Protein AF-Q5KQK3-F1 (afdb_monomer_lite)

Organism: Oryza sativa subsp. japonica (NCBI:txid39947)

Foldseek 3Di:
DDDDDDDDDDDDDDDDDDDDDDDDDDDDDDDDDDDDDDDDDDDDDDDDDDDDDDDDDDDDDDDDDDDDDDDDDDDDDDDDDDDDDDDDDDDDDDDDDDDDDDDDDDDDDDDDDDDDEEEYDEDDDDYDDDDDDDDEYDDYYDDDDDPCDVVVVVVVVVVVVVVVVVVVVVVVVVVVVVVVVVVVVVVVVVVVVVVVVVVVVVVVVVVVVVVVVVVVVVVVVVVVVVVVVVVVVVVVVVVVVVVVVVVVVVVVVVVVVVVVVVVVVVVVVVVVVVVVVVVVVVVVVVVVVVVVVVVVVVVVVVVVVVVVVVVVVVVVVVVVVVVVVVVVVVVVVVVVVVVVVVVVVVVVVVVVVVVVVVVVVVVVVVVVVVVVVVVVVVVVVVVVVVVVVVVVVVVCCVVVCVVVVVVVVVVVVVVVVVVVVVVVVVVVVVVVVVVVVVVVVVVVVVVVVVVVVVVVVVVVVVVVVVVVVVVVVVVVVVVVVVVVVVVVVVVVVVVVVVVVVVVVVVVVVVVVVVVVVVVVVVVVVVVVVVVVVVVVVVVVVVVVVVVVVVVVVVVVVVVVVVVVVVVVVVVVVVVVVVVVVVVVVVVVVVVVVVVVVVVVVVVVVVVVVVVVVVVVVVVVVVVVVVVVVVVVVVVVVVVVVVVVVVVVVVVVVVVVVVVVVVVVVVVVVVVVVVVVVVVVVVVVVVVPYDDYDEYDDEDDDDDDDEDDYDDDYYDDDDDDDDDDDDDDDDDDDDDDDDDDDDD

Structure (mmCIF, N/CA/C/O backbone):
data_AF-Q5KQK3-F1
#
_entry.id   AF-Q5KQK3-F1
#
loop_
_atom_site.group_PDB
_atom_site.id
_atom_site.type_symbol
_atom_site.label_atom_id
_atom_site.label_alt_id
_atom_site.label_comp_id
_atom_site.label_asym_id
_atom_site.label_entity_id
_atom_site.label_seq_id
_atom_site.pdbx_PDB_ins_code
_atom_site.Cartn_x
_atom_site.Cartn_y
_atom_site.Cartn_z
_atom_site.occupancy
_atom_site.B_iso_or_equiv
_atom_site.auth_seq_id
_atom_site.auth_comp_id
_atom_site.auth_asym_id
_atom_site.auth_atom_id
_atom_site.pdbx_PDB_model_num
ATOM 1 N N . MET A 1 1 ? 77.062 20.917 -111.732 1.00 45.44 1 MET A N 1
ATOM 2 C CA . MET A 1 1 ? 77.124 19.845 -110.714 1.00 45.44 1 MET A CA 1
ATOM 3 C C . MET A 1 1 ? 75.676 19.508 -110.376 1.00 45.44 1 MET A C 1
ATOM 5 O O . MET A 1 1 ? 74.981 20.422 -109.963 1.00 45.44 1 MET A O 1
ATOM 9 N N . ALA A 1 2 ? 75.098 18.358 -110.734 1.00 42.44 2 ALA A N 1
ATOM 10 C CA . ALA A 1 2 ? 75.585 16.977 -110.576 1.00 42.44 2 ALA A CA 1
ATOM 11 C C . ALA A 1 2 ? 75.854 16.662 -109.089 1.00 42.44 2 ALA A C 1
ATOM 13 O O . ALA A 1 2 ? 76.578 17.418 -108.450 1.00 42.44 2 ALA A O 1
ATOM 14 N N . TYR A 1 3 ? 75.298 15.613 -108.477 1.00 42.44 3 TYR A N 1
ATOM 15 C CA . TYR A 1 3 ? 74.661 14.391 -109.009 1.00 42.44 3 TYR A CA 1
ATOM 16 C C . TYR A 1 3 ? 73.245 14.236 -108.381 1.00 42.44 3 TYR A C 1
ATOM 18 O O . TYR A 1 3 ? 72.951 14.921 -107.409 1.00 42.44 3 TYR A O 1
ATOM 26 N N . HIS A 1 4 ? 72.253 13.514 -108.922 1.00 37.88 4 HIS A N 1
ATOM 27 C CA . HIS A 1 4 ? 72.216 12.096 -109.327 1.00 37.88 4 HIS A CA 1
ATOM 28 C C . HIS A 1 4 ? 72.680 11.103 -108.239 1.00 37.88 4 HIS A C 1
ATOM 30 O O . HIS A 1 4 ? 73.507 11.424 -107.395 1.00 37.88 4 HIS A O 1
ATOM 36 N N . HIS A 1 5 ? 72.191 9.862 -108.362 1.00 32.53 5 HIS A N 1
ATOM 37 C CA . HIS A 1 5 ? 72.521 8.668 -107.561 1.00 32.53 5 HIS A CA 1
ATOM 38 C C . HIS A 1 5 ? 71.903 8.628 -106.143 1.00 32.53 5 HIS A C 1
ATOM 40 O O . HIS A 1 5 ? 71.852 9.636 -105.454 1.00 32.53 5 HIS A O 1
ATOM 46 N N . LEU A 1 6 ? 71.219 7.554 -105.714 1.00 30.23 6 LEU A N 1
ATOM 47 C CA . LEU A 1 6 ? 71.491 6.094 -105.747 1.00 30.23 6 LEU A CA 1
ATOM 48 C C . LEU A 1 6 ? 72.528 5.658 -104.701 1.00 30.23 6 LEU A C 1
ATOM 50 O O . LEU A 1 6 ? 73.532 6.336 -104.523 1.00 30.23 6 LEU A O 1
ATOM 54 N N . LEU A 1 7 ? 72.321 4.447 -104.147 1.00 25.67 7 LEU A N 1
ATOM 55 C CA . LEU A 1 7 ? 73.223 3.7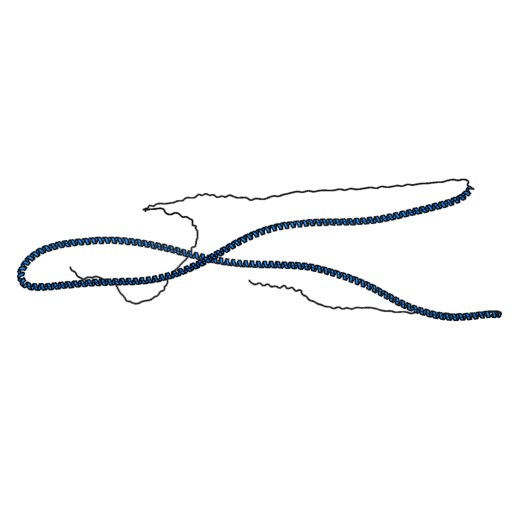33 -103.215 1.00 25.67 7 LEU A CA 1
ATOM 56 C C . LEU A 1 7 ? 73.239 4.404 -101.809 1.00 25.67 7 LEU A C 1
ATOM 58 O O . LEU A 1 7 ? 72.872 5.564 -101.684 1.00 25.67 7 LEU A O 1
ATOM 62 N N . LEU A 1 8 ? 73.573 3.779 -100.672 1.00 27.16 8 LEU A N 1
ATOM 63 C CA . LEU A 1 8 ? 73.902 2.400 -100.247 1.00 27.16 8 LEU A CA 1
ATOM 64 C C . LEU A 1 8 ? 73.508 2.356 -98.726 1.00 27.16 8 LEU A C 1
ATOM 66 O O . LEU A 1 8 ? 73.527 3.399 -98.084 1.00 27.16 8 LEU A O 1
ATOM 70 N N . SER A 1 9 ? 72.979 1.310 -98.071 1.00 39.28 9 SER A N 1
ATOM 71 C CA . SER A 1 9 ? 73.561 -0.012 -97.740 1.00 39.28 9 SER A CA 1
ATOM 72 C C . SER A 1 9 ? 75.026 0.013 -97.259 1.00 39.28 9 SER A C 1
ATOM 74 O O . SER A 1 9 ? 75.800 0.819 -97.763 1.00 39.28 9 SER A O 1
ATOM 76 N N . PRO A 1 10 ? 75.496 -0.940 -96.425 1.00 46.81 10 PRO A N 1
ATOM 77 C CA . PRO A 1 10 ? 74.844 -1.814 -95.427 1.00 46.81 10 PRO A CA 1
ATOM 78 C C . PRO A 1 10 ? 75.525 -1.550 -94.037 1.00 46.81 10 PRO A C 1
ATOM 80 O O . PRO A 1 10 ? 75.944 -0.411 -93.835 1.00 46.81 10 PRO A O 1
ATOM 83 N N . PRO A 1 11 ? 75.765 -2.502 -93.097 1.00 44.66 11 PRO A N 1
ATOM 84 C CA . PRO A 1 11 ? 75.150 -3.801 -92.749 1.00 44.66 11 PRO A CA 1
ATOM 85 C C . PRO A 1 11 ? 74.467 -3.754 -91.336 1.00 44.66 11 PRO A C 1
ATOM 87 O O . PRO A 1 11 ? 74.430 -2.697 -90.721 1.00 44.66 11 PRO A O 1
ATOM 90 N N . HIS A 1 12 ? 73.758 -4.752 -90.770 1.00 43.28 12 HIS A N 1
ATOM 91 C CA . HIS A 1 12 ? 73.967 -6.218 -90.659 1.00 43.28 12 HIS A CA 1
ATOM 92 C C . HIS A 1 12 ? 75.227 -6.586 -89.826 1.00 43.28 12 HIS A C 1
ATOM 94 O O . HIS A 1 12 ? 76.154 -5.777 -89.812 1.00 43.28 12 HIS A O 1
ATOM 100 N N . PRO A 1 13 ? 75.362 -7.785 -89.199 1.00 47.09 13 PRO A N 1
ATOM 101 C CA . PRO A 1 13 ? 74.417 -8.889 -88.895 1.00 47.09 13 PRO A CA 1
ATOM 102 C C . PRO A 1 13 ? 74.071 -8.972 -87.369 1.00 47.09 13 PRO A C 1
ATOM 104 O O . PRO A 1 13 ? 74.618 -8.210 -86.583 1.00 47.09 13 PRO A O 1
ATOM 107 N N . HIS A 1 14 ? 73.069 -9.719 -86.867 1.00 49.66 14 HIS A N 1
ATOM 108 C CA . HIS A 1 14 ? 72.955 -11.188 -86.638 1.00 49.66 14 HIS A CA 1
ATOM 109 C C . HIS A 1 14 ? 74.073 -11.840 -85.788 1.00 49.66 14 HIS A C 1
ATOM 111 O O . HIS A 1 14 ? 75.214 -11.392 -85.880 1.00 49.66 14 HIS A O 1
ATOM 117 N N . PRO A 1 15 ? 73.820 -12.926 -85.004 1.00 50.03 15 PRO A N 1
ATOM 118 C CA . PRO A 1 15 ? 72.614 -13.789 -84.872 1.00 50.03 15 PRO A CA 1
ATOM 119 C C . PRO A 1 15 ? 71.551 -13.195 -83.895 1.00 50.03 15 PRO A C 1
ATOM 121 O O . PRO A 1 15 ? 71.448 -11.978 -83.854 1.00 50.03 15 PRO A O 1
ATOM 124 N N . ALA A 1 16 ? 70.658 -13.873 -83.148 1.00 46.00 16 ALA A N 1
ATOM 125 C CA . ALA A 1 16 ? 70.387 -15.284 -82.789 1.00 46.00 16 ALA A CA 1
ATOM 126 C C . ALA A 1 16 ? 68.934 -15.417 -82.232 1.00 46.00 16 ALA A C 1
ATOM 128 O O . ALA A 1 16 ? 68.279 -14.395 -82.074 1.00 46.00 16 ALA A O 1
ATOM 129 N N . ARG A 1 17 ? 68.367 -16.560 -81.791 1.00 41.88 17 ARG A N 1
ATOM 130 C CA . ARG A 1 17 ? 68.406 -18.025 -82.095 1.00 41.88 17 ARG A CA 1
ATOM 131 C C . ARG A 1 17 ? 67.438 -18.708 -81.085 1.00 41.88 17 ARG A C 1
ATOM 133 O O . ARG A 1 17 ? 67.424 -18.286 -79.939 1.00 41.88 17 ARG A O 1
ATOM 140 N N . LEU A 1 18 ? 66.722 -19.809 -81.348 1.00 40.72 18 LEU A N 1
ATOM 141 C CA . LEU A 1 18 ? 66.052 -20.320 -82.560 1.00 40.72 18 LEU A CA 1
ATOM 142 C C . LEU A 1 18 ? 65.154 -21.527 -82.160 1.00 40.72 18 LEU A C 1
ATOM 144 O O . LEU A 1 18 ? 65.582 -22.313 -81.322 1.00 40.72 18 LEU A O 1
ATOM 148 N N . SER A 1 19 ? 64.022 -21.749 -82.852 1.00 40.03 19 SER A N 1
ATOM 149 C CA . SER A 1 19 ? 63.199 -22.997 -82.886 1.00 40.03 19 SER A CA 1
ATOM 150 C C . SER A 1 19 ? 62.422 -23.395 -81.602 1.00 40.03 19 SER A C 1
ATOM 152 O O . SER A 1 19 ? 62.897 -23.112 -80.513 1.00 40.03 19 SER A O 1
ATOM 154 N N . LEU A 1 20 ? 61.247 -24.062 -81.590 1.00 41.19 20 LEU A N 1
ATOM 155 C CA . LEU A 1 20 ? 60.207 -24.536 -82.557 1.00 41.19 20 LEU A CA 1
ATOM 156 C C . LEU A 1 20 ? 58.992 -25.022 -81.665 1.00 41.19 20 LEU A C 1
ATOM 158 O O . LEU A 1 20 ? 59.241 -25.371 -80.518 1.00 41.19 20 LEU A O 1
ATOM 162 N N . VAL A 1 21 ? 57.689 -25.132 -82.018 1.00 39.97 21 VAL A N 1
ATOM 163 C CA . VAL A 1 21 ? 56.881 -24.776 -83.212 1.00 39.97 21 VAL A CA 1
ATOM 164 C C . VAL A 1 21 ? 55.340 -24.845 -82.934 1.00 39.97 21 VAL A C 1
ATOM 166 O O . VAL A 1 21 ? 54.913 -25.435 -81.952 1.00 39.97 21 VAL A O 1
ATOM 169 N N . THR A 1 22 ? 54.511 -24.247 -83.810 1.00 38.34 22 THR A N 1
ATOM 170 C CA . THR A 1 22 ? 53.030 -24.389 -84.020 1.00 38.34 22 THR A CA 1
ATOM 171 C C . THR A 1 22 ? 51.996 -24.531 -82.864 1.00 38.34 22 THR A C 1
ATOM 173 O O . THR A 1 22 ? 51.744 -25.620 -82.371 1.00 38.34 22 THR A O 1
ATOM 176 N N . SER A 1 23 ? 51.161 -23.485 -82.724 1.00 34.78 23 SER A N 1
ATOM 177 C CA . SER A 1 23 ? 49.717 -23.437 -83.109 1.00 34.78 23 SER A CA 1
ATOM 178 C C . SER A 1 23 ? 48.575 -24.187 -82.358 1.00 34.78 23 SER A C 1
ATOM 180 O O . SER A 1 23 ? 48.551 -25.406 -82.256 1.00 34.78 23 SER A O 1
ATOM 182 N N . ARG A 1 24 ? 47.489 -23.406 -82.135 1.00 34.88 24 ARG A N 1
ATOM 183 C CA . ARG A 1 24 ? 46.023 -23.717 -82.099 1.00 34.88 24 ARG A CA 1
ATOM 184 C C . ARG A 1 24 ? 45.275 -24.116 -80.791 1.00 34.88 24 ARG A C 1
ATOM 186 O O . ARG A 1 24 ? 45.484 -25.169 -80.218 1.00 34.88 24 ARG A O 1
ATOM 193 N N . ARG A 1 25 ? 44.187 -23.341 -80.561 1.00 36.94 25 ARG A N 1
ATOM 194 C CA . ARG A 1 25 ? 42.893 -23.606 -79.854 1.00 36.94 25 ARG A CA 1
ATOM 195 C C . ARG A 1 25 ? 42.792 -23.562 -78.302 1.00 36.94 25 ARG A C 1
ATOM 197 O O . ARG A 1 25 ? 43.121 -24.512 -77.614 1.00 36.94 25 ARG A O 1
ATOM 204 N N . ARG A 1 26 ? 42.145 -22.478 -77.816 1.00 40.91 26 ARG A N 1
ATOM 205 C CA . ARG A 1 26 ? 40.918 -22.390 -76.953 1.00 40.91 26 ARG A CA 1
ATOM 206 C C . ARG A 1 26 ? 40.330 -23.702 -76.344 1.00 40.91 26 ARG A C 1
ATOM 208 O O . ARG A 1 26 ? 40.257 -24.669 -77.099 1.00 40.91 26 ARG A O 1
ATOM 215 N N . PRO A 1 27 ? 39.523 -23.633 -75.242 1.00 41.94 27 PRO A N 1
ATOM 216 C CA . PRO A 1 27 ? 39.508 -22.704 -74.077 1.00 41.94 27 PRO A CA 1
ATOM 217 C C . PRO A 1 27 ? 39.081 -23.394 -72.721 1.00 41.94 27 PRO A C 1
ATOM 219 O O . PRO A 1 27 ? 39.022 -24.615 -72.664 1.00 41.94 27 PRO A O 1
ATOM 222 N N . ARG A 1 28 ? 38.628 -22.606 -71.708 1.00 36.47 28 ARG A N 1
ATOM 223 C CA . ARG A 1 28 ? 37.540 -22.900 -70.705 1.00 36.47 28 ARG A CA 1
ATOM 224 C C . ARG A 1 28 ? 37.865 -23.367 -69.249 1.00 36.47 28 ARG A C 1
ATOM 226 O O . ARG A 1 28 ? 37.950 -24.555 -68.998 1.00 36.47 28 ARG A O 1
ATOM 233 N N . ALA A 1 29 ? 37.737 -22.410 -68.307 1.00 35.69 29 ALA A N 1
ATOM 234 C CA . ALA A 1 29 ? 37.098 -22.460 -66.957 1.00 35.69 29 ALA A CA 1
ATOM 235 C C . ALA A 1 29 ? 37.593 -23.379 -65.791 1.00 35.69 29 ALA A C 1
ATOM 237 O O . ALA A 1 29 ? 38.156 -24.441 -66.002 1.00 35.69 29 ALA A O 1
ATOM 238 N N . GLY A 1 30 ? 37.254 -22.970 -64.546 1.00 34.69 30 GLY A N 1
ATOM 239 C CA . GLY A 1 30 ? 37.520 -23.654 -63.249 1.00 34.69 30 GLY A CA 1
ATOM 240 C C . GLY A 1 30 ? 38.785 -23.120 -62.545 1.00 34.69 30 GLY A C 1
ATOM 241 O O . GLY A 1 30 ? 39.828 -23.108 -63.180 1.00 34.69 30 GLY A O 1
ATOM 242 N N . ARG A 1 31 ? 38.833 -22.549 -61.322 1.00 34.59 31 ARG A N 1
ATOM 243 C CA . ARG A 1 31 ? 38.014 -22.493 -60.073 1.00 34.59 31 ARG A CA 1
ATOM 244 C C . ARG A 1 31 ? 38.328 -23.596 -59.029 1.00 34.59 31 ARG A C 1
ATOM 246 O O . ARG A 1 31 ? 38.193 -24.769 -59.337 1.00 34.59 31 ARG A O 1
ATOM 253 N N . VAL A 1 32 ? 38.549 -23.153 -57.776 1.00 32.88 32 VAL A N 1
ATOM 254 C CA . VAL A 1 32 ? 38.604 -23.882 -56.472 1.00 32.88 32 VAL A CA 1
ATOM 255 C C . VAL A 1 32 ? 40.000 -24.286 -55.922 1.00 32.88 32 VAL A C 1
ATOM 257 O O . VAL A 1 32 ? 40.867 -24.762 -56.635 1.00 32.88 32 VAL A O 1
ATOM 260 N N . ALA A 1 33 ? 40.152 -24.011 -54.617 1.00 34.28 33 ALA A N 1
ATOM 261 C CA . ALA A 1 33 ? 41.295 -23.992 -53.685 1.00 34.28 33 ALA A CA 1
ATOM 262 C C . ALA A 1 33 ? 42.027 -25.320 -53.345 1.00 34.28 33 ALA A C 1
ATOM 264 O O . ALA A 1 33 ? 41.518 -26.385 -53.676 1.00 34.28 33 ALA A O 1
ATOM 265 N N . ALA A 1 34 ? 43.126 -25.256 -52.553 1.00 31.91 34 ALA A N 1
ATOM 266 C CA . ALA A 1 34 ? 43.174 -25.736 -51.140 1.00 31.91 34 ALA A CA 1
ATOM 267 C C . ALA A 1 34 ? 44.594 -25.904 -50.503 1.00 31.91 34 ALA A C 1
ATOM 269 O O . ALA A 1 34 ? 45.512 -26.375 -51.157 1.00 31.91 34 ALA A O 1
ATOM 270 N N . ALA A 1 35 ? 44.682 -25.597 -49.191 1.00 32.53 35 ALA A N 1
ATOM 271 C CA . ALA A 1 35 ? 45.496 -26.190 -48.093 1.00 32.53 35 ALA A CA 1
ATOM 272 C C . ALA A 1 35 ? 47.047 -26.368 -48.141 1.00 32.53 35 ALA A C 1
ATOM 274 O O . ALA A 1 35 ? 47.573 -27.021 -49.032 1.00 32.53 35 ALA A O 1
ATOM 275 N N . CYS A 1 36 ? 47.743 -25.943 -47.055 1.00 36.91 36 CYS A N 1
ATOM 276 C CA . CYS A 1 36 ? 48.453 -26.836 -46.090 1.00 36.91 36 CYS A CA 1
ATOM 277 C C . CYS A 1 36 ? 49.172 -26.115 -44.895 1.00 36.91 36 CYS A C 1
ATOM 279 O O . CYS A 1 36 ? 50.226 -25.520 -45.075 1.00 36.91 36 CYS A O 1
ATOM 281 N N . SER A 1 37 ? 48.583 -26.188 -43.682 1.00 40.28 37 SER A N 1
ATOM 282 C CA . SER A 1 37 ? 49.110 -26.720 -42.375 1.00 40.28 37 SER A CA 1
ATOM 283 C C . SER A 1 37 ? 50.632 -26.806 -42.018 1.00 40.28 37 SER A C 1
ATOM 285 O O . SER A 1 37 ? 51.412 -27.044 -42.936 1.00 40.28 37 SER A O 1
ATOM 287 N N . PRO A 1 38 ? 51.054 -26.996 -40.722 1.00 43.62 38 PRO A N 1
ATOM 288 C CA . PRO A 1 38 ? 50.490 -26.539 -39.411 1.00 43.62 38 PRO A CA 1
ATOM 289 C C . PRO A 1 38 ? 51.474 -26.305 -38.188 1.00 43.62 38 PRO A C 1
ATOM 291 O O . PRO A 1 38 ? 52.374 -27.104 -37.971 1.00 43.62 38 PRO A O 1
ATOM 294 N N . SER A 1 39 ? 51.133 -25.400 -37.238 1.00 41.44 39 SER A N 1
ATOM 295 C CA . SER A 1 39 ? 51.251 -25.530 -35.731 1.00 41.44 39 SER A CA 1
ATOM 296 C C . SER A 1 39 ? 52.617 -25.882 -35.032 1.00 41.44 39 SER A C 1
ATOM 298 O O . SER A 1 39 ? 53.612 -25.999 -35.740 1.00 41.44 39 SER A O 1
ATOM 300 N N . PRO A 1 40 ? 52.740 -26.114 -33.683 1.00 46.44 40 PRO A N 1
ATOM 301 C CA . PRO A 1 40 ? 51.888 -25.795 -32.503 1.00 46.44 40 PRO A CA 1
ATOM 302 C C . PRO A 1 40 ? 52.619 -25.182 -31.244 1.00 46.44 40 PRO A C 1
ATOM 304 O O . PRO A 1 40 ? 53.842 -25.158 -31.175 1.00 46.44 40 PRO A O 1
ATOM 307 N N . SER A 1 41 ? 51.837 -24.852 -30.188 1.00 41.66 41 SER A N 1
ATOM 308 C CA . SER A 1 41 ? 52.197 -24.781 -28.729 1.00 41.66 41 SER A CA 1
ATOM 309 C C . SER A 1 41 ? 52.882 -23.521 -28.123 1.00 41.66 41 SER A C 1
ATOM 311 O O . SER A 1 41 ? 53.694 -22.900 -28.790 1.00 41.66 41 SER A O 1
ATOM 313 N N . ALA A 1 42 ? 52.717 -23.136 -26.832 1.00 37.50 42 ALA A N 1
ATOM 314 C CA . ALA A 1 42 ? 51.635 -23.307 -25.821 1.00 37.50 42 ALA A CA 1
ATOM 315 C C . ALA A 1 42 ? 51.929 -22.534 -24.484 1.00 37.50 42 ALA A C 1
ATOM 317 O O . ALA A 1 42 ? 53.063 -22.585 -24.027 1.00 37.50 42 ALA A O 1
ATOM 318 N N . LEU A 1 43 ? 50.887 -21.995 -23.800 1.00 38.34 43 LEU A N 1
ATOM 319 C CA . LEU A 1 43 ? 50.791 -21.661 -22.336 1.00 38.34 43 LEU A CA 1
ATOM 320 C C . LEU A 1 43 ? 51.713 -20.539 -21.742 1.00 38.34 43 LEU A C 1
ATOM 322 O O . LEU A 1 43 ? 52.800 -20.308 -22.244 1.00 38.34 43 LEU A O 1
ATOM 326 N N . ALA A 1 44 ? 51.399 -19.825 -20.635 1.00 36.38 44 ALA A N 1
ATOM 327 C CA . ALA A 1 44 ? 50.127 -19.517 -19.938 1.00 36.38 44 ALA A CA 1
ATOM 328 C C . ALA A 1 44 ? 50.270 -18.412 -18.841 1.00 36.38 44 ALA A C 1
ATOM 330 O O . ALA A 1 44 ? 51.330 -18.282 -18.244 1.00 36.38 44 ALA A O 1
ATOM 331 N N . ALA A 1 45 ? 49.139 -17.765 -18.489 1.00 37.72 45 ALA A N 1
ATOM 332 C CA . ALA A 1 45 ? 48.832 -17.014 -17.242 1.00 37.72 45 ALA A CA 1
ATOM 333 C C . ALA A 1 45 ? 49.629 -15.721 -16.891 1.00 37.72 45 ALA A C 1
ATOM 335 O O . ALA A 1 45 ? 50.802 -15.590 -17.203 1.00 37.72 45 ALA A O 1
ATOM 336 N N . GLY A 1 46 ? 48.985 -14.752 -16.203 1.00 40.66 46 GLY A N 1
ATOM 337 C CA . GLY A 1 46 ? 49.607 -13.440 -15.884 1.00 40.66 46 GLY A CA 1
ATOM 338 C C . GLY A 1 46 ? 49.043 -12.649 -14.683 1.00 40.66 46 GLY A C 1
ATOM 339 O O . GLY A 1 46 ? 49.786 -12.394 -13.747 1.00 40.66 46 GLY A O 1
ATOM 340 N N . ARG A 1 47 ? 47.729 -12.348 -14.657 1.00 39.78 47 ARG A N 1
ATOM 341 C CA . ARG A 1 47 ? 46.971 -11.636 -13.582 1.00 39.78 47 ARG A CA 1
ATOM 342 C C . ARG A 1 47 ? 47.313 -10.150 -13.291 1.00 39.78 47 ARG A C 1
ATOM 344 O O . ARG A 1 47 ? 48.421 -9.832 -12.895 1.00 39.78 47 ARG A O 1
ATOM 351 N N . ARG A 1 48 ? 46.228 -9.355 -13.184 1.00 36.34 48 ARG A N 1
ATOM 352 C CA . ARG A 1 48 ? 46.053 -8.085 -12.423 1.00 36.34 48 ARG A CA 1
ATOM 353 C C . ARG A 1 48 ? 46.767 -6.818 -12.941 1.00 36.34 48 ARG A C 1
ATOM 355 O O . ARG A 1 48 ? 47.801 -6.929 -13.574 1.00 36.34 48 ARG A O 1
ATOM 362 N N . ALA A 1 49 ? 46.329 -5.595 -12.604 1.00 32.28 49 ALA A N 1
ATOM 363 C CA . ALA A 1 49 ? 44.999 -4.996 -12.305 1.00 32.28 49 ALA A CA 1
ATOM 364 C C . ALA A 1 49 ? 45.212 -3.524 -11.861 1.00 32.28 49 ALA A C 1
ATOM 366 O O . ALA A 1 49 ? 46.299 -3.242 -11.374 1.00 32.28 49 ALA A O 1
ATOM 367 N N . VAL A 1 50 ? 44.133 -2.708 -11.811 1.00 38.69 50 VAL A N 1
ATOM 368 C CA . VAL A 1 50 ? 43.920 -1.634 -10.789 1.00 38.69 50 VAL A CA 1
ATOM 369 C C . VAL A 1 50 ? 44.841 -0.386 -10.904 1.00 38.69 50 VAL A C 1
ATOM 371 O O . VAL A 1 50 ? 46.038 -0.528 -11.095 1.00 38.69 50 VAL A O 1
ATOM 374 N N . LEU A 1 51 ? 44.416 0.886 -10.796 1.00 38.22 51 LEU A N 1
ATOM 375 C CA . LEU A 1 51 ? 43.136 1.619 -10.596 1.00 38.22 51 LEU A CA 1
ATOM 376 C C . LEU A 1 51 ? 43.198 2.911 -11.477 1.00 38.22 51 LEU A C 1
ATOM 378 O O . LEU A 1 51 ? 44.286 3.284 -11.902 1.00 38.22 51 LEU A O 1
ATOM 382 N N . LEU A 1 52 ? 42.099 3.525 -11.956 1.00 38.22 52 LEU A N 1
ATOM 383 C CA . LEU A 1 52 ? 41.299 4.612 -11.319 1.00 38.22 52 LEU A CA 1
ATOM 384 C C . LEU A 1 52 ? 42.152 5.676 -10.571 1.00 38.22 52 LEU A C 1
ATOM 386 O O . LEU A 1 52 ? 43.119 5.311 -9.919 1.00 38.22 52 LEU A O 1
ATOM 390 N N . VAL A 1 53 ? 41.865 6.986 -10.514 1.00 37.94 53 VAL A N 1
ATOM 391 C CA . VAL A 1 53 ? 40.784 7.901 -10.974 1.00 37.94 53 VAL A CA 1
ATOM 392 C C . VAL A 1 53 ? 41.349 9.342 -10.804 1.00 37.94 53 VAL A C 1
ATOM 394 O O . VAL A 1 53 ? 42.357 9.497 -10.123 1.00 37.94 53 VAL A O 1
ATOM 397 N N . GLY A 1 54 ? 40.821 10.447 -11.338 1.00 37.41 54 GLY A N 1
ATOM 398 C CA . GLY A 1 54 ? 39.631 10.722 -12.150 1.00 37.41 54 GLY A CA 1
ATOM 399 C C . GLY A 1 54 ? 39.625 12.210 -12.577 1.00 37.41 54 GLY A C 1
ATOM 400 O O . GLY A 1 54 ? 40.571 12.935 -12.297 1.00 37.41 54 GLY A O 1
ATOM 401 N N . VAL A 1 55 ? 38.689 12.669 -13.412 1.00 38.12 55 VAL A N 1
ATOM 402 C CA . VAL A 1 55 ? 37.338 13.133 -13.017 1.00 38.12 55 VAL A CA 1
ATOM 403 C C . VAL A 1 55 ? 37.379 14.419 -12.162 1.00 38.12 55 VAL A C 1
ATOM 405 O O . VAL A 1 55 ? 37.784 14.339 -11.012 1.00 38.12 55 VAL A O 1
ATOM 408 N N . SER A 1 56 ? 36.894 15.601 -12.583 1.00 33.62 56 SER A N 1
ATOM 409 C CA . SER A 1 56 ? 36.531 16.163 -13.913 1.00 33.62 56 SER A CA 1
ATOM 410 C C . SER A 1 56 ? 36.208 17.680 -13.735 1.00 33.62 56 SER A C 1
ATOM 412 O O . SER A 1 56 ? 36.781 18.312 -12.857 1.00 33.62 56 SER A O 1
ATOM 414 N N . VAL A 1 57 ? 35.240 18.228 -14.491 1.00 40.62 57 VAL A N 1
ATOM 415 C CA . VAL A 1 57 ? 34.499 19.492 -14.244 1.00 40.62 57 VAL A CA 1
ATOM 416 C C . VAL A 1 57 ? 35.193 20.819 -14.622 1.00 40.62 57 VAL A C 1
ATOM 418 O O . VAL A 1 57 ? 35.585 21.635 -13.795 1.00 40.62 57 VAL A O 1
ATOM 421 N N . LEU A 1 58 ? 35.206 21.069 -15.936 1.00 48.25 58 LEU A N 1
ATOM 422 C CA . LEU A 1 58 ? 34.916 22.383 -16.550 1.00 48.25 58 LEU A CA 1
ATOM 423 C C . LEU A 1 58 ? 33.487 22.875 -16.188 1.00 48.25 58 LEU A C 1
ATOM 425 O O . LEU A 1 58 ? 32.690 22.036 -15.763 1.00 48.25 58 LEU A O 1
ATOM 429 N N . PRO A 1 59 ? 33.067 24.128 -16.503 1.00 43.91 59 PRO A N 1
ATOM 430 C CA . PRO A 1 59 ? 33.799 25.313 -17.001 1.00 43.91 59 PRO A CA 1
ATOM 431 C C . PRO A 1 59 ? 33.524 26.576 -16.130 1.00 43.91 59 PRO A C 1
ATOM 433 O O . PRO A 1 59 ? 32.991 26.447 -15.036 1.00 43.91 59 PRO A O 1
ATOM 436 N N . LEU A 1 60 ? 33.821 27.798 -16.621 1.00 44.06 60 LEU A N 1
ATOM 437 C CA . LEU A 1 60 ? 32.847 28.919 -16.743 1.00 44.06 60 LEU A CA 1
ATOM 438 C C . LEU A 1 60 ? 33.467 30.215 -17.347 1.00 44.06 60 LEU A C 1
ATOM 440 O O . LEU A 1 60 ? 34.420 30.762 -16.812 1.00 44.06 60 LEU A O 1
ATOM 444 N N . LEU A 1 61 ? 32.782 30.764 -18.366 1.00 47.22 61 LEU A N 1
ATOM 445 C CA . LEU A 1 61 ? 32.565 32.200 -18.675 1.00 47.22 61 LEU A CA 1
ATOM 446 C C . LEU A 1 61 ? 33.668 33.171 -19.210 1.00 47.22 61 LEU A C 1
ATOM 448 O O . LEU A 1 61 ? 34.718 33.376 -18.622 1.00 47.22 61 LEU A O 1
ATOM 452 N N . ARG A 1 62 ? 33.198 33.968 -20.199 1.00 40.84 62 ARG A N 1
ATOM 453 C CA . ARG A 1 62 ? 33.648 35.280 -20.763 1.00 40.84 62 ARG A CA 1
ATOM 454 C C . ARG A 1 62 ? 34.826 35.225 -21.754 1.00 40.84 62 ARG A C 1
ATOM 456 O O . ARG A 1 62 ? 35.845 34.628 -21.457 1.00 40.84 62 ARG A O 1
ATOM 463 N N . LEU A 1 63 ? 34.699 35.659 -23.020 1.00 37.59 63 LEU A N 1
ATOM 464 C CA . LEU A 1 63 ? 34.206 36.908 -23.665 1.00 37.59 63 LEU A CA 1
ATOM 465 C C . LEU A 1 63 ? 35.154 38.117 -23.556 1.00 37.59 63 LEU A C 1
ATOM 467 O O . LEU A 1 63 ? 35.598 38.448 -22.462 1.00 37.59 63 LEU A O 1
ATOM 471 N N . ARG A 1 64 ? 35.250 38.846 -24.688 1.00 36.09 64 ARG A N 1
ATOM 472 C CA . ARG A 1 64 ? 35.980 40.111 -24.953 1.00 36.09 64 ARG A CA 1
ATOM 473 C C . ARG A 1 64 ? 37.501 39.954 -25.136 1.00 36.09 64 ARG A C 1
ATOM 475 O O . ARG A 1 64 ? 38.103 39.089 -24.519 1.00 36.09 64 ARG A O 1
ATOM 482 N N . ASP A 1 65 ? 38.175 40.731 -25.991 1.00 36.06 65 ASP A N 1
ATOM 483 C CA . ASP A 1 65 ? 37.705 41.718 -26.990 1.00 36.06 65 ASP A CA 1
ATOM 484 C C . ASP A 1 65 ? 38.559 41.643 -28.276 1.00 36.06 65 ASP A C 1
ATOM 486 O O . ASP A 1 65 ? 39.571 40.942 -28.323 1.00 36.06 65 ASP A O 1
ATOM 490 N N . ALA A 1 66 ? 38.127 42.318 -29.347 1.00 32.97 66 ALA A N 1
ATOM 491 C CA . ALA A 1 66 ? 38.698 42.168 -30.687 1.00 32.97 66 ALA A CA 1
ATOM 492 C C . ALA A 1 66 ? 39.733 43.244 -31.081 1.00 32.97 66 ALA A C 1
ATOM 494 O O . ALA A 1 66 ? 39.598 44.411 -30.731 1.00 32.97 66 ALA A O 1
ATOM 495 N N . ALA A 1 67 ? 40.696 42.810 -31.904 1.00 31.02 67 ALA A N 1
ATOM 496 C CA . ALA A 1 67 ? 41.429 43.544 -32.946 1.00 31.02 67 ALA A CA 1
ATOM 497 C C . ALA A 1 67 ? 41.859 45.011 -32.704 1.00 31.02 67 ALA A C 1
ATOM 499 O O . ALA A 1 67 ? 41.053 45.936 -32.772 1.00 31.02 67 ALA A O 1
ATOM 500 N N . PHE A 1 68 ? 43.180 45.238 -32.683 1.00 33.88 68 PHE A N 1
ATOM 501 C CA . PHE A 1 68 ? 43.768 46.513 -33.109 1.00 33.88 68 PHE A CA 1
ATOM 502 C C . PHE A 1 68 ? 45.022 46.319 -33.985 1.00 33.88 68 PHE A C 1
ATOM 504 O O . PHE A 1 68 ? 45.605 45.240 -34.047 1.00 33.88 68 PHE A O 1
ATOM 511 N N . ALA A 1 69 ? 45.364 47.395 -34.697 1.00 33.25 69 ALA A N 1
ATOM 512 C CA . ALA A 1 69 ? 46.472 47.615 -35.636 1.00 33.25 69 ALA A CA 1
ATOM 513 C C . ALA A 1 69 ? 47.885 47.152 -35.182 1.00 33.25 69 ALA A C 1
ATOM 515 O O . ALA A 1 69 ? 48.132 47.031 -33.989 1.00 33.25 69 ALA A O 1
ATOM 516 N N . ALA A 1 70 ? 48.909 47.020 -36.046 1.00 29.11 70 ALA A N 1
ATOM 517 C CA . ALA A 1 70 ? 49.007 46.872 -37.515 1.00 29.11 70 ALA A CA 1
ATOM 518 C C . ALA A 1 70 ? 50.492 46.652 -37.927 1.00 29.11 70 ALA A C 1
ATOM 520 O O . ALA A 1 70 ? 51.393 46.796 -37.112 1.00 29.11 70 ALA A O 1
ATOM 521 N N . ALA A 1 71 ? 50.724 46.419 -39.226 1.00 29.02 71 ALA A N 1
ATOM 522 C CA . ALA A 1 71 ? 51.943 46.755 -39.985 1.00 29.02 71 ALA A CA 1
ATOM 523 C C . ALA A 1 71 ? 53.320 46.121 -39.624 1.00 29.02 71 ALA A C 1
ATOM 525 O O . ALA A 1 71 ? 54.059 46.605 -38.777 1.00 29.02 71 ALA A O 1
ATOM 526 N N . ALA A 1 72 ? 53.753 45.235 -40.538 1.00 30.52 72 ALA A N 1
ATOM 527 C CA . ALA A 1 72 ? 55.125 45.119 -41.071 1.00 30.52 72 ALA A CA 1
ATOM 528 C C . ALA A 1 72 ? 56.249 44.434 -40.243 1.00 30.52 72 ALA A C 1
ATOM 530 O O . ALA A 1 72 ? 56.102 44.062 -39.089 1.00 30.52 72 ALA A O 1
ATOM 531 N N . ALA A 1 73 ? 57.394 44.259 -40.927 1.00 34.62 73 ALA A N 1
ATOM 532 C CA . ALA A 1 73 ? 58.725 43.883 -40.417 1.00 34.62 73 ALA A CA 1
ATOM 533 C C . ALA A 1 73 ? 58.960 42.457 -39.847 1.00 34.62 73 ALA A C 1
ATOM 535 O O . ALA A 1 73 ? 59.289 42.258 -38.683 1.00 34.62 73 ALA A O 1
ATOM 536 N N . ARG A 1 74 ? 58.971 41.471 -40.758 1.00 33.09 74 ARG A N 1
ATOM 537 C CA . ARG A 1 74 ? 60.070 40.487 -40.950 1.00 33.09 74 ARG A CA 1
ATOM 538 C C . ARG A 1 74 ? 61.235 40.535 -39.919 1.00 33.09 74 ARG A C 1
ATOM 540 O O . ARG A 1 74 ? 62.073 41.432 -40.031 1.00 33.09 74 ARG A O 1
ATOM 547 N N . PRO A 1 75 ? 61.408 39.510 -39.062 1.00 41.72 75 PRO A N 1
ATOM 548 C CA . PRO A 1 75 ? 62.634 39.289 -38.288 1.00 41.72 75 PRO A CA 1
ATOM 549 C C . PRO A 1 75 ? 63.590 38.273 -38.959 1.00 41.72 75 PRO A C 1
ATOM 551 O O . PRO A 1 75 ? 63.125 37.312 -39.579 1.00 41.72 75 PRO A O 1
ATOM 554 N N . PRO A 1 76 ? 64.922 38.425 -38.821 1.00 36.41 76 PRO A N 1
ATOM 555 C CA . PRO A 1 76 ? 65.897 37.381 -39.131 1.00 36.41 76 PRO A CA 1
ATOM 556 C C . PRO A 1 76 ? 66.539 36.746 -37.873 1.00 36.41 76 PRO A C 1
ATOM 558 O O . PRO A 1 76 ? 66.928 37.441 -36.944 1.00 36.41 76 PRO A O 1
ATOM 561 N N . SER A 1 77 ? 66.707 35.419 -37.917 1.00 34.19 77 SER A N 1
ATOM 562 C CA . SER A 1 77 ? 67.825 34.628 -37.347 1.00 34.19 77 SER A CA 1
ATOM 563 C C . SER A 1 77 ? 68.302 34.806 -35.879 1.00 34.19 77 SER A C 1
ATOM 565 O O . SER A 1 77 ? 69.042 35.728 -35.563 1.00 34.19 77 SER A O 1
ATOM 567 N N . THR A 1 78 ? 68.055 33.753 -35.079 1.00 31.69 78 THR A N 1
ATOM 568 C CA . THR A 1 78 ? 69.025 33.020 -34.209 1.00 31.69 78 THR A CA 1
ATOM 569 C C . THR A 1 78 ? 69.880 33.739 -33.142 1.00 31.69 78 THR A C 1
ATOM 571 O O . THR A 1 78 ? 70.861 34.376 -33.503 1.00 31.69 78 THR A O 1
ATOM 574 N N . THR A 1 79 ? 69.624 33.430 -31.854 1.00 34.94 79 THR A N 1
ATOM 575 C CA . THR A 1 79 ? 70.551 32.874 -30.806 1.00 34.94 79 THR A CA 1
ATOM 576 C C . THR A 1 79 ? 69.774 32.794 -29.466 1.00 34.94 79 THR A C 1
ATOM 578 O O . THR A 1 79 ? 69.268 33.825 -29.045 1.00 34.94 79 THR A O 1
ATOM 581 N N . THR A 1 80 ? 69.381 31.632 -28.907 1.00 32.41 80 THR A N 1
ATOM 582 C CA . THR A 1 80 ? 70.112 30.591 -28.110 1.00 32.41 80 THR A CA 1
ATOM 583 C C . THR A 1 80 ? 70.348 30.927 -26.623 1.00 32.41 80 THR A C 1
ATOM 585 O O . THR A 1 80 ? 70.737 32.053 -26.350 1.00 32.41 80 THR A O 1
ATOM 588 N N . VAL A 1 81 ? 70.244 29.899 -25.747 1.00 39.47 81 VAL A N 1
ATOM 589 C CA . VAL A 1 81 ? 70.630 29.795 -24.302 1.00 39.47 81 VAL A CA 1
ATOM 590 C C . VAL A 1 81 ? 69.927 30.749 -23.288 1.00 39.47 81 VAL A C 1
ATOM 592 O O . VAL A 1 81 ? 69.735 31.917 -23.591 1.00 39.47 81 VAL A O 1
ATOM 595 N N . ASP A 1 82 ? 69.516 30.348 -22.065 1.00 29.97 82 ASP A N 1
ATOM 596 C CA . ASP A 1 82 ? 69.432 28.999 -21.450 1.00 29.97 82 ASP A CA 1
ATOM 597 C C . ASP A 1 82 ? 68.491 28.883 -20.208 1.00 29.97 82 ASP A C 1
ATOM 599 O O . ASP A 1 82 ? 67.903 29.869 -19.773 1.00 29.97 82 ASP A O 1
ATOM 603 N N . LEU A 1 83 ? 68.383 27.644 -19.684 1.00 34.59 83 LEU A N 1
ATOM 604 C CA . LEU A 1 83 ? 68.207 27.125 -18.292 1.00 34.59 83 LEU A CA 1
ATOM 605 C C . LEU A 1 83 ? 68.063 28.094 -17.055 1.00 34.59 83 LEU A C 1
ATOM 607 O O . LEU A 1 83 ? 68.612 29.186 -17.073 1.00 34.59 83 LEU A O 1
ATOM 611 N N . VAL A 1 84 ? 67.533 27.731 -15.852 1.00 35.50 84 VAL A N 1
ATOM 612 C CA . VAL A 1 84 ? 66.626 26.647 -15.341 1.00 35.50 84 VAL A CA 1
ATOM 613 C C . VAL A 1 84 ? 66.354 26.762 -13.803 1.00 35.50 84 VAL A C 1
ATOM 615 O O . VAL A 1 84 ? 67.235 27.210 -13.077 1.00 35.50 84 VAL A O 1
ATOM 618 N N . THR A 1 85 ? 65.221 26.233 -13.285 1.00 32.31 85 THR A N 1
ATOM 619 C CA . THR A 1 85 ? 64.912 25.900 -11.842 1.00 32.31 85 THR A CA 1
ATOM 620 C C . THR A 1 85 ? 64.954 27.044 -10.781 1.00 32.31 85 THR A C 1
ATOM 622 O O . THR A 1 85 ? 65.263 28.172 -11.139 1.00 32.31 85 THR A O 1
ATOM 625 N N . ASP A 1 86 ? 64.595 26.895 -9.483 1.00 32.16 86 ASP A N 1
ATOM 626 C CA . ASP A 1 86 ? 64.040 25.773 -8.666 1.00 32.16 86 ASP A CA 1
ATOM 627 C C . ASP A 1 86 ? 63.038 26.272 -7.569 1.00 32.16 86 ASP A C 1
ATOM 629 O O . ASP A 1 86 ? 62.716 27.456 -7.494 1.00 32.16 86 ASP A O 1
ATOM 633 N N . ARG A 1 87 ? 62.543 25.340 -6.737 1.00 32.97 87 ARG A N 1
ATOM 634 C CA . ARG A 1 87 ? 61.571 25.433 -5.615 1.00 32.97 87 ARG A CA 1
ATOM 635 C C . ARG A 1 87 ? 61.935 26.350 -4.429 1.00 32.97 87 ARG A C 1
ATOM 637 O O . ARG A 1 87 ? 63.113 26.513 -4.130 1.00 32.97 87 ARG A O 1
ATOM 644 N N . MET A 1 88 ? 60.899 26.721 -3.649 1.00 34.00 88 MET A N 1
ATOM 645 C CA . MET A 1 88 ? 60.688 26.480 -2.184 1.00 34.00 88 MET A CA 1
ATOM 646 C C . MET A 1 88 ? 59.822 27.598 -1.543 1.00 34.00 88 MET A C 1
ATOM 648 O O . MET A 1 88 ? 59.864 28.725 -2.020 1.00 34.00 88 MET A O 1
ATOM 652 N N . ASP A 1 89 ? 59.104 27.440 -0.417 1.00 29.95 89 ASP A N 1
ATOM 653 C CA . ASP A 1 89 ? 58.284 26.328 0.120 1.00 29.95 89 ASP A CA 1
ATOM 654 C C . ASP A 1 89 ? 57.543 26.791 1.413 1.00 29.95 89 ASP A C 1
ATOM 656 O O . ASP A 1 89 ? 58.170 27.369 2.298 1.00 29.95 89 ASP A O 1
ATOM 660 N N . THR A 1 90 ? 56.269 26.411 1.604 1.00 28.78 90 THR A N 1
ATOM 661 C CA . THR A 1 90 ? 55.538 26.315 2.911 1.00 28.78 90 THR A CA 1
ATOM 662 C C . THR A 1 90 ? 55.216 27.572 3.778 1.00 28.78 90 THR A C 1
ATOM 664 O O . THR A 1 90 ? 55.590 28.691 3.454 1.00 28.78 90 THR A O 1
ATOM 667 N N . VAL A 1 91 ? 54.507 27.322 4.910 1.00 37.34 91 VAL A N 1
ATOM 668 C CA . VAL A 1 91 ? 53.888 28.230 5.929 1.00 37.34 91 VAL A CA 1
ATOM 669 C C . VAL A 1 91 ? 52.501 28.760 5.490 1.00 37.34 91 VAL A C 1
ATOM 671 O O . VAL A 1 91 ? 52.413 29.505 4.525 1.00 37.34 91 VAL A O 1
ATOM 674 N N . LYS A 1 92 ? 51.359 28.222 5.975 1.00 30.44 92 LYS A N 1
ATOM 675 C CA . LYS A 1 92 ? 50.704 28.324 7.321 1.00 30.44 92 LYS A CA 1
ATOM 676 C C . LYS A 1 92 ? 50.221 29.765 7.634 1.00 30.44 92 LYS A C 1
ATOM 678 O O . LYS A 1 92 ? 50.858 30.710 7.196 1.00 30.44 92 LYS A O 1
ATOM 683 N N . THR A 1 93 ? 49.069 30.010 8.273 1.00 30.41 93 THR A N 1
ATOM 684 C CA . THR A 1 93 ? 48.575 29.467 9.566 1.00 30.41 93 THR A CA 1
ATOM 685 C C . THR A 1 93 ? 47.026 29.491 9.672 1.00 30.41 93 THR A C 1
ATOM 687 O O . THR A 1 93 ? 46.360 29.904 8.728 1.00 30.41 93 THR A O 1
ATOM 690 N N . GLU A 1 94 ? 46.494 28.974 10.791 1.00 28.81 94 GLU A N 1
ATOM 691 C CA . GLU A 1 94 ? 45.084 28.849 11.226 1.00 28.81 94 GLU A CA 1
ATOM 692 C C . GLU A 1 94 ? 44.248 30.169 11.169 1.00 28.81 94 GLU A C 1
ATOM 694 O O . GLU A 1 94 ? 44.780 31.228 10.857 1.00 28.81 94 GLU A O 1
ATOM 699 N N . GLU A 1 95 ? 42.915 30.179 11.338 1.00 31.25 95 GLU A N 1
ATOM 700 C CA . GLU A 1 95 ? 42.203 30.020 12.631 1.00 31.25 95 GLU A CA 1
ATOM 701 C C . GLU A 1 95 ? 40.774 29.430 12.531 1.00 31.25 95 GLU A C 1
ATOM 703 O O . GLU A 1 95 ? 40.189 29.282 11.458 1.00 31.25 95 GLU A O 1
ATOM 708 N N . THR A 1 96 ? 40.205 29.057 13.684 1.00 28.23 96 THR A N 1
ATOM 709 C CA . THR A 1 96 ? 38.826 28.560 13.869 1.00 28.23 96 THR A CA 1
ATOM 710 C C . THR A 1 96 ? 38.425 28.709 15.341 1.00 28.23 96 THR A C 1
ATOM 712 O O . THR A 1 96 ? 39.144 28.168 16.173 1.00 28.23 96 THR A O 1
ATOM 715 N N . GLN A 1 97 ? 37.276 29.324 15.669 1.00 31.20 97 GLN A N 1
ATOM 716 C CA . GLN A 1 97 ? 36.429 28.921 16.816 1.00 31.20 97 GLN A CA 1
ATOM 717 C C . GLN A 1 97 ? 35.027 29.597 16.822 1.00 31.20 97 GLN A C 1
ATOM 719 O O . GLN A 1 97 ? 34.849 30.602 16.131 1.00 31.20 97 GLN A O 1
ATOM 724 N N . PRO A 1 98 ? 34.036 29.046 17.567 1.00 40.84 98 PRO A N 1
ATOM 725 C CA . PRO A 1 98 ? 32.672 29.581 17.718 1.00 40.84 98 PRO A CA 1
ATOM 726 C C . PRO A 1 98 ? 32.276 29.941 19.176 1.00 40.84 98 PRO A C 1
ATOM 728 O O . PRO A 1 98 ? 32.971 29.571 20.118 1.00 40.84 98 PRO A O 1
ATOM 731 N N . GLU A 1 99 ? 31.089 30.540 19.338 1.00 30.45 99 GLU A N 1
ATOM 732 C CA . GLU A 1 99 ? 30.284 30.721 20.573 1.00 30.45 99 GLU A CA 1
ATOM 733 C C . GLU A 1 99 ? 28.788 30.817 20.159 1.00 30.45 99 GLU A C 1
ATOM 735 O O . GLU A 1 99 ? 28.513 31.042 18.979 1.00 30.45 99 GLU A O 1
ATOM 740 N N . GLU A 1 100 ? 27.762 30.811 21.023 1.00 29.89 100 GLU A N 1
ATOM 741 C CA . GLU A 1 100 ? 27.328 29.951 22.157 1.00 29.89 100 GLU A CA 1
ATOM 742 C C . GLU A 1 100 ? 25.874 30.405 22.547 1.00 29.89 100 GLU A C 1
ATOM 744 O O . GLU A 1 100 ? 25.387 31.387 21.974 1.00 29.89 100 GLU A O 1
ATOM 749 N N . PRO A 1 101 ? 25.107 29.694 23.410 1.00 38.34 101 PRO A N 1
ATOM 750 C CA . PRO A 1 101 ? 23.629 29.787 23.454 1.00 38.34 101 PRO A CA 1
ATOM 751 C C . PRO A 1 101 ? 23.029 30.275 24.798 1.00 38.34 101 PRO A C 1
ATOM 753 O O . PRO A 1 101 ? 23.772 30.540 25.739 1.00 38.34 101 PRO A O 1
ATOM 756 N N . SER A 1 102 ? 21.681 30.307 24.924 1.00 29.66 102 SER A N 1
ATOM 757 C CA . SER A 1 102 ? 20.875 29.773 26.072 1.00 29.66 102 SER A CA 1
ATOM 758 C C . SER A 1 102 ? 19.475 30.404 26.234 1.00 29.66 102 SER A C 1
ATOM 760 O O . SER A 1 102 ? 19.319 31.593 25.970 1.00 29.66 102 SER A O 1
ATOM 762 N N . ALA A 1 103 ? 18.500 29.631 26.760 1.00 29.83 103 ALA A N 1
ATOM 763 C CA . ALA A 1 103 ? 17.765 29.890 28.030 1.00 29.83 103 ALA A CA 1
ATOM 764 C C . ALA A 1 103 ? 16.311 29.343 28.062 1.00 29.83 103 ALA A C 1
ATOM 766 O O . ALA A 1 103 ? 15.494 29.731 27.234 1.00 29.83 103 ALA A O 1
ATOM 767 N N . GLU A 1 104 ? 15.966 28.532 29.076 1.00 27.14 104 GLU A N 1
ATOM 768 C CA . GLU A 1 104 ? 14.583 28.249 29.529 1.00 27.14 104 GLU A CA 1
ATOM 769 C C . GLU A 1 104 ? 14.610 27.650 30.963 1.00 27.14 104 GLU A C 1
ATOM 771 O O . GLU A 1 104 ? 15.519 26.878 31.270 1.00 27.14 104 GLU A O 1
ATOM 776 N N . GLU A 1 105 ? 13.678 28.012 31.865 1.00 30.52 105 GLU A N 1
ATOM 777 C CA . GLU A 1 105 ? 13.708 27.621 33.300 1.00 30.52 105 GLU A CA 1
ATOM 778 C C . GLU A 1 105 ? 12.324 27.745 33.995 1.00 30.52 105 GLU A C 1
ATOM 780 O O . GLU A 1 105 ? 11.610 28.715 33.745 1.00 30.52 105 GLU A O 1
ATOM 785 N N . SER A 1 106 ? 11.938 26.809 34.889 1.00 29.72 106 SER A N 1
ATOM 786 C CA . SER A 1 106 ? 10.885 27.003 35.930 1.00 29.72 106 SER A CA 1
ATOM 787 C C . SER A 1 106 ? 10.762 25.837 36.946 1.00 29.72 106 SER A C 1
ATOM 789 O O . SER A 1 106 ? 10.985 24.684 36.583 1.00 29.72 106 SER A O 1
ATOM 791 N N . LEU A 1 107 ? 10.374 26.121 38.211 1.00 32.66 107 LEU A N 1
ATOM 792 C CA . LEU A 1 107 ? 9.851 25.171 39.235 1.00 32.66 107 LEU A CA 1
ATOM 793 C C . LEU A 1 107 ? 9.264 25.919 40.477 1.00 32.66 107 LEU A C 1
ATOM 795 O O . LEU A 1 107 ? 9.447 27.129 40.582 1.00 32.66 107 LEU A O 1
ATOM 799 N N . ALA A 1 108 ? 8.530 25.245 41.393 1.00 31.34 108 ALA A N 1
ATOM 800 C CA . ALA A 1 108 ? 7.724 25.881 42.476 1.00 31.34 108 ALA A CA 1
ATOM 801 C C . ALA A 1 108 ? 7.557 25.051 43.796 1.00 31.34 108 ALA A C 1
ATOM 803 O O . ALA A 1 108 ? 7.923 23.878 43.829 1.00 31.34 108 ALA A O 1
ATOM 804 N N . GLU A 1 109 ? 6.982 25.639 44.876 1.00 27.47 109 GLU A N 1
ATOM 805 C CA . GLU A 1 109 ? 6.899 25.088 46.269 1.00 27.47 109 GLU A CA 1
ATOM 806 C C . GLU A 1 109 ? 5.583 25.460 47.055 1.00 27.47 109 GLU A C 1
ATOM 808 O O . GLU A 1 109 ? 4.867 26.366 46.631 1.00 27.47 109 GLU A O 1
ATOM 813 N N . VAL A 1 110 ? 5.213 24.764 48.170 1.00 34.34 110 VAL A N 1
ATOM 814 C CA . VAL A 1 110 ? 3.868 24.798 48.861 1.00 34.34 110 VAL A CA 1
ATOM 815 C C . VAL A 1 110 ? 3.858 24.444 50.396 1.00 34.34 110 VAL A C 1
ATOM 817 O O . VAL A 1 110 ? 4.465 23.426 50.732 1.00 34.34 110 VAL A O 1
ATOM 820 N N . LYS A 1 111 ? 3.079 25.131 51.306 1.00 32.50 111 LYS A N 1
ATOM 821 C CA . LYS A 1 111 ? 2.424 24.572 52.574 1.00 32.50 111 LYS A CA 1
ATOM 822 C C . LYS A 1 111 ? 1.487 25.489 53.462 1.00 32.50 111 LYS A C 1
ATOM 824 O O . LYS A 1 111 ? 1.391 26.677 53.185 1.00 32.50 111 LYS A O 1
ATOM 829 N N . VAL A 1 112 ? 0.765 24.926 54.491 1.00 36.88 112 VAL A N 1
ATOM 830 C CA . VAL A 1 112 ? -0.453 25.466 55.248 1.00 36.88 112 VAL A CA 1
ATOM 831 C C . VAL A 1 112 ? -0.706 24.895 56.721 1.00 36.88 112 VAL A C 1
ATOM 833 O O . VAL A 1 112 ? -0.286 23.757 56.928 1.00 36.88 112 VAL A O 1
ATOM 836 N N . PRO A 1 113 ? -1.361 25.596 57.733 1.00 38.84 113 PRO A N 1
ATOM 837 C CA . PRO A 1 113 ? -2.003 25.002 59.005 1.00 38.84 113 PRO A CA 1
ATOM 838 C C . PRO A 1 113 ? -3.157 25.759 59.871 1.00 38.84 113 PRO A C 1
ATOM 840 O O . PRO A 1 113 ? -3.096 26.987 59.908 1.00 38.84 113 PRO A O 1
ATOM 843 N N . PRO A 1 114 ? -4.185 25.125 60.592 1.00 45.62 114 PRO A N 1
ATOM 844 C CA . PRO A 1 114 ? -4.939 25.632 61.871 1.00 45.62 114 PRO A CA 1
ATOM 845 C C . PRO A 1 114 ? -5.852 24.663 62.847 1.00 45.62 114 PRO A C 1
ATOM 847 O O . PRO A 1 114 ? -6.028 23.522 62.434 1.00 45.62 114 PRO A O 1
ATOM 850 N N . ALA A 1 115 ? -6.475 25.036 64.070 1.00 39.50 115 ALA A N 1
ATOM 851 C CA . ALA A 1 115 ? -7.509 24.265 65.004 1.00 39.50 115 ALA A CA 1
ATOM 852 C C . ALA A 1 115 ? -8.234 24.891 66.379 1.00 39.50 115 ALA A C 1
ATOM 854 O O . ALA A 1 115 ? -7.702 25.910 66.811 1.00 39.50 115 ALA A O 1
ATOM 855 N N . VAL A 1 116 ? -9.353 24.345 67.106 1.00 35.72 116 VAL A N 1
ATOM 856 C CA . VAL A 1 116 ? -10.240 24.868 68.358 1.00 35.72 116 VAL A CA 1
ATOM 857 C C . VAL A 1 116 ? -11.304 23.939 69.281 1.00 35.72 116 VAL A C 1
ATOM 859 O O . VAL A 1 116 ? -11.494 22.814 68.831 1.00 35.72 116 VAL A O 1
ATOM 862 N N . ASN A 1 117 ? -12.005 24.274 70.497 1.00 43.22 117 ASN A N 1
ATOM 863 C CA . ASN A 1 117 ? -13.066 23.472 71.419 1.00 43.22 117 ASN A CA 1
ATOM 864 C C . ASN A 1 117 ? -13.991 24.083 72.711 1.00 43.22 117 ASN A C 1
ATOM 866 O O . ASN A 1 117 ? -13.722 25.243 73.015 1.00 43.22 117 ASN A O 1
ATOM 870 N N . PRO A 1 118 ? -15.022 23.423 73.486 1.00 54.94 118 PRO A N 1
ATOM 871 C CA . PRO A 1 118 ? -16.114 23.927 74.554 1.00 54.94 118 PRO A CA 1
ATOM 872 C C . PRO A 1 118 ? -16.649 23.177 75.972 1.00 54.94 118 PRO A C 1
ATOM 874 O O . PRO A 1 118 ? -16.024 22.179 76.309 1.00 54.94 118 PRO A O 1
ATOM 877 N N . LEU A 1 119 ? -17.748 23.566 76.820 1.00 43.00 119 LEU A N 1
ATOM 878 C CA . LEU A 1 119 ? -18.279 23.062 78.262 1.00 43.00 119 LEU A CA 1
ATOM 879 C C . LEU A 1 119 ? -19.831 23.235 78.905 1.00 43.00 119 LEU A C 1
ATOM 881 O O . LEU A 1 119 ? -20.632 23.844 78.205 1.00 43.00 119 LEU A O 1
ATOM 885 N N . ALA A 1 120 ? -20.292 22.771 80.183 1.00 42.44 120 ALA A N 1
ATOM 886 C CA . ALA A 1 120 ? -21.693 22.821 80.976 1.00 42.44 120 ALA A CA 1
ATOM 887 C C . ALA A 1 120 ? -21.788 22.559 82.624 1.00 42.44 120 ALA A C 1
ATOM 889 O O . ALA A 1 120 ? -20.673 22.395 83.107 1.00 42.44 120 ALA A O 1
ATOM 890 N N . GLY A 1 121 ? -22.796 22.462 83.646 1.00 50.44 121 GLY A N 1
ATOM 891 C CA . GLY A 1 121 ? -24.330 22.461 84.083 1.00 50.44 121 GLY A CA 1
ATOM 892 C C . GLY A 1 121 ? -24.804 22.250 85.685 1.00 50.44 121 GLY A C 1
ATOM 893 O O . GLY A 1 121 ? -23.872 22.074 86.461 1.00 50.44 121 GLY A O 1
ATOM 894 N N . LEU A 1 122 ? -26.115 22.269 86.263 1.00 43.16 122 LEU A N 1
ATOM 895 C CA . LEU A 1 122 ? -26.595 22.218 87.799 1.00 43.16 122 LEU A CA 1
ATOM 896 C C . LEU A 1 122 ? -28.162 21.949 88.343 1.00 43.16 122 LEU A C 1
ATOM 898 O O . LEU A 1 122 ? -29.028 22.060 87.483 1.00 43.16 122 LEU A O 1
ATOM 902 N N . LEU A 1 123 ? -28.593 21.669 89.681 1.00 45.81 123 LEU A N 1
ATOM 903 C CA . LEU A 1 123 ? -30.027 21.417 90.357 1.00 45.81 123 LEU A CA 1
ATOM 904 C C . LEU A 1 123 ? -30.358 21.542 91.991 1.00 45.81 123 LEU A C 1
ATOM 906 O O . LEU A 1 123 ? -29.372 21.658 92.710 1.00 45.81 123 LEU A O 1
ATOM 910 N N . ASN A 1 124 ? -31.643 21.482 92.619 1.00 41.44 124 ASN A N 1
ATOM 911 C CA . ASN A 1 124 ? -32.093 21.461 94.154 1.00 41.44 124 ASN A CA 1
ATOM 912 C C . ASN A 1 124 ? -33.666 21.257 94.692 1.00 41.44 124 ASN A C 1
ATOM 914 O O . ASN A 1 124 ? -34.521 21.491 93.844 1.00 41.44 124 ASN A O 1
ATOM 918 N N . ALA A 1 125 ? -34.105 20.925 96.010 1.00 48.44 125 ALA A N 1
ATOM 919 C CA . ALA A 1 125 ? -35.541 20.916 96.709 1.00 48.44 125 ALA A CA 1
ATOM 920 C C . ALA A 1 125 ? -35.834 20.484 98.292 1.00 48.44 125 ALA A C 1
ATOM 922 O O . ALA A 1 125 ? -34.931 19.826 98.795 1.00 48.44 125 ALA A O 1
ATOM 923 N N . ILE A 1 126 ? -37.016 20.743 99.062 1.00 44.25 126 ILE A N 1
ATOM 924 C CA . ILE A 1 126 ? -37.704 20.047 100.343 1.00 44.25 126 ILE A CA 1
ATOM 925 C C . ILE A 1 126 ? -38.821 20.777 101.334 1.00 44.25 126 ILE A C 1
ATOM 927 O O . ILE A 1 126 ? -38.797 22.003 101.349 1.00 44.25 126 ILE A O 1
ATOM 931 N N . ALA A 1 127 ? -39.750 20.114 102.181 1.00 39.75 127 ALA A N 1
ATOM 932 C CA . ALA A 1 127 ? -40.726 20.605 103.333 1.00 39.75 127 ALA A CA 1
ATOM 933 C C . ALA A 1 127 ? -41.582 19.502 104.217 1.00 39.75 127 ALA A C 1
ATOM 935 O O . ALA A 1 127 ? -41.378 18.353 103.844 1.00 39.75 127 ALA A O 1
ATOM 936 N N . VAL A 1 128 ? -42.591 19.562 105.222 1.00 45.62 128 VAL A N 1
ATOM 937 C CA . VAL A 1 128 ? -43.100 20.244 106.558 1.00 45.62 128 VAL A CA 1
ATOM 938 C C . VAL A 1 128 ? -44.442 19.612 107.291 1.00 45.62 128 VAL A C 1
ATOM 940 O O . VAL A 1 128 ? -45.236 19.083 106.522 1.00 45.62 128 VAL A O 1
ATOM 943 N N . ILE A 1 129 ? -44.794 19.654 108.664 1.00 34.09 129 ILE A N 1
ATOM 944 C CA . ILE A 1 129 ? -46.114 19.172 109.406 1.00 34.09 129 ILE A CA 1
ATOM 945 C C . ILE A 1 129 ? -46.432 19.489 110.993 1.00 34.09 129 ILE A C 1
ATOM 947 O O . ILE A 1 129 ? -45.454 19.787 111.671 1.00 34.09 129 ILE A O 1
ATOM 951 N N . ALA A 1 130 ? -47.691 19.396 111.634 1.00 30.81 130 ALA A N 1
ATOM 952 C CA . ALA A 1 130 ? -48.092 19.448 113.158 1.00 30.81 130 ALA A CA 1
ATOM 953 C C . ALA A 1 130 ? -49.624 19.174 113.702 1.00 30.81 130 ALA A C 1
ATOM 955 O O . ALA A 1 130 ? -50.504 19.255 112.852 1.00 30.81 130 ALA A O 1
ATOM 956 N N . SER A 1 131 ? -50.007 18.907 115.038 1.00 40.22 131 SER A N 1
ATOM 957 C CA . SER A 1 131 ? -51.436 18.890 115.719 1.00 40.22 131 SER A CA 1
ATOM 958 C C . SER A 1 131 ? -51.694 18.549 117.306 1.00 40.22 131 SER A C 1
ATOM 960 O O . SER A 1 131 ? -50.740 18.079 117.919 1.00 40.22 131 SER A O 1
ATOM 962 N N . GLY A 1 132 ? -52.921 18.712 117.983 1.00 42.22 132 GLY A N 1
ATOM 963 C CA . GLY A 1 132 ? -53.449 18.065 119.316 1.00 42.22 132 GLY A CA 1
ATOM 964 C C . GLY A 1 132 ? -54.460 18.762 120.402 1.00 42.22 132 GLY A C 1
ATOM 965 O O . GLY A 1 132 ? -54.348 19.977 120.518 1.00 42.22 132 GLY A O 1
ATOM 966 N N . VAL A 1 133 ? -55.388 18.085 121.226 1.00 50.00 133 VAL A N 1
ATOM 967 C CA . VAL A 1 133 ? -56.390 18.610 122.336 1.00 50.00 133 VAL A CA 1
ATOM 968 C C . VAL A 1 133 ? -57.134 17.612 123.399 1.00 50.00 133 VAL A C 1
ATOM 970 O O . VAL A 1 133 ? -57.182 16.436 123.059 1.00 50.00 133 VAL A O 1
ATOM 973 N N . PHE A 1 134 ? -57.774 18.007 124.595 1.00 40.34 134 PHE A N 1
ATOM 974 C CA . PHE A 1 134 ? -58.791 17.251 125.532 1.00 40.34 134 PHE A CA 1
ATOM 975 C C . PHE A 1 134 ? -59.464 17.969 126.847 1.00 40.34 134 PHE A C 1
ATOM 977 O O . PHE A 1 134 ? -58.902 18.992 127.228 1.00 40.34 134 PHE A O 1
ATOM 984 N N . ALA A 1 135 ? -60.576 17.494 127.573 1.00 40.12 135 ALA A N 1
ATOM 985 C CA . ALA A 1 135 ? -61.208 17.990 128.918 1.00 40.12 135 ALA A CA 1
ATOM 986 C C . ALA A 1 135 ? -62.443 17.218 129.680 1.00 40.12 135 ALA A C 1
ATOM 988 O O . ALA A 1 135 ? -63.090 16.421 129.009 1.00 40.12 135 ALA A O 1
ATOM 989 N N . GLY A 1 136 ? -62.862 17.483 130.996 1.00 35.66 136 GLY A N 1
ATOM 990 C CA . GLY A 1 136 ? -64.236 17.189 131.692 1.00 35.66 136 GLY A CA 1
ATOM 991 C C . GLY A 1 136 ? -64.463 16.866 133.277 1.00 35.66 136 GLY A C 1
ATOM 992 O O . GLY A 1 136 ? -63.523 16.318 133.841 1.00 35.66 136 GLY A O 1
ATOM 993 N N . LEU A 1 137 ? -65.638 17.154 133.999 1.00 33.91 137 LEU A N 1
ATOM 994 C CA . LEU A 1 137 ? -66.221 16.702 135.397 1.00 33.91 137 LEU A CA 1
ATOM 995 C C . LEU A 1 137 ? -67.583 17.457 135.885 1.00 33.91 137 LEU A C 1
ATOM 997 O O . LEU A 1 137 ? -67.951 18.299 135.074 1.00 33.91 137 LEU A O 1
ATOM 1001 N N . PHE A 1 138 ? -68.417 17.431 137.021 1.00 35.66 138 PHE A N 1
ATOM 1002 C CA . PHE A 1 138 ? -68.908 16.737 138.337 1.00 35.66 138 PHE A CA 1
ATOM 1003 C C . PHE A 1 138 ? -70.175 17.529 139.008 1.00 35.66 138 PHE A C 1
ATOM 1005 O O . PHE A 1 138 ? -70.417 18.583 138.431 1.00 35.66 138 PHE A O 1
ATOM 1012 N N . GLY A 1 139 ? -71.052 17.368 140.095 1.00 32.56 139 GLY A N 1
ATOM 1013 C CA . GLY A 1 139 ? -71.628 16.473 141.231 1.00 32.56 139 GLY A CA 1
ATOM 1014 C C . GLY A 1 139 ? -71.977 17.222 142.633 1.00 32.56 139 GLY A C 1
ATOM 1015 O O . GLY A 1 139 ? -71.245 18.180 142.845 1.00 32.56 139 GLY A O 1
ATOM 1016 N N . ALA A 1 140 ? -72.854 17.008 143.709 1.00 33.66 140 ALA A N 1
ATOM 1017 C CA . ALA A 1 140 ? -74.212 16.464 144.248 1.00 33.66 140 ALA A CA 1
ATOM 1018 C C . ALA A 1 140 ? -74.454 16.895 145.814 1.00 33.66 140 ALA A C 1
ATOM 1020 O O . ALA A 1 140 ? -73.470 17.447 146.296 1.00 33.66 140 ALA A O 1
ATOM 1021 N N . SER A 1 141 ? -75.456 16.776 146.794 1.00 32.31 141 SER A N 1
ATOM 1022 C CA . SER A 1 141 ? -76.922 16.437 147.215 1.00 32.31 141 SER A CA 1
ATOM 1023 C C . SER A 1 141 ? -77.221 16.861 148.770 1.00 32.31 141 SER A C 1
ATOM 1025 O O . SER A 1 141 ? -76.241 17.357 149.316 1.00 32.31 141 SER A O 1
ATOM 1027 N N . GLN A 1 142 ? -78.276 16.747 149.692 1.00 31.75 142 GLN A N 1
ATOM 1028 C CA . GLN A 1 142 ? -79.789 16.487 149.921 1.00 31.75 142 GLN A CA 1
ATOM 1029 C C . GLN A 1 142 ? -80.298 16.452 151.484 1.00 31.75 142 GLN A C 1
ATOM 1031 O O . GLN A 1 142 ? -79.515 15.904 152.256 1.00 31.75 142 GLN A O 1
ATOM 1036 N N . ARG A 1 143 ? -81.518 16.917 152.022 1.00 39.84 143 ARG A N 1
ATOM 1037 C CA . ARG A 1 143 ? -82.040 16.821 153.510 1.00 39.84 143 ARG A CA 1
ATOM 1038 C C . ARG A 1 143 ? -83.554 17.261 153.971 1.00 39.84 143 ARG A C 1
ATOM 1040 O O . ARG A 1 143 ? -84.153 17.971 153.176 1.00 39.84 143 ARG A O 1
ATOM 1047 N N . GLU A 1 144 ? -84.122 16.943 155.218 1.00 53.47 144 GLU A N 1
ATOM 1048 C CA . GLU A 1 144 ? -85.247 17.559 156.153 1.00 53.47 144 GLU A CA 1
ATOM 1049 C C . GLU A 1 144 ? -86.501 16.736 156.824 1.00 53.47 144 GLU A C 1
ATOM 1051 O O . GLU A 1 144 ? -86.550 15.543 156.543 1.00 53.47 144 GLU A O 1
ATOM 1056 N N . LYS A 1 145 ? -87.417 17.226 157.791 1.00 56.19 145 LYS A N 1
ATOM 1057 C CA . LYS A 1 145 ? -88.003 16.384 158.982 1.00 56.19 145 LYS A CA 1
ATOM 1058 C C . LYS A 1 145 ? -89.378 16.445 159.941 1.00 56.19 145 LYS A C 1
ATOM 1060 O O . LYS A 1 145 ? -89.452 15.527 160.744 1.00 56.19 145 LYS A O 1
ATOM 1065 N N . GLU A 1 146 ? -90.489 17.272 160.045 1.00 51.31 146 GLU A N 1
ATOM 1066 C CA . GLU A 1 146 ? -91.313 17.567 161.369 1.00 51.31 146 GLU A CA 1
ATOM 1067 C C . GLU A 1 146 ? -92.639 16.871 162.098 1.00 51.31 146 GLU A C 1
ATOM 1069 O O . GLU A 1 146 ? -92.429 16.014 162.946 1.00 51.31 146 GLU A O 1
ATOM 1074 N N . ALA A 1 147 ? -93.963 17.291 162.014 1.00 54.34 147 ALA A N 1
ATOM 1075 C CA . ALA A 1 147 ? -95.350 16.853 162.523 1.00 54.34 147 ALA A CA 1
ATOM 1076 C C . ALA A 1 147 ? -95.814 15.368 162.530 1.00 54.34 147 ALA A C 1
ATOM 1078 O O . ALA A 1 147 ? -97.017 15.072 162.412 1.00 54.34 147 ALA A O 1
ATOM 1079 N N . LEU A 1 148 ? -94.870 14.440 162.618 1.00 55.22 148 LEU A N 1
ATOM 1080 C CA . LEU A 1 148 ? -94.931 13.125 161.973 1.00 55.22 148 LEU A CA 1
ATOM 1081 C C . LEU A 1 148 ? -95.803 12.029 162.649 1.00 55.22 148 LEU A C 1
ATOM 1083 O O . LEU A 1 148 ? -95.321 10.917 162.841 1.00 55.22 148 LEU A O 1
ATOM 1087 N N . GLN A 1 149 ? -97.091 12.265 162.951 1.00 57.81 149 GLN A N 1
ATOM 1088 C CA . GLN A 1 149 ? -98.067 11.148 163.050 1.00 57.81 149 GLN A CA 1
ATOM 1089 C C . GLN A 1 149 ? -99.348 11.382 162.240 1.00 57.81 149 GLN A C 1
ATOM 1091 O O . GLN A 1 149 ? -99.574 10.676 161.265 1.00 57.81 149 GLN A O 1
ATOM 1096 N N . SER A 1 150 ? -100.124 12.435 162.516 1.00 54.94 150 SER A N 1
ATOM 1097 C CA . SER A 1 150 ? -101.187 12.865 161.580 1.00 54.94 150 SER A CA 1
ATOM 1098 C C . SER A 1 150 ? -100.585 13.446 160.292 1.00 54.94 150 SER A C 1
ATOM 1100 O O . SER A 1 150 ? -101.038 13.144 159.182 1.00 54.94 150 SER A O 1
ATOM 1102 N N . THR A 1 151 ? -99.465 14.180 160.414 1.00 57.59 151 THR A N 1
ATOM 1103 C CA . THR A 1 151 ? -98.645 14.488 159.240 1.00 57.59 151 THR A CA 1
ATOM 1104 C C . THR A 1 151 ? -97.906 13.264 158.712 1.00 57.59 151 THR A C 1
ATOM 1106 O O . THR A 1 151 ? -97.490 13.339 157.571 1.00 57.59 151 THR A O 1
ATOM 1109 N N . VAL A 1 152 ? -97.768 12.149 159.451 1.00 63.81 152 VAL A N 1
ATOM 1110 C CA . VAL A 1 152 ? -97.303 10.890 158.842 1.00 63.81 152 VAL A CA 1
ATOM 1111 C C . VAL A 1 152 ? -98.390 10.254 158.001 1.00 63.81 152 VAL A C 1
ATOM 1113 O O . VAL A 1 152 ? -98.090 10.028 156.853 1.00 63.81 152 VAL A O 1
ATOM 1116 N N . SER A 1 153 ? -99.647 10.085 158.421 1.00 69.06 153 SER A N 1
ATOM 1117 C CA . SER A 1 153 ? -100.633 9.460 157.513 1.00 69.06 153 SER A CA 1
ATOM 1118 C C . SER A 1 153 ? -101.068 10.345 156.340 1.00 69.06 153 SER A C 1
ATOM 1120 O O . SER A 1 153 ? -101.371 9.844 155.257 1.00 69.06 153 SER A O 1
ATOM 1122 N N . THR A 1 154 ? -100.986 11.674 156.472 1.00 69.75 154 THR A N 1
ATOM 1123 C CA . THR A 1 154 ? -101.044 12.554 155.287 1.00 69.75 154 THR A CA 1
ATOM 1124 C C . THR A 1 154 ? -99.724 12.614 154.511 1.00 69.75 154 THR A C 1
ATOM 1126 O O . THR A 1 154 ? -99.762 12.910 153.320 1.00 69.75 154 THR A O 1
ATOM 1129 N N . MET A 1 155 ? -98.577 12.271 155.112 1.00 73.38 155 MET A N 1
ATOM 1130 C CA . MET A 1 155 ? -97.364 11.902 154.371 1.00 73.38 155 MET A CA 1
ATOM 1131 C C . MET A 1 155 ? -97.411 10.473 153.826 1.00 73.38 155 MET A C 1
ATOM 1133 O O . MET A 1 155 ? -96.674 10.244 152.899 1.00 73.38 155 MET A O 1
ATOM 1137 N N . GLU A 1 156 ? -98.237 9.534 154.293 1.00 79.69 156 GLU A N 1
ATOM 1138 C CA . GLU A 1 156 ? -98.354 8.171 153.748 1.00 79.69 156 GLU A CA 1
ATOM 1139 C C . GLU A 1 156 ? -99.139 8.234 152.443 1.00 79.69 156 GLU A C 1
ATOM 1141 O O . GLU A 1 156 ? -98.680 7.725 151.427 1.00 79.69 156 GLU A O 1
ATOM 1146 N N . ILE A 1 157 ? -100.253 8.975 152.426 1.00 78.19 157 ILE A N 1
ATOM 1147 C CA . ILE A 1 157 ? -100.976 9.286 151.186 1.00 78.19 157 ILE A CA 1
ATOM 1148 C C . ILE A 1 157 ? -100.084 10.117 150.253 1.00 78.19 157 ILE A C 1
ATOM 1150 O O . ILE A 1 157 ? -99.925 9.753 149.093 1.00 78.19 157 ILE A O 1
ATOM 1154 N N . LYS A 1 158 ? -99.410 11.166 150.751 1.00 81.31 158 LYS A N 1
ATOM 1155 C CA . LYS A 1 158 ? -98.462 11.933 149.922 1.00 81.31 158 LYS A CA 1
ATOM 1156 C C . LYS A 1 158 ? -97.180 11.173 149.580 1.00 81.31 158 LYS A C 1
ATOM 1158 O O . LYS A 1 158 ? -96.501 11.592 148.653 1.00 81.31 158 LYS A O 1
ATOM 1163 N N . LEU A 1 159 ? -96.819 10.099 150.280 1.00 80.25 159 LEU A N 1
ATOM 1164 C CA . LEU A 1 159 ? -95.710 9.208 149.932 1.00 80.25 159 LEU A CA 1
ATOM 1165 C C . LEU A 1 159 ? -96.176 8.241 148.865 1.00 80.25 159 LEU A C 1
ATOM 1167 O O . LEU A 1 159 ? -95.427 8.066 147.928 1.00 80.25 159 LEU A O 1
ATOM 1171 N N . ALA A 1 160 ? -97.399 7.714 148.921 1.00 85.06 160 ALA A N 1
ATOM 1172 C CA . ALA A 1 160 ? -97.982 6.933 147.834 1.00 85.06 160 ALA A CA 1
ATOM 1173 C C . ALA A 1 160 ? -98.163 7.784 146.560 1.00 85.06 160 ALA A C 1
ATOM 1175 O O . ALA A 1 160 ? -97.830 7.333 145.468 1.00 85.06 160 ALA A O 1
ATOM 1176 N N . GLU A 1 161 ? -98.598 9.044 146.681 1.00 82.00 161 GLU A N 1
ATOM 1177 C CA . GLU A 1 161 ? -98.647 9.993 145.558 1.00 82.00 161 GLU A CA 1
ATOM 1178 C C . GLU A 1 161 ? -97.242 10.379 145.068 1.00 82.00 161 GLU A C 1
ATOM 1180 O O . GLU A 1 161 ? -97.006 10.380 143.861 1.00 82.00 161 GLU A O 1
ATOM 1185 N N . ASN A 1 162 ? -96.279 10.650 145.964 1.00 84.88 162 ASN A N 1
ATOM 1186 C CA . ASN A 1 162 ? -94.884 10.879 145.567 1.00 84.88 162 ASN A CA 1
ATOM 1187 C C . ASN A 1 162 ? -94.201 9.609 145.052 1.00 84.88 162 ASN A C 1
ATOM 1189 O O . ASN A 1 162 ? -93.268 9.731 144.279 1.00 84.88 162 ASN A O 1
ATOM 1193 N N . GLU A 1 163 ? -94.625 8.409 145.435 1.00 84.62 163 GLU A N 1
ATOM 1194 C CA . GLU A 1 163 ? -94.079 7.128 144.986 1.00 84.62 163 GLU A CA 1
ATOM 1195 C C . GLU A 1 163 ? -94.663 6.759 143.627 1.00 84.62 163 GLU A C 1
ATOM 1197 O O . GLU A 1 163 ? -93.918 6.313 142.762 1.00 84.62 163 GLU A O 1
ATOM 1202 N N . ALA A 1 164 ? -95.940 7.056 143.374 1.00 84.56 164 ALA A N 1
ATOM 1203 C CA . ALA A 1 164 ? -96.526 7.030 142.038 1.00 84.56 164 ALA A CA 1
ATOM 1204 C C . ALA A 1 164 ? -95.870 8.079 141.120 1.00 84.56 164 ALA A C 1
ATOM 1206 O O . ALA A 1 164 ? -95.469 7.751 140.004 1.00 84.56 164 ALA A O 1
ATOM 1207 N N . ALA A 1 165 ? -95.672 9.314 141.596 1.00 86.00 165 ALA A N 1
ATOM 1208 C CA . ALA A 1 165 ? -94.992 10.366 140.839 1.00 86.00 165 ALA A CA 1
ATOM 1209 C C . ALA A 1 165 ? -93.502 10.054 140.612 1.00 86.00 165 ALA A C 1
ATOM 1211 O O . ALA A 1 165 ? -93.012 10.231 139.502 1.00 86.00 165 ALA A O 1
ATOM 1212 N N . MET A 1 166 ? -92.792 9.524 141.613 1.00 85.06 166 MET A N 1
ATOM 1213 C CA . MET A 1 166 ? -91.413 9.036 141.491 1.00 85.06 166 MET A CA 1
ATOM 1214 C C . MET A 1 166 ? -91.329 7.787 140.622 1.00 85.06 166 MET A C 1
ATOM 1216 O O . MET A 1 166 ? -90.311 7.602 139.968 1.00 85.06 166 MET A O 1
ATOM 1220 N N . SER A 1 167 ? -92.357 6.940 140.579 1.00 85.88 167 SER A N 1
ATOM 1221 C CA . SER A 1 167 ? -92.400 5.781 139.684 1.00 85.88 167 SER A CA 1
ATOM 1222 C C . SER A 1 167 ? -92.634 6.217 138.244 1.00 85.88 167 SER A C 1
ATOM 1224 O O . SER A 1 167 ? -91.873 5.792 137.387 1.00 85.88 167 SER A O 1
ATOM 1226 N N . MET A 1 168 ? -93.556 7.148 137.973 1.00 87.12 168 MET A N 1
ATOM 1227 C CA . MET A 1 168 ? -93.676 7.756 136.641 1.00 87.12 168 MET A CA 1
ATOM 1228 C C . MET A 1 168 ? -92.424 8.553 136.251 1.00 87.12 168 MET A C 1
ATOM 1230 O O . MET A 1 168 ? -92.022 8.522 135.094 1.00 87.12 168 MET A O 1
ATOM 1234 N N . LEU A 1 169 ? -91.769 9.241 137.192 1.00 92.75 169 LEU A N 1
ATOM 1235 C CA . LEU A 1 169 ? -90.524 9.970 136.934 1.00 92.75 169 LEU A CA 1
ATOM 1236 C C . LEU A 1 169 ? -89.350 9.013 136.676 1.00 92.75 169 LEU A C 1
ATOM 1238 O O . LEU A 1 169 ? -88.573 9.256 135.758 1.00 92.75 169 LEU A O 1
ATOM 1242 N N . ARG A 1 170 ? -89.248 7.905 137.423 1.00 91.06 170 ARG A N 1
ATOM 1243 C CA . ARG A 1 170 ? -88.305 6.804 137.162 1.00 91.06 170 ARG A CA 1
ATOM 1244 C C . ARG A 1 170 ? -88.577 6.164 135.810 1.00 91.06 170 ARG A C 1
ATOM 1246 O O . ARG A 1 170 ? -87.645 6.046 135.036 1.00 91.06 170 ARG A O 1
ATOM 1253 N N . GLU A 1 171 ? -89.824 5.825 135.499 1.00 90.94 171 GLU A N 1
ATOM 1254 C CA . GLU A 1 171 ? -90.224 5.237 134.217 1.00 90.94 171 GLU A CA 1
ATOM 1255 C C . GLU A 1 171 ? -89.945 6.202 133.051 1.00 90.94 171 GLU A C 1
ATOM 1257 O O . GLU A 1 171 ? -89.535 5.775 131.975 1.00 90.94 171 GLU A O 1
ATOM 1262 N N . ASN A 1 172 ? -90.110 7.513 133.254 1.00 92.31 172 ASN A N 1
ATOM 1263 C CA . ASN A 1 172 ? -89.783 8.531 132.257 1.00 92.31 172 ASN A CA 1
ATOM 1264 C C . ASN A 1 172 ? -88.262 8.700 132.086 1.00 92.31 172 ASN A C 1
ATOM 1266 O O . ASN A 1 172 ? -87.788 8.737 130.954 1.00 92.31 172 ASN A O 1
ATOM 1270 N N . TYR A 1 173 ? -87.478 8.712 133.171 1.00 93.06 173 TYR A N 1
ATOM 1271 C CA . TYR A 1 173 ? -86.011 8.685 133.091 1.00 93.06 173 TYR A CA 1
ATOM 1272 C C . TYR A 1 173 ? -85.481 7.370 132.505 1.00 93.06 173 TYR A C 1
ATOM 1274 O O . TYR A 1 173 ? -84.518 7.389 131.750 1.00 93.06 173 TYR A O 1
ATOM 1282 N N . GLU A 1 174 ? -86.111 6.235 132.790 1.00 91.00 174 GLU A N 1
ATOM 1283 C CA . GLU A 1 174 ? -85.761 4.931 132.229 1.00 91.00 174 GLU A CA 1
ATOM 1284 C C . GLU A 1 174 ? -86.076 4.891 130.729 1.00 91.00 174 GLU A C 1
ATOM 1286 O O . GLU A 1 174 ? -85.219 4.500 129.939 1.00 91.00 174 GLU A O 1
ATOM 1291 N N . LYS A 1 175 ? -87.236 5.408 130.299 1.00 91.25 175 LYS A N 1
ATOM 1292 C CA . LYS A 1 175 ? -87.548 5.644 128.876 1.00 91.25 175 LYS A CA 1
ATOM 1293 C C . LYS A 1 175 ? -86.572 6.626 128.226 1.00 91.25 175 LYS A C 1
ATOM 1295 O O . LYS A 1 175 ? -86.177 6.403 127.085 1.00 91.25 175 LYS A O 1
ATOM 1300 N N . GLN A 1 176 ? -86.150 7.679 128.929 1.00 93.44 176 GLN A N 1
ATOM 1301 C CA . GLN A 1 176 ? -85.145 8.623 128.436 1.00 93.44 176 GLN A CA 1
ATOM 1302 C C . GLN A 1 176 ? -83.785 7.937 128.250 1.00 93.44 176 GLN A C 1
ATOM 1304 O O . GLN A 1 176 ? -83.202 8.069 127.181 1.00 93.44 176 GLN A O 1
ATOM 1309 N N . ILE A 1 177 ? -83.325 7.143 129.222 1.00 89.69 177 ILE A N 1
ATOM 1310 C CA . ILE A 1 177 ? -82.087 6.353 129.142 1.00 89.69 177 ILE A CA 1
ATOM 1311 C C . ILE A 1 177 ? -82.174 5.311 128.017 1.00 89.69 177 ILE A C 1
ATOM 1313 O O . ILE A 1 177 ? -81.220 5.154 127.260 1.00 89.69 177 ILE A O 1
ATOM 1317 N N . TRP A 1 178 ? -83.314 4.632 127.846 1.00 91.88 178 TRP A N 1
ATOM 1318 C CA . TRP A 1 178 ? -83.529 3.698 126.735 1.00 91.88 178 TRP A CA 1
ATOM 1319 C C . TRP A 1 178 ? -83.513 4.391 125.369 1.00 91.88 178 TRP A C 1
ATOM 1321 O O . TRP A 1 178 ? -82.901 3.864 124.438 1.00 91.88 178 TRP A O 1
ATOM 1331 N N . ASN A 1 179 ? -84.129 5.569 125.249 1.00 90.31 179 ASN A N 1
ATOM 1332 C CA . ASN A 1 179 ? -84.102 6.374 124.027 1.00 90.31 179 ASN A CA 1
ATOM 1333 C C . ASN A 1 179 ? -82.692 6.905 123.737 1.00 90.31 179 ASN A C 1
ATOM 1335 O O . ASN A 1 179 ? -82.212 6.760 122.618 1.00 90.31 179 ASN A O 1
ATOM 1339 N N . GLU A 1 180 ? -81.993 7.446 124.734 1.00 90.38 180 GLU A N 1
ATOM 1340 C CA . GLU A 1 180 ? -80.630 7.962 124.590 1.00 90.38 180 GLU A CA 1
ATOM 1341 C C . GLU A 1 180 ? -79.642 6.837 124.241 1.00 90.38 180 GLU A C 1
ATOM 1343 O O . GLU A 1 180 ? -78.839 6.980 123.322 1.00 90.38 180 GLU A O 1
ATOM 1348 N N . HIS A 1 181 ? -79.760 5.665 124.869 1.00 92.06 181 HIS A N 1
ATOM 1349 C CA . HIS A 1 181 ? -78.994 4.474 124.501 1.00 92.06 181 HIS A CA 1
ATOM 1350 C C . HIS A 1 181 ? -79.341 3.975 123.083 1.00 92.06 181 HIS A C 1
ATOM 1352 O O . HIS A 1 181 ? -78.453 3.537 122.347 1.00 92.06 181 HIS A O 1
ATOM 1358 N N . ALA A 1 182 ? -80.603 4.078 122.648 1.00 90.69 182 ALA A N 1
ATOM 1359 C CA . ALA A 1 182 ? -80.996 3.776 121.271 1.00 90.69 182 ALA A CA 1
ATOM 1360 C C . ALA A 1 182 ? -80.430 4.795 120.261 1.00 90.69 182 ALA A C 1
ATOM 1362 O O . ALA A 1 182 ? -79.995 4.395 119.178 1.00 90.69 182 ALA A O 1
ATOM 1363 N N . GLU A 1 183 ? -80.363 6.082 120.611 1.00 88.94 183 GLU A N 1
ATOM 1364 C CA . GLU A 1 183 ? -79.741 7.126 119.792 1.00 88.94 183 GLU A CA 1
ATOM 1365 C C . GLU A 1 183 ? -78.219 6.984 119.729 1.00 88.94 183 GLU A C 1
ATOM 1367 O O . GLU A 1 183 ? -77.665 7.007 118.631 1.00 88.94 183 GLU A O 1
ATOM 1372 N N . GLN A 1 184 ? -77.540 6.732 120.851 1.00 90.94 184 GLN A N 1
ATOM 1373 C CA . GLN A 1 184 ? -76.107 6.417 120.882 1.00 90.94 184 GLN A CA 1
ATOM 1374 C C . GLN A 1 184 ? -75.802 5.173 120.031 1.00 90.94 184 GLN A C 1
ATOM 1376 O O . GLN A 1 184 ? -74.888 5.190 119.207 1.00 90.94 184 GLN A O 1
ATOM 1381 N N . LYS A 1 185 ? -76.621 4.116 120.130 1.00 92.88 185 LYS A N 1
ATOM 1382 C CA . LYS A 1 185 ? -76.503 2.903 119.302 1.00 92.88 185 LYS A CA 1
ATOM 1383 C C . LYS A 1 185 ? -76.785 3.163 117.816 1.00 92.88 185 LYS A C 1
ATOM 1385 O O . LYS A 1 185 ? -76.169 2.528 116.959 1.00 92.88 185 LYS A O 1
ATOM 1390 N N . LYS A 1 186 ? -77.678 4.104 117.490 1.00 92.50 186 LYS A N 1
ATOM 1391 C CA . LYS A 1 186 ? -77.924 4.575 116.118 1.00 92.50 186 LYS A CA 1
ATOM 1392 C C . LYS A 1 186 ? -76.731 5.374 115.588 1.00 92.50 186 LYS A C 1
ATOM 1394 O O . LYS A 1 186 ? -76.291 5.110 114.476 1.00 92.50 186 LYS A O 1
ATOM 1399 N N . GLN A 1 187 ? -76.163 6.286 116.379 1.00 91.12 187 GLN A N 1
ATOM 1400 C CA . GLN A 1 187 ? -74.954 7.029 116.013 1.00 91.12 187 GLN A CA 1
ATOM 1401 C C . GLN A 1 187 ? -73.756 6.090 115.817 1.00 91.12 187 GLN A C 1
ATOM 1403 O O . GLN A 1 187 ? -73.066 6.209 114.810 1.00 91.12 187 GLN A O 1
ATOM 1408 N N . ALA A 1 188 ? -73.554 5.108 116.702 1.00 90.19 188 ALA A N 1
ATOM 1409 C CA . ALA A 1 188 ? -72.497 4.105 116.571 1.00 90.19 188 ALA A CA 1
ATOM 1410 C C . ALA A 1 188 ? -72.590 3.326 115.246 1.00 90.19 188 ALA A C 1
ATOM 1412 O O . ALA A 1 188 ? -71.580 3.178 114.562 1.00 90.19 188 ALA A O 1
ATOM 1413 N N . ARG A 1 189 ? -73.799 2.918 114.826 1.00 92.12 189 ARG A N 1
ATOM 1414 C CA . ARG A 1 189 ? -74.026 2.328 113.492 1.00 92.12 189 ARG A CA 1
ATOM 1415 C C . ARG A 1 189 ? -73.693 3.301 112.362 1.00 92.12 189 ARG A C 1
ATOM 1417 O O . ARG A 1 189 ? -72.918 2.945 111.486 1.00 92.12 189 ARG A O 1
ATOM 1424 N N . MET A 1 190 ? -74.178 4.544 112.424 1.00 92.94 190 MET A N 1
ATOM 1425 C CA . MET A 1 190 ? -73.854 5.576 111.424 1.00 92.94 190 MET A CA 1
ATOM 1426 C C . MET A 1 190 ? -72.344 5.869 111.332 1.00 92.94 190 MET A C 1
ATOM 1428 O O . MET A 1 190 ? -71.872 6.287 110.276 1.00 92.94 190 MET A O 1
ATOM 1432 N N . PHE A 1 191 ? -71.579 5.689 112.415 1.00 92.56 191 PHE A N 1
ATOM 1433 C CA . PHE A 1 191 ? -70.116 5.775 112.393 1.00 92.56 191 PHE A CA 1
ATOM 1434 C C . PHE A 1 191 ? -69.477 4.519 111.789 1.00 92.56 191 PHE A C 1
ATOM 1436 O O . PHE A 1 191 ? -68.627 4.669 110.920 1.00 92.56 191 PHE A O 1
ATOM 1443 N N . GLN A 1 192 ? -69.923 3.314 112.154 1.00 94.19 192 GLN A N 1
ATOM 1444 C CA . GLN A 1 192 ? -69.437 2.053 111.570 1.00 94.19 192 GLN A CA 1
ATOM 1445 C C . GLN A 1 192 ? -69.728 1.945 110.062 1.00 94.19 192 GLN A C 1
ATOM 1447 O O . GLN A 1 192 ? -68.877 1.497 109.301 1.00 94.19 192 GLN A O 1
ATOM 1452 N N . GLU A 1 193 ? -70.892 2.408 109.605 1.00 92.19 193 GLU A N 1
ATOM 1453 C CA . GLU A 1 193 ? -71.262 2.465 108.183 1.00 92.19 193 GLU A CA 1
ATOM 1454 C C . GLU A 1 193 ? -70.389 3.470 107.409 1.00 92.19 193 GLU A C 1
ATOM 1456 O O . GLU A 1 193 ? -69.949 3.184 106.295 1.00 92.19 193 GLU A O 1
ATOM 1461 N N . LYS A 1 194 ? -70.066 4.625 108.012 1.00 94.06 194 LYS A N 1
ATOM 1462 C CA . LYS A 1 194 ? -69.106 5.589 107.444 1.00 94.06 194 LYS A CA 1
ATOM 1463 C C . LYS A 1 194 ? -67.679 5.052 107.436 1.00 94.06 194 LYS A C 1
ATOM 1465 O O . LYS A 1 194 ? -66.969 5.272 106.464 1.00 94.06 194 LYS A O 1
ATOM 1470 N N . GLU A 1 195 ? -67.260 4.363 108.493 1.00 91.81 195 GLU A N 1
ATOM 1471 C CA . GLU A 1 195 ? -65.945 3.731 108.588 1.00 91.81 195 GLU A CA 1
ATOM 1472 C C . GLU A 1 195 ? -65.794 2.653 107.510 1.00 91.81 195 GLU A C 1
ATOM 1474 O O . GLU A 1 195 ? -64.834 2.703 106.746 1.00 91.81 195 GLU A O 1
ATOM 1479 N N . ALA A 1 196 ? -66.785 1.768 107.356 1.00 92.94 196 ALA A N 1
ATOM 1480 C CA . ALA A 1 196 ? -66.832 0.780 106.282 1.00 92.94 196 ALA A CA 1
ATOM 1481 C C . ALA A 1 196 ? -66.809 1.437 104.891 1.00 92.94 196 ALA A C 1
ATOM 1483 O O . ALA A 1 196 ? -65.997 1.054 104.054 1.00 92.94 196 ALA A O 1
ATOM 1484 N N . SER A 1 197 ? -67.618 2.478 104.659 1.00 93.62 197 SER A N 1
ATOM 1485 C CA . SER A 1 197 ? -67.640 3.209 103.383 1.00 93.62 197 SER A CA 1
ATOM 1486 C C . SER A 1 197 ? -66.304 3.898 103.063 1.00 93.62 197 SER A C 1
ATOM 1488 O O . SER A 1 197 ? -65.855 3.855 101.916 1.00 93.62 197 SER A O 1
ATOM 1490 N N . LEU A 1 198 ? -65.630 4.481 104.060 1.00 95.25 198 LEU A N 1
ATOM 1491 C CA . LEU A 1 198 ? -64.289 5.054 103.910 1.00 95.25 198 LEU A CA 1
ATOM 1492 C C . LEU A 1 198 ? -63.221 3.973 103.700 1.00 95.25 198 LEU A C 1
ATOM 1494 O O . LEU A 1 198 ? -62.268 4.201 102.956 1.00 95.25 198 LEU A O 1
ATOM 1498 N N . LEU A 1 199 ? -63.371 2.797 104.313 1.00 95.44 199 LEU A N 1
ATOM 1499 C CA . LEU A 1 199 ? -62.473 1.659 104.122 1.00 95.44 199 LEU A CA 1
ATOM 1500 C C . LEU A 1 199 ? -62.638 1.085 102.707 1.00 95.44 199 LEU A C 1
ATOM 1502 O O . LEU A 1 199 ? -61.639 0.898 102.014 1.00 95.44 199 LEU A O 1
ATOM 1506 N N . ASP A 1 200 ? -63.868 0.929 102.214 1.00 92.50 200 ASP A N 1
ATOM 1507 C CA . ASP A 1 200 ? -64.152 0.560 100.823 1.00 92.50 200 ASP A CA 1
ATOM 1508 C C . ASP A 1 200 ? -63.601 1.599 99.840 1.00 92.50 200 ASP A C 1
ATOM 1510 O O . ASP A 1 200 ? -62.899 1.226 98.897 1.00 92.50 200 ASP A O 1
ATOM 1514 N N . GLN A 1 201 ? -63.803 2.897 100.093 1.00 95.38 201 GLN A N 1
ATOM 1515 C CA . GLN A 1 201 ? -63.213 3.979 99.296 1.00 95.38 201 GLN A CA 1
ATOM 1516 C C . GLN A 1 201 ? -61.672 3.959 99.347 1.00 95.38 201 GLN A C 1
ATOM 1518 O O . GLN A 1 201 ? -61.012 4.225 98.337 1.00 95.38 201 GLN A O 1
ATOM 1523 N N . LEU A 1 202 ? -61.075 3.570 100.478 1.00 94.81 202 LEU A N 1
ATOM 1524 C CA . LEU A 1 202 ? -59.636 3.344 100.616 1.00 94.81 202 LEU A CA 1
ATOM 1525 C C . LEU A 1 202 ? -59.173 2.094 99.846 1.00 94.81 202 LEU A C 1
ATOM 1527 O O . LEU A 1 202 ? -58.080 2.103 99.281 1.00 94.81 202 LEU A O 1
ATOM 1531 N N . THR A 1 203 ? -59.975 1.025 99.762 1.00 94.31 203 THR A N 1
ATOM 1532 C CA . THR A 1 203 ? -59.649 -0.122 98.894 1.00 94.31 203 THR A CA 1
ATOM 1533 C C . THR A 1 203 ? -59.791 0.234 97.414 1.00 94.31 203 THR A C 1
ATOM 1535 O O . THR A 1 203 ? -58.966 -0.192 96.609 1.00 94.31 203 THR A O 1
ATOM 1538 N N . LEU A 1 204 ? -60.787 1.042 97.040 1.00 95.19 204 LEU A N 1
ATOM 1539 C CA . LEU A 1 204 ? -60.996 1.517 95.673 1.00 95.19 204 LEU A CA 1
ATOM 1540 C C . LEU A 1 204 ? -59.835 2.409 95.220 1.00 95.19 204 LEU A C 1
ATOM 1542 O O . LEU A 1 204 ? -59.240 2.147 94.179 1.00 95.19 204 LEU A O 1
ATOM 1546 N N . THR A 1 205 ? -59.449 3.395 96.033 1.00 95.44 205 THR A N 1
ATOM 1547 C CA . THR A 1 205 ? -58.301 4.273 95.743 1.00 95.44 205 THR A CA 1
ATOM 1548 C C . THR A 1 205 ? -56.968 3.519 95.737 1.00 95.44 205 THR A C 1
ATOM 1550 O O . THR A 1 205 ? -56.119 3.797 94.897 1.00 95.44 205 THR A O 1
ATOM 1553 N N . LYS A 1 206 ? -56.783 2.493 96.581 1.00 97.19 206 LYS A N 1
ATOM 1554 C CA . LYS A 1 206 ? -55.620 1.588 96.478 1.00 97.19 206 LYS A CA 1
ATOM 1555 C C . LYS A 1 206 ? -55.617 0.775 95.175 1.00 97.19 206 LYS A C 1
ATOM 1557 O O . LYS A 1 206 ? -54.551 0.619 94.578 1.00 97.19 206 LYS A O 1
ATOM 1562 N N . ARG A 1 207 ? -56.776 0.291 94.702 1.00 95.38 207 ARG A N 1
ATOM 1563 C CA . ARG A 1 207 ? -56.900 -0.397 93.399 1.00 95.38 207 ARG A CA 1
ATOM 1564 C C . ARG A 1 207 ? -56.613 0.543 92.221 1.00 95.38 207 ARG A C 1
ATOM 1566 O O . ARG A 1 207 ? -55.885 0.157 91.314 1.00 95.38 207 ARG A O 1
ATOM 1573 N N . THR A 1 208 ? -57.105 1.783 92.236 1.00 95.25 208 THR A N 1
ATOM 1574 C CA . THR A 1 208 ? -56.810 2.737 91.150 1.00 95.25 208 THR A CA 1
ATOM 1575 C C . THR A 1 208 ? -55.353 3.199 91.164 1.00 95.25 208 THR A C 1
ATOM 1577 O O . THR A 1 208 ? -54.737 3.244 90.106 1.00 95.25 208 THR A O 1
ATOM 1580 N N . VAL A 1 209 ? -54.751 3.445 92.335 1.00 95.94 209 VAL A N 1
ATOM 1581 C CA . VAL A 1 209 ? -53.314 3.773 92.446 1.00 95.94 209 VAL A CA 1
ATOM 1582 C C . VAL A 1 209 ? -52.423 2.621 91.973 1.00 95.94 209 VAL A C 1
ATOM 1584 O O . VAL A 1 209 ? -51.426 2.868 91.299 1.00 95.94 209 VAL A O 1
ATOM 1587 N N . THR A 1 210 ? -52.771 1.364 92.269 1.00 95.62 210 THR A N 1
ATOM 1588 C CA . THR A 1 210 ? -52.012 0.209 91.749 1.00 95.62 210 THR A CA 1
ATOM 1589 C C . THR A 1 210 ? -52.169 0.052 90.235 1.00 95.62 210 THR A C 1
ATOM 1591 O O . THR A 1 210 ? -51.158 -0.116 89.558 1.00 95.62 210 THR A O 1
ATOM 1594 N N . SER A 1 211 ? -53.379 0.227 89.690 1.00 96.06 211 SER A N 1
ATOM 1595 C CA . SER A 1 211 ? -53.622 0.249 88.237 1.00 96.06 211 SER A CA 1
ATOM 1596 C C . SER A 1 211 ? -52.809 1.338 87.521 1.00 96.06 211 SER A C 1
ATOM 1598 O O . SER A 1 211 ? -52.104 1.043 86.558 1.00 96.06 211 SER A O 1
ATOM 1600 N N . LEU A 1 212 ? -52.845 2.577 88.028 1.00 97.19 212 LEU A N 1
ATOM 1601 C CA . LEU A 1 212 ? -52.082 3.709 87.485 1.00 97.19 212 LEU A CA 1
ATOM 1602 C C . LEU A 1 212 ? -50.566 3.475 87.568 1.00 97.19 212 LEU A C 1
ATOM 1604 O O . LEU A 1 212 ? -49.830 3.850 86.662 1.00 97.19 212 LEU A O 1
ATOM 1608 N N . ASN A 1 213 ? -50.077 2.829 88.629 1.00 96.88 213 ASN A N 1
ATOM 1609 C CA . ASN A 1 213 ? -48.654 2.518 88.771 1.00 96.88 213 ASN A CA 1
ATOM 1610 C C . ASN A 1 213 ? -48.186 1.424 87.789 1.00 96.88 213 ASN A C 1
ATOM 1612 O O . ASN A 1 213 ? -47.048 1.468 87.323 1.00 96.88 213 ASN A O 1
ATOM 1616 N N . GLU A 1 214 ? -49.045 0.464 87.428 1.00 96.12 214 GLU A N 1
ATOM 1617 C CA . GLU A 1 214 ? -48.755 -0.458 86.321 1.00 96.12 214 GLU A CA 1
ATOM 1618 C C . GLU A 1 214 ? -48.796 0.238 84.957 1.00 96.12 214 GLU A C 1
ATOM 1620 O O . GLU A 1 214 ? -47.954 -0.038 84.107 1.00 96.12 214 GLU A O 1
ATOM 1625 N N . GLU A 1 215 ? -49.754 1.139 84.738 1.00 94.62 215 GLU A N 1
ATOM 1626 C CA . GLU A 1 215 ? -49.884 1.926 83.507 1.00 94.62 215 GLU A CA 1
ATOM 1627 C C . GLU A 1 215 ? -48.653 2.817 83.280 1.00 94.62 215 GLU A C 1
ATOM 1629 O O . GLU A 1 215 ? -48.025 2.733 82.228 1.00 94.62 215 GLU A O 1
ATOM 1634 N N . VAL A 1 216 ? -48.197 3.531 84.314 1.00 96.81 216 VAL A N 1
ATOM 1635 C CA . VAL A 1 216 ? -46.925 4.278 84.313 1.00 96.81 216 VAL A CA 1
ATOM 1636 C C . VAL A 1 216 ? -45.715 3.366 84.059 1.00 96.81 216 VAL A C 1
ATOM 1638 O O . VAL A 1 216 ? -44.735 3.806 83.454 1.00 96.81 216 VAL A O 1
ATOM 1641 N N . ARG A 1 217 ? -45.755 2.090 84.473 1.00 96.88 217 ARG A N 1
ATOM 1642 C CA . ARG A 1 217 ? -44.687 1.125 84.159 1.00 96.88 217 ARG A CA 1
ATOM 1643 C C . ARG A 1 217 ? -44.694 0.732 82.678 1.00 96.88 217 ARG A C 1
ATOM 1645 O O . ARG A 1 217 ? -43.635 0.780 82.060 1.00 96.88 217 ARG A O 1
ATOM 1652 N N . ARG A 1 218 ? -45.866 0.418 82.109 1.00 96.44 218 ARG A N 1
ATOM 1653 C CA . ARG A 1 218 ? -46.041 0.117 80.671 1.00 96.44 218 ARG A CA 1
ATOM 1654 C C . ARG A 1 218 ? -45.617 1.302 79.801 1.00 96.44 218 ARG A C 1
ATOM 1656 O O . ARG A 1 218 ? -44.862 1.122 78.854 1.00 96.44 218 ARG A O 1
ATOM 1663 N N . GLU A 1 219 ? -46.023 2.514 80.172 1.00 94.25 219 GLU A N 1
ATOM 1664 C CA . GLU A 1 219 ? -45.643 3.742 79.466 1.00 94.25 219 GLU A CA 1
ATOM 1665 C C . GLU A 1 219 ? -44.127 3.986 79.537 1.00 94.25 219 GLU A C 1
ATOM 1667 O O . GLU A 1 219 ? -43.498 4.336 78.544 1.00 94.25 219 GLU A O 1
ATOM 1672 N N . LYS A 1 220 ? -43.491 3.716 80.685 1.00 96.88 220 LYS A N 1
ATOM 1673 C CA . LYS A 1 220 ? -42.029 3.790 80.815 1.00 96.88 220 LYS A CA 1
ATOM 1674 C C . LYS A 1 220 ? -41.304 2.737 79.965 1.00 96.88 220 LYS A C 1
ATOM 1676 O O . LYS A 1 220 ? -40.250 3.042 79.409 1.00 96.88 220 LYS A O 1
ATOM 1681 N N . GLU A 1 221 ? -41.844 1.523 79.866 1.00 96.00 221 GLU A N 1
ATOM 1682 C CA . GLU A 1 221 ? -41.333 0.461 78.988 1.00 96.00 221 GLU A CA 1
ATOM 1683 C C . GLU A 1 221 ? -41.436 0.885 77.505 1.00 96.00 221 GLU A C 1
ATOM 1685 O O . GLU A 1 221 ? -40.451 0.786 76.771 1.00 96.00 221 GLU A O 1
ATOM 1690 N N . LEU A 1 222 ? -42.574 1.456 77.093 1.00 97.19 222 LEU A N 1
ATOM 1691 C CA . LEU A 1 222 ? -42.825 1.986 75.745 1.00 97.19 222 LEU A CA 1
ATOM 1692 C C . LEU A 1 222 ? -41.928 3.189 75.403 1.00 97.19 222 LEU A C 1
ATOM 1694 O O . LEU A 1 222 ? -41.331 3.232 74.327 1.00 97.19 222 LEU A O 1
ATOM 1698 N N . VAL A 1 223 ? -41.749 4.138 76.326 1.00 96.62 223 VAL A N 1
ATOM 1699 C CA . VAL A 1 223 ? -40.841 5.286 76.151 1.00 96.62 223 VAL A CA 1
ATOM 1700 C C . VAL A 1 223 ? -39.388 4.835 75.961 1.00 96.62 223 VAL A C 1
ATOM 1702 O O . VAL A 1 223 ? -38.656 5.452 75.186 1.00 96.62 223 VAL A O 1
ATOM 1705 N N . GLU A 1 224 ? -38.947 3.759 76.619 1.00 96.25 224 GLU A N 1
ATOM 1706 C CA . GLU A 1 224 ? -37.590 3.235 76.422 1.00 96.25 224 GLU A CA 1
ATOM 1707 C C . GLU A 1 224 ? -37.438 2.492 75.082 1.00 96.25 224 GLU A C 1
ATOM 1709 O O . GLU A 1 224 ? -36.402 2.634 74.430 1.00 96.25 224 GLU A O 1
ATOM 1714 N N . GLN A 1 225 ? -38.477 1.788 74.615 1.00 95.81 225 GLN A N 1
ATOM 1715 C CA . GLN A 1 225 ? -38.523 1.226 73.256 1.00 95.81 225 GLN A CA 1
ATOM 1716 C C . GLN A 1 225 ? -38.450 2.335 72.193 1.00 95.81 225 GLN A C 1
ATOM 1718 O O . GLN A 1 225 ? -37.611 2.266 71.293 1.00 95.81 225 GLN A O 1
ATOM 1723 N N . LEU A 1 226 ? -39.238 3.407 72.340 1.00 97.25 226 LEU A N 1
ATOM 1724 C CA . LEU A 1 226 ? -39.199 4.562 71.437 1.00 97.25 226 LEU A CA 1
ATOM 1725 C C . LEU A 1 226 ? -37.827 5.253 71.430 1.00 97.25 226 LEU A C 1
ATOM 1727 O O . LEU A 1 226 ? -37.359 5.654 70.367 1.00 97.25 226 LEU A O 1
ATOM 1731 N N . LYS A 1 227 ? -37.127 5.354 72.569 1.00 97.44 227 LYS A N 1
ATOM 1732 C CA . LYS A 1 227 ? -35.733 5.842 72.583 1.00 97.44 227 LYS A CA 1
ATOM 1733 C C . LYS A 1 227 ? -34.799 4.924 71.801 1.00 97.44 227 LYS A C 1
ATOM 1735 O O . LYS A 1 227 ? -33.984 5.429 71.032 1.00 97.44 227 LYS A O 1
ATOM 1740 N N . GLN A 1 228 ? -34.892 3.607 71.989 1.00 96.12 228 GLN A N 1
ATOM 1741 C CA . GLN A 1 228 ? -34.063 2.640 71.261 1.00 96.12 228 GLN A CA 1
ATOM 1742 C C . GLN A 1 228 ? -34.311 2.728 69.749 1.00 96.12 228 GLN A C 1
ATOM 1744 O O . GLN A 1 228 ? -33.353 2.753 68.976 1.00 96.12 228 GLN A O 1
ATOM 1749 N N . GLU A 1 229 ? -35.566 2.886 69.326 1.00 97.19 229 GLU A N 1
ATOM 1750 C CA . GLU A 1 229 ? -35.908 3.139 67.926 1.00 97.19 229 GLU A CA 1
ATOM 1751 C C . GLU A 1 229 ? -35.380 4.494 67.428 1.00 97.19 229 GLU A C 1
ATOM 1753 O O . GLU A 1 229 ? -34.750 4.542 66.375 1.00 97.19 229 GLU A O 1
ATOM 1758 N N . ILE A 1 230 ? -35.526 5.580 68.191 1.00 96.94 230 ILE A N 1
ATOM 1759 C CA . ILE A 1 230 ? -34.949 6.891 67.845 1.00 96.94 230 ILE A CA 1
ATOM 1760 C C . ILE A 1 230 ? -33.420 6.806 67.701 1.00 96.94 230 ILE A C 1
ATOM 1762 O O . ILE A 1 230 ? -32.859 7.435 66.804 1.00 96.94 230 ILE A O 1
ATOM 1766 N N . HIS A 1 231 ? -32.731 6.027 68.538 1.00 97.44 231 HIS A N 1
ATOM 1767 C CA . HIS A 1 231 ? -31.294 5.782 68.396 1.00 97.44 231 HIS A CA 1
ATOM 1768 C C . HIS A 1 231 ? -30.972 4.954 67.141 1.00 97.44 231 HIS A C 1
ATOM 1770 O O . HIS A 1 231 ? -30.100 5.357 66.372 1.00 97.44 231 HIS A O 1
ATOM 1776 N N . ARG A 1 232 ? -31.713 3.868 66.876 1.00 97.94 232 ARG A N 1
ATOM 1777 C CA . ARG A 1 232 ? -31.589 3.047 65.656 1.00 97.94 232 ARG A CA 1
ATOM 1778 C C . ARG A 1 232 ? -31.785 3.880 64.386 1.00 97.94 232 ARG A C 1
ATOM 1780 O O . ARG A 1 232 ? -30.979 3.792 63.463 1.00 97.94 232 ARG A O 1
ATOM 1787 N N . LEU A 1 233 ? -32.827 4.710 64.353 1.00 97.69 233 LEU A N 1
ATOM 1788 C CA . LEU A 1 233 ? -33.139 5.599 63.235 1.00 97.69 233 LEU A CA 1
ATOM 1789 C C . LEU A 1 233 ? -32.067 6.679 63.061 1.00 97.69 233 LEU A C 1
ATOM 1791 O O . LEU A 1 233 ? -31.635 6.904 61.938 1.00 97.69 233 LEU A O 1
ATOM 1795 N N . LYS A 1 234 ? -31.561 7.288 64.143 1.00 97.62 234 LYS A N 1
ATOM 1796 C CA . LYS A 1 234 ? -30.438 8.243 64.066 1.00 97.62 234 LYS A CA 1
ATOM 1797 C C . LYS A 1 234 ? -29.173 7.615 63.479 1.00 97.62 234 LYS A C 1
ATOM 1799 O O . LYS A 1 234 ? -28.556 8.230 62.617 1.00 97.62 234 LYS A O 1
ATOM 1804 N N . SER A 1 235 ? -28.812 6.397 63.889 1.00 96.25 235 SER A N 1
ATOM 1805 C CA . SER A 1 235 ? -27.684 5.670 63.289 1.00 96.25 235 SER A CA 1
ATOM 1806 C C . SER A 1 235 ? -27.928 5.338 61.814 1.00 96.25 235 SER A C 1
ATOM 1808 O O . SER A 1 235 ? -27.025 5.506 61.003 1.00 96.25 235 SER A O 1
ATOM 1810 N N . SER A 1 236 ? -29.151 4.939 61.447 1.00 97.25 236 SER A N 1
ATOM 1811 C CA . SER A 1 236 ? -29.520 4.672 60.050 1.00 97.25 236 SER A CA 1
ATOM 1812 C C . SER A 1 236 ? -29.514 5.931 59.173 1.00 97.25 236 SER A C 1
ATOM 1814 O O . SER A 1 236 ? -29.197 5.835 57.993 1.00 97.25 236 SER A O 1
ATOM 1816 N N . ILE A 1 237 ? -29.863 7.097 59.730 1.00 97.69 237 ILE A N 1
ATOM 1817 C CA . ILE A 1 237 ? -29.811 8.391 59.035 1.00 97.69 237 ILE A CA 1
ATOM 1818 C C . ILE A 1 237 ? -28.356 8.823 58.834 1.00 97.69 237 ILE A C 1
ATOM 1820 O O . ILE A 1 237 ? -28.000 9.186 57.720 1.00 97.69 237 ILE A O 1
ATOM 1824 N N . ALA A 1 238 ? -27.511 8.719 59.866 1.00 95.56 238 ALA A N 1
ATOM 1825 C CA . ALA A 1 238 ? -26.086 9.035 59.753 1.00 95.56 238 ALA A CA 1
ATOM 1826 C C . ALA A 1 238 ? -25.390 8.159 58.696 1.00 95.56 238 ALA A C 1
ATOM 1828 O O . ALA A 1 238 ? -24.703 8.683 57.828 1.00 95.56 238 ALA A O 1
ATOM 1829 N N . GLN A 1 239 ? -25.655 6.846 58.694 1.00 96.81 239 GLN A N 1
ATOM 1830 C CA . GLN A 1 239 ? -25.128 5.947 57.664 1.00 96.81 239 GLN A CA 1
ATOM 1831 C C . GLN A 1 239 ? -25.618 6.324 56.253 1.00 96.81 239 GLN A C 1
ATOM 1833 O O . GLN A 1 239 ? -24.828 6.323 55.315 1.00 96.81 239 GLN A O 1
ATOM 1838 N N . ALA A 1 240 ? -26.895 6.689 56.094 1.00 95.62 240 ALA A N 1
ATOM 1839 C CA . ALA A 1 240 ? -27.427 7.135 54.806 1.00 95.62 240 ALA A CA 1
ATOM 1840 C C . ALA A 1 240 ? -26.849 8.492 54.348 1.00 95.62 240 ALA A C 1
ATOM 1842 O O . ALA A 1 240 ? -26.775 8.750 53.147 1.00 95.62 240 ALA A O 1
ATOM 1843 N N . GLU A 1 241 ? -26.433 9.354 55.279 1.00 96.56 241 GLU A N 1
ATOM 1844 C CA . GLU A 1 241 ? -25.755 10.625 54.997 1.00 96.56 241 GLU A CA 1
ATOM 1845 C C . GLU A 1 241 ? -24.282 10.411 54.597 1.00 96.56 241 GLU A C 1
ATOM 1847 O O . GLU A 1 241 ? -23.831 11.002 53.613 1.00 96.56 241 GLU A O 1
ATOM 1852 N N . ASP A 1 242 ? -23.574 9.483 55.251 1.00 96.38 242 ASP A N 1
ATOM 1853 C CA . ASP A 1 242 ? -22.241 9.020 54.834 1.00 96.38 242 ASP A CA 1
ATOM 1854 C C . ASP A 1 242 ? -22.281 8.372 53.432 1.00 96.38 242 ASP A C 1
ATOM 1856 O O . ASP A 1 242 ? -21.512 8.754 52.544 1.00 96.38 242 ASP A O 1
ATOM 1860 N N . ASP A 1 243 ? -23.215 7.441 53.191 1.00 97.00 243 ASP A N 1
ATOM 1861 C CA . ASP A 1 243 ? -23.407 6.795 51.883 1.00 97.00 243 ASP A CA 1
ATOM 1862 C C . ASP A 1 243 ? -23.736 7.833 50.794 1.00 97.00 243 ASP A C 1
ATOM 1864 O O . ASP A 1 243 ? -23.145 7.813 49.708 1.00 97.00 243 ASP A O 1
ATOM 1868 N N . LYS A 1 244 ? -24.622 8.797 51.089 1.00 97.56 244 LYS A N 1
ATOM 1869 C CA . LYS A 1 244 ? -24.922 9.936 50.207 1.00 97.56 244 LYS A CA 1
ATOM 1870 C C . LYS A 1 244 ? -23.652 10.716 49.859 1.00 97.56 244 LYS A C 1
ATOM 1872 O O . LYS A 1 244 ? -23.424 10.967 48.678 1.00 97.56 244 LYS A O 1
ATOM 1877 N N . HIS A 1 245 ? -22.815 11.074 50.832 1.00 97.06 245 HIS A N 1
ATOM 1878 C CA . HIS A 1 245 ? -21.570 11.802 50.565 1.00 97.06 245 HIS A CA 1
ATOM 1879 C C . HIS A 1 245 ? -20.572 10.984 49.726 1.00 97.06 245 HIS A C 1
ATOM 1881 O O . HIS A 1 245 ? -19.898 11.539 48.854 1.00 97.06 245 HIS A O 1
ATOM 1887 N N . VAL A 1 246 ? -20.530 9.658 49.896 1.00 95.56 246 VAL A N 1
ATOM 1888 C CA . VAL A 1 246 ? -19.759 8.756 49.022 1.00 95.56 246 VAL A CA 1
ATOM 1889 C C . VAL A 1 246 ? -20.309 8.746 47.586 1.00 95.56 246 VAL A C 1
ATOM 1891 O O . VAL A 1 246 ? -19.524 8.696 46.634 1.00 95.56 246 VAL A O 1
ATOM 1894 N N . PHE A 1 247 ? -21.629 8.824 47.390 1.00 96.06 247 PHE A N 1
ATOM 1895 C CA . PHE A 1 247 ? -22.228 8.969 46.057 1.00 96.06 247 PHE A CA 1
ATOM 1896 C C . PHE A 1 247 ? -22.010 10.365 45.450 1.00 96.06 247 PHE A C 1
ATOM 1898 O O . PHE A 1 247 ? -21.700 10.451 44.263 1.00 96.06 247 PHE A O 1
ATOM 1905 N N . GLU A 1 248 ? -22.086 11.444 46.235 1.00 96.62 248 GLU A N 1
ATOM 1906 C CA . GLU A 1 248 ? -21.770 12.814 45.794 1.00 96.62 248 GLU A CA 1
ATOM 1907 C C . GLU A 1 248 ? -20.299 12.955 45.364 1.00 96.62 248 GLU A C 1
ATOM 1909 O O . GLU A 1 248 ? -20.011 13.611 44.361 1.00 96.62 248 GLU A O 1
ATOM 1914 N N . GLY A 1 249 ? -19.371 12.301 46.074 1.00 95.69 249 GLY A N 1
ATOM 1915 C CA . GLY A 1 249 ? -17.959 12.216 45.689 1.00 95.69 249 GLY A CA 1
ATOM 1916 C C . GLY A 1 249 ? -17.770 11.508 44.345 1.00 95.69 249 GLY A C 1
ATOM 1917 O O . GLY A 1 249 ? -17.217 12.091 43.413 1.00 95.69 249 GLY A O 1
ATOM 1918 N N . LYS A 1 250 ? -18.325 10.297 44.199 1.00 97.25 250 LYS A N 1
ATOM 1919 C CA . LYS A 1 250 ? -18.287 9.534 42.935 1.00 97.25 250 LYS A CA 1
ATOM 1920 C C . LYS A 1 250 ? -18.951 10.280 41.775 1.00 97.25 250 LYS A C 1
ATOM 1922 O O . LYS A 1 250 ? -18.479 10.190 40.647 1.00 97.25 250 LYS A O 1
ATOM 1927 N N . LEU A 1 251 ? -20.033 11.019 42.025 1.00 96.06 251 LEU A N 1
ATOM 1928 C CA . LEU A 1 251 ? -20.685 11.843 41.005 1.00 96.06 251 LEU A CA 1
ATOM 1929 C C . LEU A 1 251 ? -19.758 12.971 40.532 1.00 96.06 251 LEU A C 1
ATOM 1931 O O . LEU A 1 251 ? -19.669 13.212 39.331 1.00 96.06 251 LEU A O 1
ATOM 1935 N N . ARG A 1 252 ? -19.022 13.608 41.451 1.00 97.38 252 ARG A N 1
ATOM 1936 C CA . ARG A 1 252 ? -18.028 14.639 41.123 1.00 97.38 252 ARG A CA 1
ATOM 1937 C C . ARG A 1 252 ? -16.873 14.082 40.290 1.00 97.38 252 ARG A C 1
ATOM 1939 O O . ARG A 1 252 ? -16.595 14.633 39.233 1.00 97.38 252 ARG A O 1
ATOM 1946 N N . GLU A 1 253 ? -16.305 12.939 40.679 1.00 95.06 253 GLU A N 1
ATOM 1947 C CA . GLU A 1 253 ? -15.287 12.226 39.883 1.00 95.06 253 GLU A CA 1
ATOM 1948 C C . GLU A 1 253 ? -15.777 11.911 38.456 1.00 95.06 253 GLU A C 1
ATOM 1950 O O . GLU A 1 253 ? -15.003 11.944 37.499 1.00 95.06 253 GLU A O 1
ATOM 1955 N N . LYS A 1 254 ? -17.071 11.594 38.287 1.00 96.69 254 LYS A N 1
ATOM 1956 C CA . LYS A 1 254 ? -17.669 11.348 36.964 1.00 96.69 254 LYS A CA 1
ATOM 1957 C C . LYS A 1 254 ? -17.942 12.618 36.165 1.00 96.69 254 LYS A C 1
ATOM 1959 O O . LYS A 1 254 ? -17.878 12.537 34.942 1.00 96.69 254 LYS A O 1
ATOM 1964 N N . LEU A 1 255 ? -18.200 13.753 36.812 1.00 97.44 255 LEU A N 1
ATOM 1965 C CA . LEU A 1 255 ? -18.292 15.056 36.148 1.00 97.44 255 LEU A CA 1
ATOM 1966 C C . LEU A 1 255 ? -16.907 15.530 35.688 1.00 97.44 255 LEU A C 1
ATOM 1968 O O . LEU A 1 255 ? -16.736 15.801 34.509 1.00 97.44 255 LEU A O 1
ATOM 1972 N N . GLU A 1 256 ? -15.891 15.477 36.553 1.00 96.12 256 GLU A N 1
ATOM 1973 C CA . GLU A 1 256 ? -14.500 15.809 36.197 1.00 96.12 256 GLU A CA 1
ATOM 1974 C C . GLU A 1 256 ? -13.980 14.926 35.039 1.00 96.12 256 GLU A C 1
ATOM 1976 O O . GLU A 1 256 ? -13.338 15.406 34.100 1.00 96.12 256 GLU A O 1
ATOM 1981 N N . ALA A 1 257 ? -14.323 13.631 35.044 1.00 95.75 257 ALA A N 1
ATOM 1982 C CA . ALA A 1 257 ? -14.028 12.732 33.930 1.00 95.75 257 ALA A CA 1
ATOM 1983 C C . ALA A 1 257 ? -14.817 13.073 32.647 1.00 95.75 257 ALA A C 1
ATOM 1985 O O . ALA A 1 257 ? -14.263 12.945 31.552 1.00 95.75 257 ALA A O 1
ATOM 1986 N N . LEU A 1 258 ? -16.079 13.504 32.760 1.00 97.00 258 LEU A N 1
ATOM 1987 C CA . LEU A 1 258 ? -16.910 13.921 31.626 1.00 97.00 258 LEU A CA 1
ATOM 1988 C C . LEU A 1 258 ? -16.383 15.212 30.988 1.00 97.00 258 LEU A C 1
ATOM 1990 O O . LEU A 1 258 ? -16.265 15.259 29.766 1.00 97.00 258 LEU A O 1
ATOM 1994 N N . ASP A 1 259 ? -15.995 16.201 31.791 1.00 96.06 259 ASP A N 1
ATOM 1995 C CA . ASP A 1 259 ? -15.411 17.461 31.322 1.00 96.06 259 ASP A CA 1
ATOM 1996 C C . ASP A 1 259 ? -14.101 17.196 30.559 1.00 96.06 259 ASP A C 1
ATOM 1998 O O . ASP A 1 259 ? -13.944 17.627 29.416 1.00 96.06 259 ASP A O 1
ATOM 2002 N N . SER A 1 260 ? -13.214 16.352 31.107 1.00 96.25 260 SER A N 1
ATOM 2003 C CA . SER A 1 260 ? -11.975 15.946 30.416 1.00 96.25 260 SER A CA 1
ATOM 2004 C C . SER A 1 260 ? -12.222 15.201 29.090 1.00 96.25 260 SER A C 1
ATOM 2006 O O . SER A 1 260 ? -11.406 15.263 28.164 1.00 96.25 260 SER A O 1
ATOM 2008 N N . LEU A 1 261 ? -13.358 14.503 28.971 1.00 95.50 261 LEU A N 1
ATOM 2009 C CA . LEU A 1 261 ? -13.772 13.837 27.739 1.00 95.50 261 LEU A CA 1
ATOM 2010 C C . LEU A 1 261 ? -14.404 14.826 26.749 1.00 95.50 261 LEU A C 1
ATOM 2012 O O . LEU A 1 261 ? -14.164 14.700 25.549 1.00 95.50 261 LEU A O 1
ATOM 2016 N N . GLN A 1 262 ? -15.151 15.822 27.231 1.00 96.88 262 GLN A N 1
ATOM 2017 C CA . GLN A 1 262 ? -15.709 16.898 26.414 1.00 96.88 262 GLN A CA 1
ATOM 2018 C C . GLN A 1 262 ? -14.596 17.756 25.800 1.00 96.88 262 GLN A C 1
ATOM 2020 O O . GLN A 1 262 ? -14.633 18.012 24.599 1.00 96.88 262 GLN A O 1
ATOM 2025 N N . ASP A 1 263 ? -13.560 18.111 26.563 1.00 95.56 263 ASP A N 1
ATOM 2026 C CA . ASP A 1 263 ? -12.383 18.812 26.033 1.00 95.56 263 ASP A CA 1
ATOM 2027 C C . ASP A 1 263 ? -11.648 17.985 24.973 1.00 95.56 263 ASP A C 1
ATOM 2029 O O . ASP A 1 263 ? -11.253 18.506 23.926 1.00 95.56 263 ASP A O 1
ATOM 2033 N N . LYS A 1 264 ? -11.544 16.667 25.174 1.00 97.62 264 LYS A N 1
ATOM 2034 C CA . LYS A 1 264 ? -10.996 15.759 24.160 1.00 97.62 264 LYS A CA 1
ATOM 2035 C C . LYS A 1 264 ? -11.864 15.694 22.896 1.00 97.62 264 LYS A C 1
ATOM 2037 O O . LYS A 1 264 ? -11.316 15.632 21.797 1.00 97.62 264 LYS A O 1
ATOM 2042 N N . VAL A 1 265 ? -13.192 15.729 23.023 1.00 96.88 265 VAL A N 1
ATOM 2043 C CA . VAL A 1 265 ? -14.124 15.813 21.882 1.00 96.88 265 VAL A CA 1
ATOM 2044 C C . VAL A 1 265 ? -13.990 17.159 21.162 1.00 96.88 265 VAL A C 1
ATOM 2046 O O . VAL A 1 265 ? -13.954 17.179 19.931 1.00 96.88 265 VAL A O 1
ATOM 2049 N N . ASN A 1 266 ? -13.837 18.264 21.896 1.00 96.25 266 ASN A N 1
ATOM 2050 C CA . ASN A 1 266 ? -13.607 19.598 21.336 1.00 96.25 266 ASN A CA 1
ATOM 2051 C C . ASN A 1 266 ? -12.303 19.632 20.515 1.00 96.25 266 ASN A C 1
ATOM 2053 O O . ASN A 1 266 ? -12.310 20.065 19.362 1.00 96.25 266 ASN A O 1
ATOM 2057 N N . LEU A 1 267 ? -11.205 19.107 21.073 1.00 96.88 267 LEU A N 1
ATOM 2058 C CA . LEU A 1 267 ? -9.898 19.028 20.412 1.00 96.88 267 LEU A CA 1
ATOM 2059 C C . LEU A 1 267 ? -9.934 18.146 19.153 1.00 96.88 267 LEU A C 1
ATOM 2061 O O . LEU A 1 267 ? -9.461 18.561 18.097 1.00 96.88 267 LEU A O 1
ATOM 2065 N N . LEU A 1 268 ? -10.546 16.959 19.233 1.00 97.31 268 LEU A N 1
ATOM 2066 C CA . LEU A 1 268 ? -10.708 16.073 18.074 1.00 97.31 268 LEU A CA 1
ATOM 2067 C C . LEU A 1 268 ? -11.595 16.699 16.987 1.00 97.31 268 LEU A C 1
ATOM 2069 O O . LEU A 1 268 ? -11.334 16.499 15.805 1.00 97.31 268 LEU A O 1
ATOM 2073 N N . SER A 1 269 ? -12.603 17.493 17.360 1.00 96.62 269 SER A N 1
ATOM 2074 C CA . SER A 1 269 ? -13.444 18.218 16.395 1.00 96.62 269 SER A CA 1
ATOM 2075 C C . SER A 1 269 ? -12.655 19.305 15.655 1.00 96.62 269 SER A C 1
ATOM 2077 O O . SER A 1 269 ? -12.821 19.474 14.450 1.00 96.62 269 SER A O 1
ATOM 2079 N N . GLN A 1 270 ? -11.745 20.006 16.343 1.00 95.62 270 GLN A N 1
ATOM 2080 C CA . GLN A 1 270 ? -10.822 20.954 15.706 1.00 95.62 270 GLN A CA 1
ATOM 2081 C C . GLN A 1 270 ? -9.832 20.241 14.768 1.00 95.62 270 GLN A C 1
ATOM 2083 O O . GLN A 1 270 ? -9.607 20.704 13.651 1.00 95.62 270 GLN A O 1
ATOM 2088 N N . GLU A 1 271 ? -9.291 19.089 15.181 1.00 95.38 271 GLU A N 1
ATOM 2089 C CA . GLU A 1 271 ? -8.393 18.272 14.352 1.00 95.38 271 GLU A CA 1
ATOM 2090 C C . GLU A 1 271 ? -9.092 17.731 13.089 1.00 95.38 271 GLU A C 1
ATOM 2092 O O . GLU A 1 271 ? -8.490 17.704 12.014 1.00 95.38 271 GLU A O 1
ATOM 2097 N N . VAL A 1 272 ? -10.365 17.331 13.195 1.00 96.94 272 VAL A N 1
ATOM 2098 C CA . VAL A 1 272 ? -11.194 16.920 12.048 1.00 96.94 272 VAL A CA 1
ATOM 2099 C C . VAL A 1 272 ? -11.424 18.093 11.096 1.00 96.94 272 VAL A C 1
ATOM 2101 O O . VAL A 1 272 ? -11.118 17.954 9.914 1.00 96.94 272 VAL A O 1
ATOM 2104 N N . ASN A 1 273 ? -11.857 19.257 11.591 1.00 96.56 273 ASN A N 1
ATOM 2105 C CA . ASN A 1 273 ? -12.096 20.438 10.751 1.00 96.56 273 ASN A CA 1
ATOM 2106 C C . ASN A 1 273 ? -10.838 20.854 9.962 1.00 96.56 273 ASN A C 1
ATOM 2108 O O . ASN A 1 273 ? -10.911 21.060 8.751 1.00 96.56 273 ASN A O 1
ATOM 2112 N N . ALA A 1 274 ? -9.672 20.894 10.619 1.00 95.88 274 ALA A N 1
ATOM 2113 C CA . ALA A 1 274 ? -8.401 21.225 9.969 1.00 95.88 274 ALA A CA 1
ATOM 2114 C C . ALA A 1 274 ? -7.992 20.189 8.900 1.00 95.88 274 ALA A C 1
ATOM 2116 O O . ALA A 1 274 ? -7.435 20.542 7.858 1.00 95.88 274 ALA A O 1
ATOM 2117 N N . LYS A 1 275 ? -8.295 18.901 9.119 1.00 97.88 275 LYS A N 1
ATOM 2118 C CA . LYS A 1 275 ? -8.076 17.846 8.115 1.00 97.88 275 LYS A CA 1
ATOM 2119 C C . LYS A 1 275 ? -9.060 17.940 6.952 1.00 97.88 275 LYS A C 1
ATOM 2121 O O . LYS A 1 275 ? -8.649 17.723 5.816 1.00 97.88 275 LYS A O 1
ATOM 2126 N N . GLU A 1 276 ? -10.320 18.290 7.195 1.00 96.38 276 GLU A N 1
ATOM 2127 C CA . GLU A 1 276 ? -11.296 18.540 6.128 1.00 96.38 276 GLU A CA 1
ATOM 2128 C C . GLU A 1 276 ? -10.908 19.744 5.262 1.00 96.38 276 GLU A C 1
ATOM 2130 O O . GLU A 1 276 ? -11.061 19.690 4.043 1.00 96.38 276 GLU A O 1
ATOM 2135 N N . GLU A 1 277 ? -10.371 20.810 5.861 1.00 96.12 277 GLU A N 1
ATOM 2136 C CA . GLU A 1 277 ? -9.811 21.956 5.136 1.00 96.12 277 GLU A CA 1
ATOM 2137 C C . GLU A 1 277 ? -8.621 21.540 4.262 1.00 96.12 277 GLU A C 1
ATOM 2139 O O . GLU A 1 277 ? -8.662 21.757 3.050 1.00 96.12 277 GLU A O 1
ATOM 2144 N N . ALA A 1 278 ? -7.638 20.828 4.820 1.00 96.50 278 ALA A N 1
ATOM 2145 C CA . ALA A 1 278 ? -6.500 20.315 4.053 1.00 96.50 278 ALA A CA 1
ATOM 2146 C C . ALA A 1 278 ? -6.919 19.353 2.918 1.00 96.50 278 ALA A C 1
ATOM 2148 O O . ALA A 1 278 ? -6.375 19.416 1.816 1.00 96.50 278 ALA A O 1
ATOM 2149 N N . ILE A 1 279 ? -7.916 18.487 3.138 1.00 96.69 279 ILE A N 1
ATOM 2150 C CA . ILE A 1 279 ? -8.472 17.604 2.095 1.00 96.69 279 ILE A CA 1
ATOM 2151 C C . ILE A 1 279 ? -9.157 18.422 0.991 1.00 96.69 279 ILE A C 1
ATOM 2153 O O . ILE A 1 279 ? -9.032 18.085 -0.189 1.00 96.69 279 ILE A O 1
ATOM 2157 N N . ARG A 1 280 ? -9.852 19.510 1.341 1.00 96.38 280 ARG A N 1
ATOM 2158 C CA . ARG A 1 280 ? -10.527 20.409 0.392 1.00 96.38 280 ARG A CA 1
ATOM 2159 C C . ARG A 1 280 ? -9.523 21.170 -0.480 1.00 96.38 280 ARG A C 1
ATOM 2161 O O . ARG A 1 280 ? -9.727 21.255 -1.690 1.00 96.38 280 ARG A O 1
ATOM 2168 N N . GLU A 1 281 ? -8.423 21.642 0.105 1.00 96.19 281 GLU A N 1
ATOM 2169 C CA . GLU A 1 281 ? -7.301 22.260 -0.620 1.00 96.19 281 GLU A CA 1
ATOM 2170 C C . GLU A 1 281 ? -6.561 21.260 -1.519 1.00 96.19 281 GLU A C 1
ATOM 2172 O O . GLU A 1 281 ? -6.306 21.542 -2.690 1.00 96.19 281 GLU A O 1
ATOM 2177 N N . LEU A 1 282 ? -6.269 20.054 -1.021 1.00 96.38 282 LEU A N 1
ATOM 2178 C CA . LEU A 1 282 ? -5.665 18.994 -1.835 1.00 96.38 282 LEU A CA 1
ATOM 2179 C C . LEU A 1 282 ? -6.575 18.584 -3.001 1.00 96.38 282 LEU A C 1
ATOM 2181 O O . LEU A 1 282 ? -6.079 18.343 -4.099 1.00 96.38 282 LEU A O 1
ATOM 2185 N N . SER A 1 283 ? -7.895 18.565 -2.797 1.00 96.12 283 SER A N 1
ATOM 2186 C CA . SER A 1 283 ? -8.873 18.255 -3.848 1.00 96.12 283 SER A CA 1
ATOM 2187 C C . SER A 1 283 ? -8.936 19.340 -4.928 1.00 96.12 283 SER A C 1
ATOM 2189 O O . SER A 1 283 ? -8.999 19.012 -6.113 1.00 96.12 283 SER A O 1
ATOM 2191 N N . SER A 1 284 ? -8.877 20.626 -4.560 1.00 94.62 284 SER A N 1
ATOM 2192 C CA . SER A 1 284 ? -8.848 21.722 -5.542 1.00 94.62 284 SER A CA 1
ATOM 2193 C C . SER A 1 284 ? -7.515 21.780 -6.298 1.00 94.62 284 SER A C 1
ATOM 2195 O O . SER A 1 284 ? -7.509 21.954 -7.518 1.00 94.62 284 SER A O 1
ATOM 2197 N N . SER A 1 285 ? -6.397 21.533 -5.609 1.00 96.56 285 SER A N 1
ATOM 2198 C CA . SER A 1 285 ? -5.065 21.396 -6.209 1.00 96.56 285 SER A CA 1
ATOM 2199 C C . SER A 1 285 ? -5.002 20.223 -7.197 1.00 96.56 285 SER A C 1
ATOM 2201 O O . SER A 1 285 ? -4.548 20.391 -8.330 1.00 96.56 285 SER A O 1
ATOM 2203 N N . LEU A 1 286 ? -5.544 19.058 -6.822 1.00 96.38 286 LEU A N 1
ATOM 2204 C CA . LEU A 1 286 ? -5.644 17.886 -7.695 1.00 96.38 286 LEU A CA 1
ATOM 2205 C C . LEU A 1 286 ? -6.526 18.165 -8.919 1.00 96.38 286 LEU A C 1
ATOM 2207 O O . LEU A 1 286 ? -6.111 17.867 -10.035 1.00 96.38 286 LEU A O 1
ATOM 2211 N N . SER A 1 287 ? -7.690 18.799 -8.741 1.00 94.38 287 SER A N 1
ATOM 2212 C CA . SER A 1 287 ? -8.565 19.184 -9.858 1.00 94.38 287 SER A CA 1
ATOM 2213 C C . SER A 1 287 ? -7.888 20.167 -10.821 1.00 94.38 287 SER A C 1
ATOM 2215 O O . SER A 1 287 ? -8.073 20.055 -12.029 1.00 94.38 287 SER A O 1
ATOM 2217 N N . SER A 1 288 ? -7.078 21.102 -10.311 1.00 94.62 288 SER A N 1
ATOM 2218 C CA . SER A 1 288 ? -6.279 22.006 -11.148 1.00 94.62 288 SER A CA 1
ATOM 2219 C C . SER A 1 288 ? -5.163 21.267 -11.896 1.00 94.62 288 SER A C 1
ATOM 2221 O O . SER A 1 288 ? -4.880 21.605 -13.044 1.00 94.62 288 SER A O 1
ATOM 2223 N N . LYS A 1 289 ? -4.534 20.257 -11.279 1.00 96.88 289 LYS A N 1
ATOM 2224 C CA . LYS A 1 289 ? -3.489 19.446 -11.925 1.00 96.88 289 LYS A CA 1
ATOM 2225 C C . LYS A 1 289 ? -4.039 18.471 -12.964 1.00 96.88 289 LYS A C 1
ATOM 2227 O O . LYS A 1 289 ? -3.370 18.244 -13.967 1.00 96.88 289 LYS A O 1
ATOM 2232 N N . GLU A 1 290 ? -5.248 17.961 -12.764 1.00 95.81 290 GLU A N 1
ATOM 2233 C CA . GLU A 1 290 ? -5.984 17.181 -13.763 1.00 95.81 290 GLU A CA 1
ATOM 2234 C C . GLU A 1 290 ? -6.322 18.041 -14.994 1.00 95.81 290 GLU A C 1
ATOM 2236 O O . GLU A 1 290 ? -6.066 17.635 -16.125 1.00 95.81 290 GLU A O 1
ATOM 2241 N N . GLU A 1 291 ? -6.793 19.279 -14.793 1.00 95.69 291 GLU A N 1
ATOM 2242 C CA . GLU A 1 291 ? -7.053 20.216 -15.896 1.00 95.69 291 GLU A CA 1
ATOM 2243 C C . GLU A 1 291 ? -5.766 20.579 -16.670 1.00 95.69 291 GLU A C 1
ATOM 2245 O O . GLU A 1 291 ? -5.781 20.679 -17.898 1.00 95.69 291 GLU A O 1
ATOM 2250 N N . ASP A 1 292 ? -4.634 20.743 -15.975 1.00 95.44 292 ASP A N 1
ATOM 2251 C CA . ASP A 1 292 ? -3.319 20.933 -16.604 1.00 95.44 292 ASP A CA 1
ATOM 2252 C C . ASP A 1 292 ? -2.860 19.694 -17.393 1.00 95.44 292 ASP A C 1
ATOM 2254 O O . ASP A 1 292 ? -2.316 19.836 -18.492 1.00 95.44 292 ASP A O 1
ATOM 2258 N N . TYR A 1 293 ? -3.088 18.485 -16.868 1.00 95.50 293 TYR A N 1
ATOM 2259 C CA . TYR A 1 293 ? -2.745 17.233 -17.546 1.00 95.50 293 TYR A CA 1
ATOM 2260 C C . TYR A 1 293 ? -3.560 17.044 -18.831 1.00 95.50 293 TYR A C 1
ATOM 2262 O O . TYR A 1 293 ? -2.985 16.754 -19.880 1.00 95.50 293 TYR A O 1
ATOM 2270 N N . GLN A 1 294 ? -4.870 17.305 -18.794 1.00 96.25 294 GLN A N 1
ATOM 2271 C CA . GLN A 1 294 ? -5.736 17.226 -19.975 1.00 96.25 294 GLN A CA 1
ATOM 2272 C C . GLN A 1 294 ? -5.332 18.242 -21.058 1.00 96.25 294 GLN A C 1
ATOM 2274 O O . GLN A 1 294 ? -5.278 17.894 -22.239 1.00 96.25 294 GLN A O 1
ATOM 2279 N N . LYS A 1 295 ? -4.960 19.475 -20.678 1.00 97.00 295 LYS A N 1
ATOM 2280 C CA . LYS A 1 295 ? -4.390 20.466 -21.616 1.00 97.00 295 LYS A CA 1
ATOM 2281 C C . LYS A 1 295 ? -3.078 19.978 -22.232 1.00 97.00 295 LYS A C 1
ATOM 2283 O O . LYS A 1 295 ? -2.890 20.110 -23.439 1.00 97.00 295 LYS A O 1
ATOM 2288 N N . LEU A 1 296 ? -2.184 19.407 -21.423 1.00 96.00 296 LEU A N 1
ATOM 2289 C CA . LEU A 1 296 ? -0.907 18.872 -21.897 1.00 96.00 296 LEU A CA 1
ATOM 2290 C C . LEU A 1 296 ? -1.105 17.680 -22.846 1.00 96.00 296 LEU A C 1
ATOM 2292 O O . LEU A 1 296 ? -0.403 17.592 -23.849 1.00 96.00 296 LEU A O 1
ATOM 2296 N N . GLN A 1 297 ? -2.080 16.808 -22.577 1.00 96.19 297 GLN A N 1
ATOM 2297 C CA . GLN A 1 297 ? -2.428 15.683 -23.446 1.00 96.19 297 GLN A CA 1
ATOM 2298 C C . GLN A 1 297 ? -3.019 16.150 -24.786 1.00 96.19 297 GLN A C 1
ATOM 2300 O O . GLN A 1 297 ? -2.661 15.608 -25.829 1.00 96.19 297 GLN A O 1
ATOM 2305 N N . LEU A 1 298 ? -3.870 17.183 -24.788 1.00 96.81 298 LEU A N 1
ATOM 2306 C CA . LEU A 1 298 ? -4.372 17.788 -26.028 1.00 96.81 298 LEU A CA 1
ATOM 2307 C C . LEU A 1 298 ? -3.232 18.372 -26.876 1.00 96.81 298 LEU A C 1
ATOM 2309 O O . LEU A 1 298 ? -3.163 18.086 -28.068 1.00 96.81 298 LEU A O 1
ATOM 2313 N N . ILE A 1 299 ? -2.311 19.120 -26.255 1.00 96.50 299 ILE A N 1
ATOM 2314 C CA . ILE A 1 299 ? -1.127 19.673 -26.934 1.00 96.50 299 ILE A CA 1
ATOM 2315 C C . ILE A 1 299 ? -0.223 18.550 -27.459 1.00 96.50 299 ILE A C 1
ATOM 2317 O O . ILE A 1 299 ? 0.252 18.637 -28.587 1.00 96.50 299 ILE A O 1
ATOM 2321 N N . TYR A 1 300 ? -0.007 17.484 -26.680 1.00 95.00 300 TYR A N 1
ATOM 2322 C CA . TYR A 1 300 ? 0.775 16.323 -27.107 1.00 95.00 300 TYR A CA 1
ATOM 2323 C C . TYR A 1 300 ? 0.186 15.693 -28.376 1.00 95.00 300 TYR A C 1
ATOM 2325 O O . TYR A 1 300 ? 0.882 15.628 -29.388 1.00 95.00 300 TYR A O 1
ATOM 2333 N N . ASN A 1 301 ? -1.107 15.351 -28.362 1.00 96.19 301 ASN A N 1
ATOM 2334 C CA . ASN A 1 301 ? -1.806 14.771 -29.513 1.00 96.19 301 ASN A CA 1
ATOM 2335 C C . ASN A 1 301 ? -1.784 15.707 -30.744 1.00 96.19 301 ASN A C 1
ATOM 2337 O O . ASN A 1 301 ? -1.643 15.247 -31.876 1.00 96.19 301 ASN A O 1
ATOM 2341 N N . GLU A 1 302 ? -1.904 17.027 -30.544 1.00 96.62 302 GLU A N 1
ATOM 2342 C CA . GLU A 1 302 ? -1.798 18.023 -31.623 1.00 96.62 302 GLU A CA 1
ATOM 2343 C C . GLU A 1 302 ? -0.377 18.069 -32.215 1.00 96.62 302 GLU A C 1
ATOM 2345 O O . GLU A 1 302 ? -0.213 18.108 -33.436 1.00 96.62 302 GLU A O 1
ATOM 2350 N N . THR A 1 303 ? 0.663 17.998 -31.375 1.00 95.31 303 THR A N 1
ATOM 2351 C CA . THR A 1 303 ? 2.056 17.922 -31.847 1.00 95.31 303 THR A CA 1
ATOM 2352 C C . THR A 1 303 ? 2.395 16.588 -32.512 1.00 95.31 303 THR A C 1
ATOM 2354 O O . THR A 1 303 ? 3.164 16.588 -33.470 1.00 95.31 303 THR A O 1
ATOM 2357 N N . GLU A 1 304 ? 1.798 15.479 -32.071 1.00 97.31 304 GLU A N 1
ATOM 2358 C CA . GLU A 1 304 ? 1.953 14.150 -32.671 1.00 97.31 304 GLU A CA 1
ATOM 2359 C C . GLU A 1 304 ? 1.338 14.107 -34.079 1.00 97.31 304 GLU A C 1
ATOM 2361 O O . GLU A 1 304 ? 2.029 13.764 -35.035 1.00 97.31 304 GLU A O 1
ATOM 2366 N N . ALA A 1 305 ? 0.099 14.582 -34.247 1.00 95.94 305 ALA A N 1
ATOM 2367 C CA . ALA A 1 305 ? -0.543 14.684 -35.562 1.00 95.94 305 ALA A CA 1
ATOM 2368 C C . ALA A 1 305 ? 0.175 15.673 -36.508 1.00 95.94 305 ALA A C 1
ATOM 2370 O O . ALA A 1 305 ? 0.239 15.462 -37.721 1.00 95.94 305 ALA A O 1
ATOM 2371 N N . SER A 1 306 ? 0.744 16.754 -35.961 1.00 96.06 306 SER A N 1
ATOM 2372 C CA . SER A 1 306 ? 1.572 17.705 -36.716 1.00 96.06 306 SER A CA 1
ATOM 2373 C C . SER A 1 306 ? 2.897 17.077 -37.180 1.00 96.06 306 SER A C 1
ATOM 2375 O O . SER A 1 306 ? 3.339 17.330 -38.304 1.00 96.06 306 SER A O 1
ATOM 2377 N N . LEU A 1 307 ? 3.498 16.213 -36.353 1.00 96.81 307 LEU A N 1
ATOM 2378 C CA . LEU A 1 307 ? 4.695 15.443 -36.693 1.00 96.81 307 LEU A CA 1
ATOM 2379 C C . LEU A 1 307 ? 4.394 14.358 -37.737 1.00 96.81 307 LEU A C 1
ATOM 2381 O O . LEU A 1 307 ? 5.091 14.304 -38.742 1.00 96.81 307 LEU A O 1
ATOM 2385 N N . GLU A 1 308 ? 3.320 13.578 -37.579 1.00 95.88 308 GLU A N 1
ATOM 2386 C CA . GLU A 1 308 ? 2.894 12.569 -38.566 1.00 95.88 308 GLU A CA 1
ATOM 2387 C C . GLU A 1 308 ? 2.636 13.204 -39.946 1.00 95.88 308 GLU A C 1
ATOM 2389 O O . GLU A 1 308 ? 3.050 12.668 -40.978 1.00 95.88 308 GLU A O 1
ATOM 2394 N N . TYR A 1 309 ? 2.024 14.395 -39.981 1.00 95.94 309 TYR A N 1
ATOM 2395 C CA . TYR A 1 309 ? 1.861 15.179 -41.207 1.00 95.94 309 TYR A CA 1
ATOM 2396 C C . TYR A 1 309 ? 3.201 15.670 -41.789 1.00 95.94 309 TYR A C 1
ATOM 2398 O O . TYR A 1 309 ? 3.374 15.673 -43.012 1.00 95.94 309 TYR A O 1
ATOM 2406 N N . ALA A 1 310 ? 4.155 16.073 -40.944 1.00 94.75 310 ALA A N 1
ATOM 2407 C CA . ALA A 1 310 ? 5.485 16.496 -41.377 1.00 94.75 310 ALA A CA 1
ATOM 2408 C C . ALA A 1 310 ? 6.313 15.324 -41.933 1.00 94.75 310 ALA A C 1
ATOM 2410 O O . ALA A 1 310 ? 6.888 15.459 -43.014 1.00 94.75 310 ALA A O 1
ATOM 2411 N N . ASP A 1 311 ? 6.305 14.169 -41.270 1.00 97.12 311 ASP A N 1
ATOM 2412 C CA . ASP A 1 311 ? 7.001 12.952 -41.699 1.00 97.12 311 ASP A CA 1
ATOM 2413 C C . ASP A 1 311 ? 6.384 12.392 -42.990 1.00 97.12 311 ASP A C 1
ATOM 2415 O O . ASP A 1 311 ? 7.102 12.157 -43.965 1.00 97.12 311 ASP A O 1
ATOM 2419 N N . SER A 1 312 ? 5.047 12.348 -43.080 1.00 96.56 312 SER A N 1
ATOM 2420 C CA . SER A 1 312 ? 4.323 12.063 -44.333 1.00 96.56 312 SER A CA 1
ATOM 2421 C C . SER A 1 312 ? 4.714 13.019 -45.465 1.00 96.56 312 SER A C 1
ATOM 2423 O O . SER A 1 312 ? 4.657 12.663 -46.647 1.00 96.56 312 SER A O 1
ATOM 2425 N N . LYS A 1 313 ? 5.095 14.263 -45.135 1.00 96.81 313 LYS A N 1
ATOM 2426 C CA . LYS A 1 313 ? 5.546 15.243 -46.125 1.00 96.81 313 LYS A CA 1
ATOM 2427 C C . LYS A 1 313 ? 7.025 15.096 -46.486 1.00 96.81 313 LYS A C 1
ATOM 2429 O O . LYS A 1 313 ? 7.386 15.412 -47.621 1.00 96.81 313 LYS A O 1
ATOM 2434 N N . ILE A 1 314 ? 7.853 14.595 -45.575 1.00 95.06 314 ILE A N 1
ATOM 2435 C CA . ILE A 1 314 ? 9.245 14.220 -45.839 1.00 95.06 314 ILE A CA 1
ATOM 2436 C C . ILE A 1 314 ? 9.283 13.002 -46.767 1.00 95.06 314 ILE A C 1
ATOM 2438 O O . ILE A 1 314 ? 9.928 13.086 -47.808 1.00 95.06 314 ILE A O 1
ATOM 2442 N N . GLU A 1 315 ? 8.511 11.944 -46.497 1.00 95.88 315 GLU A N 1
ATOM 2443 C CA . GLU A 1 315 ? 8.455 10.736 -47.341 1.00 95.88 315 GLU A CA 1
ATOM 2444 C C . GLU A 1 315 ? 8.074 11.067 -48.801 1.00 95.88 315 GLU A C 1
ATOM 2446 O O . GLU A 1 315 ? 8.769 10.672 -49.738 1.00 95.88 315 GLU A O 1
ATOM 2451 N N . GLN A 1 316 ? 7.056 11.914 -49.011 1.00 95.81 316 GLN A N 1
ATOM 2452 C CA . GLN A 1 316 ? 6.686 12.428 -50.344 1.00 95.81 316 GLN A CA 1
ATOM 2453 C C . GLN A 1 316 ? 7.823 13.188 -51.054 1.00 95.81 316 GLN A C 1
ATOM 2455 O O . GLN A 1 316 ? 7.897 13.203 -52.286 1.00 95.81 316 GLN A O 1
ATOM 2460 N N . LEU A 1 317 ? 8.681 13.883 -50.301 1.00 95.88 317 LEU A N 1
ATOM 2461 C CA . LEU A 1 317 ? 9.827 14.610 -50.850 1.00 95.88 317 LEU A CA 1
ATOM 2462 C C . LEU A 1 317 ? 11.016 13.676 -51.117 1.00 95.88 317 LEU A C 1
ATOM 2464 O O . LEU A 1 317 ? 11.736 13.900 -52.089 1.00 95.88 317 LEU A O 1
ATOM 2468 N N . GLU A 1 318 ? 11.196 12.615 -50.328 1.00 97.06 318 GLU A N 1
ATOM 2469 C CA . GLU A 1 318 ? 12.208 11.578 -50.558 1.00 97.06 318 GLU A CA 1
ATOM 2470 C C . GLU A 1 318 ? 11.868 10.683 -51.761 1.00 97.06 318 GLU A C 1
ATOM 2472 O O . GLU A 1 318 ? 12.764 10.361 -52.552 1.00 97.06 318 GLU A O 1
ATOM 2477 N N . GLU A 1 319 ? 10.589 10.359 -51.983 1.00 95.38 319 GLU A N 1
ATOM 2478 C CA . GLU A 1 319 ? 10.124 9.699 -53.212 1.00 95.38 319 GLU A CA 1
ATOM 2479 C C . GLU A 1 319 ? 10.399 10.588 -54.439 1.00 95.38 319 GLU A C 1
ATOM 2481 O O . GLU A 1 319 ? 11.037 10.152 -55.402 1.00 95.38 319 GLU A O 1
ATOM 2486 N N . GLY A 1 320 ? 10.012 11.869 -54.382 1.00 96.12 320 GLY A N 1
ATOM 2487 C CA . GLY A 1 320 ? 10.275 12.837 -55.453 1.00 96.12 320 GLY A CA 1
ATOM 2488 C C . GLY A 1 320 ? 11.769 13.075 -55.717 1.00 96.12 320 GLY A C 1
ATOM 2489 O O . GLY A 1 320 ? 12.195 13.189 -56.873 1.00 96.12 320 GLY A O 1
ATOM 2490 N N . TYR A 1 321 ? 12.592 13.095 -54.666 1.00 95.25 321 TYR A N 1
ATOM 2491 C CA . TYR A 1 321 ? 14.051 13.156 -54.775 1.00 95.25 321 TYR A CA 1
ATOM 2492 C C . TYR A 1 321 ? 14.624 11.889 -55.425 1.00 95.25 321 TYR A C 1
ATOM 2494 O O . TYR A 1 321 ? 15.495 11.980 -56.289 1.00 95.25 321 TYR A O 1
ATOM 2502 N N . SER A 1 322 ? 14.108 10.711 -55.076 1.00 95.50 322 SER A N 1
ATOM 2503 C CA . SER A 1 322 ? 14.542 9.437 -55.659 1.00 95.50 322 SER A CA 1
ATOM 2504 C C . SER A 1 322 ? 14.177 9.340 -57.145 1.00 95.50 322 SER A C 1
ATOM 2506 O O . SER A 1 322 ? 15.038 9.037 -57.970 1.00 95.50 322 SER A O 1
ATOM 2508 N N . ALA A 1 323 ? 12.950 9.715 -57.517 1.00 96.00 323 ALA A N 1
ATOM 2509 C CA . ALA A 1 323 ? 12.507 9.747 -58.911 1.00 96.00 323 ALA A CA 1
ATOM 2510 C C . ALA A 1 323 ? 13.323 10.733 -59.773 1.00 96.00 323 ALA A C 1
ATOM 2512 O O . ALA A 1 323 ? 13.718 10.407 -60.894 1.00 96.00 323 ALA A O 1
ATOM 2513 N N . THR A 1 324 ? 13.629 11.928 -59.251 1.00 95.50 324 THR A N 1
ATOM 2514 C CA . THR A 1 324 ? 14.467 12.914 -59.965 1.00 95.50 324 THR A CA 1
ATOM 2515 C C . THR A 1 324 ? 15.943 12.511 -60.026 1.00 95.50 324 THR A C 1
ATOM 2517 O O . THR A 1 324 ? 16.614 12.785 -61.022 1.00 95.50 324 THR A O 1
ATOM 2520 N N . LYS A 1 325 ? 16.448 11.801 -59.013 1.00 97.00 325 LYS A N 1
ATOM 2521 C CA . LYS A 1 325 ? 17.788 11.200 -59.008 1.00 97.00 325 LYS A CA 1
ATOM 2522 C C . LYS A 1 325 ? 17.927 10.096 -60.058 1.00 97.00 325 LYS A C 1
ATOM 2524 O O . LYS A 1 325 ? 18.951 10.055 -60.736 1.00 97.00 325 LYS A O 1
ATOM 2529 N N . ASP A 1 326 ? 16.914 9.255 -60.252 1.00 95.38 326 ASP A N 1
ATOM 2530 C CA . ASP A 1 326 ? 16.961 8.196 -61.267 1.00 95.38 326 ASP A CA 1
ATOM 2531 C C . ASP A 1 326 ? 16.738 8.710 -62.697 1.00 95.38 326 ASP A C 1
ATOM 2533 O O . ASP A 1 326 ? 17.409 8.248 -63.625 1.00 95.38 326 ASP A O 1
ATOM 2537 N N . ASP A 1 327 ? 15.922 9.751 -62.883 1.00 96.69 327 ASP A N 1
ATOM 2538 C CA . ASP A 1 327 ? 15.899 10.532 -64.127 1.00 96.69 327 ASP A CA 1
ATOM 2539 C C . ASP A 1 327 ? 17.295 11.108 -64.449 1.00 96.69 327 ASP A C 1
ATOM 2541 O O . ASP A 1 327 ? 17.802 10.916 -65.561 1.00 96.69 327 ASP A O 1
ATOM 2545 N N . LEU A 1 328 ? 17.973 11.719 -63.469 1.00 96.00 328 LEU A N 1
ATOM 2546 C CA . LEU A 1 328 ? 19.339 12.231 -63.623 1.00 96.00 328 LEU A CA 1
ATOM 2547 C C . LEU A 1 328 ? 20.351 11.114 -63.941 1.00 96.00 328 LEU A C 1
ATOM 2549 O O . LEU A 1 328 ? 21.179 11.284 -64.838 1.00 96.00 328 LEU A O 1
ATOM 2553 N N . ASN A 1 329 ? 20.260 9.958 -63.274 1.00 95.94 329 ASN A N 1
ATOM 2554 C CA . ASN A 1 329 ? 21.088 8.779 -63.556 1.00 95.94 329 ASN A CA 1
ATOM 2555 C C . ASN A 1 329 ? 20.881 8.277 -64.997 1.00 95.94 329 ASN A C 1
ATOM 2557 O O . ASN A 1 329 ? 21.853 7.960 -65.691 1.00 95.94 329 ASN A O 1
ATOM 2561 N N . SER A 1 330 ? 19.634 8.249 -65.482 1.00 95.19 330 SER A N 1
ATOM 2562 C CA . SER A 1 330 ? 19.319 7.849 -66.861 1.00 95.19 330 SER A CA 1
ATOM 2563 C C . SER A 1 330 ? 19.904 8.830 -67.890 1.00 95.19 330 SER A C 1
ATOM 2565 O O . SER A 1 330 ? 20.505 8.412 -68.886 1.00 95.19 330 SER A O 1
ATOM 2567 N N . LYS A 1 331 ? 19.834 10.137 -67.602 1.00 97.19 331 LYS A N 1
ATOM 2568 C CA . LYS A 1 331 ? 20.436 11.204 -68.413 1.00 97.19 331 LYS A CA 1
ATOM 2569 C C . LYS A 1 331 ? 21.959 11.122 -68.412 1.00 97.19 331 LYS A C 1
ATOM 2571 O O . LYS A 1 331 ? 22.559 11.254 -69.476 1.00 97.19 331 LYS A O 1
ATOM 2576 N N . MET A 1 332 ? 22.583 10.814 -67.275 1.00 95.94 332 MET A N 1
ATOM 2577 C CA . MET A 1 332 ? 24.027 10.578 -67.187 1.00 95.94 332 MET A CA 1
ATOM 2578 C C . MET A 1 332 ? 24.455 9.369 -68.034 1.00 95.94 332 MET A C 1
ATOM 2580 O O . MET A 1 332 ? 25.399 9.477 -68.812 1.00 95.94 332 MET A O 1
ATOM 2584 N N . CYS A 1 333 ? 23.708 8.258 -67.998 1.00 94.50 333 CYS A N 1
ATOM 2585 C CA . CYS A 1 333 ? 23.961 7.107 -68.874 1.00 94.50 333 CYS A CA 1
ATOM 2586 C C . CYS A 1 333 ? 23.821 7.460 -70.368 1.00 94.50 333 CYS A C 1
ATOM 2588 O O . CYS A 1 333 ? 24.600 6.979 -71.194 1.00 94.50 333 CYS A O 1
ATOM 2590 N N . SER A 1 334 ? 22.863 8.325 -70.722 1.00 95.75 334 SER A N 1
ATOM 2591 C CA . SER A 1 334 ? 22.713 8.845 -72.088 1.00 95.75 334 SER A CA 1
ATOM 2592 C C . SER A 1 334 ? 23.890 9.741 -72.495 1.00 95.75 334 SER A C 1
ATOM 2594 O O . SER A 1 334 ? 24.376 9.628 -73.620 1.00 95.75 334 SER A O 1
ATOM 2596 N N . ILE A 1 335 ? 24.387 10.591 -71.590 1.00 95.81 335 ILE A N 1
ATOM 2597 C CA . ILE A 1 335 ? 25.578 11.428 -71.803 1.00 95.81 335 ILE A CA 1
ATOM 2598 C C . ILE A 1 335 ? 26.826 10.553 -71.982 1.00 95.81 335 ILE A C 1
ATOM 2600 O O . ILE A 1 335 ? 27.588 10.784 -72.916 1.00 95.81 335 ILE A O 1
ATOM 2604 N N . ASP A 1 336 ? 27.010 9.504 -71.179 1.00 95.06 336 ASP A N 1
ATOM 2605 C CA . ASP A 1 336 ? 28.114 8.548 -71.341 1.00 95.06 336 ASP A CA 1
ATOM 2606 C C . ASP A 1 336 ? 28.030 7.758 -72.656 1.00 95.06 336 ASP A C 1
ATOM 2608 O O . ASP A 1 336 ? 29.062 7.386 -73.222 1.00 95.06 336 ASP A O 1
ATOM 2612 N N . SER A 1 337 ? 26.822 7.489 -73.158 1.00 95.19 337 SER A N 1
ATOM 2613 C CA . SER A 1 337 ? 26.624 6.883 -74.480 1.00 95.19 337 SER A CA 1
ATOM 2614 C C . SER A 1 337 ? 27.027 7.848 -75.599 1.00 95.19 337 SER A C 1
ATOM 2616 O O . SER A 1 337 ? 27.808 7.474 -76.472 1.00 95.19 337 SER A O 1
ATOM 2618 N N . LEU A 1 338 ? 26.573 9.104 -75.531 1.00 95.69 338 LEU A N 1
ATOM 2619 C CA . LEU A 1 338 ? 26.940 10.159 -76.482 1.00 95.69 338 LEU A CA 1
ATOM 2620 C C . LEU A 1 338 ? 28.442 10.486 -76.432 1.00 95.69 338 LEU A C 1
ATOM 2622 O O . LEU A 1 338 ? 29.056 10.712 -77.467 1.00 95.69 338 LEU A O 1
ATOM 2626 N N . ASN A 1 339 ? 29.072 10.453 -75.256 1.00 95.62 339 ASN A N 1
ATOM 2627 C CA . ASN A 1 339 ? 30.513 10.664 -75.092 1.00 95.62 339 ASN A CA 1
ATOM 2628 C C . ASN A 1 339 ? 31.329 9.537 -75.755 1.00 95.62 339 ASN A C 1
ATOM 2630 O O . ASN A 1 339 ? 32.319 9.803 -76.436 1.00 95.62 339 ASN A O 1
ATOM 2634 N N . LYS A 1 340 ? 30.882 8.276 -75.643 1.00 95.19 340 LYS A N 1
ATOM 2635 C CA . LYS A 1 340 ? 31.472 7.151 -76.395 1.00 95.19 340 LYS A CA 1
ATOM 2636 C C . LYS A 1 340 ? 31.298 7.337 -77.902 1.00 95.19 340 LYS A C 1
ATOM 2638 O O . LYS A 1 340 ? 32.255 7.133 -78.642 1.00 95.19 340 LYS A O 1
ATOM 2643 N N . GLU A 1 341 ? 30.120 7.766 -78.351 1.00 96.50 341 GLU A N 1
ATOM 2644 C CA . GLU A 1 341 ? 29.863 8.063 -79.764 1.00 96.50 341 GLU A CA 1
ATOM 2645 C C . GLU A 1 341 ? 30.791 9.179 -80.278 1.00 96.50 341 GLU A C 1
ATOM 2647 O O . GLU A 1 341 ? 31.494 8.980 -81.269 1.00 96.50 341 GLU A O 1
ATOM 2652 N N . VAL A 1 342 ? 30.928 10.285 -79.539 1.00 94.50 342 VAL A N 1
ATOM 2653 C CA . VAL A 1 342 ? 31.879 11.375 -79.829 1.00 94.50 342 VAL A CA 1
ATOM 2654 C C . VAL A 1 342 ? 33.329 10.877 -79.882 1.00 94.50 342 VAL A C 1
ATOM 2656 O O . VAL A 1 342 ? 34.060 11.264 -80.790 1.00 94.50 342 VAL A O 1
ATOM 2659 N N . GLN A 1 343 ? 33.757 9.971 -78.996 1.00 94.38 343 GLN A N 1
ATOM 2660 C CA . GLN A 1 343 ? 35.096 9.363 -79.072 1.00 94.38 343 GLN A CA 1
ATOM 2661 C C . GLN A 1 343 ? 35.272 8.463 -80.310 1.00 94.38 343 GLN A C 1
ATOM 2663 O O . GLN A 1 343 ? 36.341 8.470 -80.932 1.00 94.38 343 GLN A O 1
ATOM 2668 N N . THR A 1 344 ? 34.237 7.723 -80.726 1.00 94.12 344 THR A N 1
ATOM 2669 C CA . THR A 1 344 ? 34.282 6.961 -81.989 1.00 94.12 344 THR A CA 1
ATOM 2670 C C . THR A 1 344 ? 34.297 7.871 -83.219 1.00 94.12 344 THR A C 1
ATOM 2672 O O . THR A 1 344 ? 35.024 7.593 -84.170 1.00 94.12 344 THR A O 1
ATOM 2675 N N . LEU A 1 345 ? 33.586 9.002 -83.185 1.00 94.00 345 LEU A N 1
ATOM 2676 C CA . LEU A 1 345 ? 33.628 10.015 -84.241 1.00 94.00 345 LEU A CA 1
ATOM 2677 C C . LEU A 1 345 ? 34.986 10.726 -84.291 1.00 94.00 345 LEU A C 1
ATOM 2679 O O . LEU A 1 345 ? 35.505 10.940 -85.381 1.00 94.00 345 LEU A O 1
ATOM 2683 N N . TYR A 1 346 ? 35.608 11.020 -83.146 1.00 94.31 346 TYR A N 1
ATOM 2684 C CA . TYR A 1 346 ? 36.936 11.636 -83.091 1.00 94.31 346 TYR A CA 1
ATOM 2685 C C . TYR A 1 346 ? 38.031 10.699 -83.624 1.00 94.31 346 TYR A C 1
ATOM 2687 O O . TYR A 1 346 ? 38.869 11.112 -84.419 1.00 94.31 346 TYR A O 1
ATOM 2695 N N . THR A 1 347 ? 37.992 9.410 -83.273 1.00 92.69 347 THR A N 1
ATOM 2696 C CA . THR A 1 347 ? 38.929 8.416 -83.839 1.00 92.69 347 THR A CA 1
ATOM 2697 C C . THR A 1 347 ? 38.670 8.127 -85.324 1.00 92.69 347 THR A C 1
ATOM 2699 O O . THR A 1 347 ? 39.609 7.861 -86.077 1.00 92.69 347 THR A O 1
ATOM 2702 N N . ALA A 1 348 ? 37.422 8.251 -85.791 1.00 92.81 348 ALA A N 1
ATOM 2703 C CA . ALA A 1 348 ? 37.106 8.246 -87.219 1.00 92.81 348 ALA A CA 1
ATOM 2704 C C . ALA A 1 348 ? 37.593 9.523 -87.936 1.00 92.81 348 ALA A C 1
ATOM 2706 O O . ALA A 1 348 ? 38.056 9.429 -89.074 1.00 92.81 348 ALA A O 1
ATOM 2707 N N . GLN A 1 349 ? 37.540 10.686 -87.275 1.00 94.88 349 GLN A N 1
ATOM 2708 C CA . GLN A 1 349 ? 38.070 11.960 -87.769 1.00 94.88 349 GLN A CA 1
ATOM 2709 C C . GLN A 1 349 ? 39.592 11.899 -87.917 1.00 94.88 349 GLN A C 1
ATOM 2711 O O . GLN A 1 349 ? 40.086 12.166 -89.010 1.00 94.88 349 GLN A O 1
ATOM 2716 N N . THR A 1 350 ? 40.344 11.483 -86.892 1.00 92.06 350 THR A N 1
ATOM 2717 C CA . THR A 1 350 ? 41.811 11.365 -87.001 1.00 92.06 350 THR A CA 1
ATOM 2718 C C . THR A 1 350 ? 42.196 10.367 -88.098 1.00 92.06 350 THR A C 1
ATOM 2720 O O . THR A 1 350 ? 43.019 10.677 -88.956 1.00 92.06 350 THR A O 1
ATOM 2723 N N . GLY A 1 351 ? 41.501 9.226 -88.182 1.00 93.81 351 GLY A N 1
ATOM 2724 C CA . GLY A 1 351 ? 41.662 8.250 -89.268 1.00 93.81 351 GLY A CA 1
ATOM 2725 C C . GLY A 1 351 ? 41.168 8.715 -90.651 1.00 93.81 351 GLY A C 1
ATOM 2726 O O . GLY A 1 351 ? 41.333 7.983 -91.635 1.00 93.81 351 GLY A O 1
ATOM 2727 N N . ALA A 1 352 ? 40.544 9.891 -90.760 1.00 92.25 352 ALA A N 1
ATOM 2728 C CA . ALA A 1 352 ? 40.229 10.575 -92.015 1.00 92.25 352 ALA A CA 1
ATOM 2729 C C . ALA A 1 352 ? 41.249 11.688 -92.317 1.00 92.25 352 ALA A C 1
ATOM 2731 O O . ALA A 1 352 ? 41.669 11.826 -93.464 1.00 92.25 352 ALA A O 1
ATOM 2732 N N . GLU A 1 353 ? 41.715 12.418 -91.304 1.00 94.25 353 GLU A N 1
ATOM 2733 C CA . GLU A 1 353 ? 42.789 13.415 -91.402 1.00 94.25 353 GLU A CA 1
ATOM 2734 C C . GLU A 1 353 ? 44.132 12.779 -91.797 1.00 94.25 353 GLU A C 1
ATOM 2736 O O . GLU A 1 353 ? 44.845 13.331 -92.638 1.00 94.25 353 GLU A O 1
ATOM 2741 N N . GLU A 1 354 ? 44.433 11.574 -91.304 1.00 93.44 354 GLU A N 1
ATOM 2742 C CA . GLU A 1 354 ? 45.547 10.737 -91.773 1.00 93.44 354 GLU A CA 1
ATOM 2743 C C . GLU A 1 354 ? 45.426 10.434 -93.276 1.00 93.44 354 GLU A C 1
ATOM 2745 O O . GLU A 1 354 ? 46.368 10.659 -94.036 1.00 93.44 354 GLU A O 1
ATOM 2750 N N . LYS A 1 355 ? 44.243 9.999 -93.738 1.00 95.00 355 LYS A N 1
ATOM 2751 C CA . LYS A 1 355 ? 43.986 9.711 -95.163 1.00 95.00 355 LYS A CA 1
ATOM 2752 C C . LYS A 1 355 ? 44.066 10.965 -96.033 1.00 95.00 355 LYS A C 1
ATOM 2754 O O . LYS A 1 355 ? 44.573 10.893 -97.146 1.00 95.00 355 LYS A O 1
ATOM 2759 N N . ILE A 1 356 ? 43.591 12.108 -95.537 1.00 92.88 356 ILE A N 1
ATOM 2760 C CA . ILE A 1 356 ? 43.708 13.409 -96.211 1.00 92.88 356 ILE A CA 1
ATOM 2761 C C . ILE A 1 356 ? 45.176 13.846 -96.283 1.00 92.88 356 ILE A C 1
ATOM 2763 O O . ILE A 1 356 ? 45.589 14.418 -97.289 1.00 92.88 356 ILE A O 1
ATOM 2767 N N . SER A 1 357 ? 45.974 13.568 -95.253 1.00 93.19 357 SER A N 1
ATOM 2768 C CA . SER A 1 357 ? 47.406 13.889 -95.226 1.00 93.19 357 SER A CA 1
ATOM 2769 C C . SER A 1 357 ? 48.203 13.015 -96.197 1.00 93.19 357 SER A C 1
ATOM 2771 O O . SER A 1 357 ? 49.017 13.536 -96.956 1.00 93.19 357 SER A O 1
ATOM 2773 N N . GLU A 1 358 ? 47.902 11.716 -96.260 1.00 94.25 358 GLU A N 1
ATOM 2774 C CA . GLU A 1 358 ? 48.477 10.798 -97.249 1.00 94.25 358 GLU A CA 1
ATOM 2775 C C . GLU A 1 358 ? 48.030 11.154 -98.682 1.00 94.25 358 GLU A C 1
ATOM 2777 O O . GLU A 1 358 ? 48.865 11.208 -99.578 1.00 94.25 358 GLU A O 1
ATOM 2782 N N . LEU A 1 359 ? 46.761 11.523 -98.909 1.00 92.62 359 LEU A N 1
ATOM 2783 C CA . LEU A 1 359 ? 46.292 12.033 -100.210 1.00 92.62 359 LEU A CA 1
ATOM 2784 C C . LEU A 1 359 ? 46.971 13.350 -100.615 1.00 92.62 359 LEU A C 1
ATOM 2786 O O . LEU A 1 359 ? 47.329 13.516 -101.779 1.00 92.62 359 LEU A O 1
ATOM 2790 N N . LYS A 1 360 ? 47.187 14.283 -99.677 1.00 93.88 360 LYS A N 1
ATOM 2791 C CA . LYS A 1 360 ? 47.945 15.524 -99.929 1.00 93.88 360 LYS A CA 1
ATOM 2792 C C . LYS A 1 360 ? 49.396 15.234 -100.302 1.00 93.88 360 LYS A C 1
ATOM 2794 O O . LYS A 1 360 ? 49.924 15.880 -101.202 1.00 93.88 360 LYS A O 1
ATOM 2799 N N . LYS A 1 361 ? 50.024 14.259 -99.640 1.00 92.81 361 LYS A N 1
ATOM 2800 C CA . LYS A 1 361 ? 51.375 13.804 -99.970 1.00 92.81 361 LYS A CA 1
ATOM 2801 C C . LYS A 1 361 ? 51.416 13.163 -101.360 1.00 92.81 361 LYS A C 1
ATOM 2803 O O . LYS A 1 361 ? 52.200 13.604 -102.184 1.00 92.81 361 LYS A O 1
ATOM 2808 N N . GLN A 1 362 ? 50.513 12.231 -101.665 1.00 93.31 362 GLN A N 1
ATOM 2809 C CA . GLN A 1 362 ? 50.403 11.617 -102.996 1.00 93.31 362 GLN A CA 1
ATOM 2810 C C . GLN A 1 362 ? 50.132 12.653 -104.100 1.00 93.31 362 GLN A C 1
ATOM 2812 O O . GLN A 1 362 ? 50.651 12.519 -105.205 1.00 93.31 362 GLN A O 1
ATOM 2817 N N . TYR A 1 363 ? 49.370 13.712 -103.807 1.00 91.69 363 TYR A N 1
ATOM 2818 C CA . TYR A 1 363 ? 49.179 14.842 -104.718 1.00 91.69 363 TYR A CA 1
ATOM 2819 C C . TYR A 1 363 ? 50.466 15.661 -104.920 1.00 91.69 363 TYR A C 1
ATOM 2821 O O . TYR A 1 363 ? 50.764 16.045 -106.048 1.00 91.69 363 TYR A O 1
ATOM 2829 N N . ALA A 1 364 ? 51.249 15.904 -103.865 1.00 92.19 364 ALA A N 1
ATOM 2830 C CA . ALA A 1 364 ? 52.544 16.582 -103.966 1.00 92.19 364 ALA A CA 1
ATOM 2831 C C . ALA A 1 364 ? 53.587 15.735 -104.722 1.00 92.19 364 ALA A C 1
ATOM 2833 O O . ALA A 1 364 ? 54.269 16.257 -105.601 1.00 92.19 364 ALA A O 1
ATOM 2834 N N . ASP A 1 365 ? 53.649 14.429 -104.448 1.00 91.81 365 ASP A N 1
ATOM 2835 C CA . ASP A 1 365 ? 54.499 13.466 -105.157 1.00 91.81 365 ASP A CA 1
ATOM 2836 C C . ASP A 1 365 ? 54.117 13.399 -106.654 1.00 91.81 365 ASP A C 1
ATOM 2838 O O . ASP A 1 365 ? 54.987 13.401 -107.526 1.00 91.81 365 ASP A O 1
ATOM 2842 N N . LEU A 1 366 ? 52.814 13.416 -106.973 1.00 90.75 366 LEU A N 1
ATOM 2843 C CA . LEU A 1 366 ? 52.299 13.481 -108.347 1.00 90.75 366 LEU A CA 1
ATOM 2844 C C . LEU A 1 366 ? 52.624 14.817 -109.034 1.00 90.75 366 LEU A C 1
ATOM 2846 O O . LEU A 1 366 ? 53.000 14.818 -110.206 1.00 90.75 366 LEU A O 1
ATOM 2850 N N . ALA A 1 367 ? 52.501 15.941 -108.323 1.00 92.12 367 ALA A N 1
ATOM 2851 C CA . ALA A 1 367 ? 52.851 17.260 -108.842 1.00 92.12 367 ALA A CA 1
ATOM 2852 C C . ALA A 1 367 ? 54.347 17.327 -109.186 1.00 92.12 367 ALA A C 1
ATOM 2854 O O . ALA A 1 367 ? 54.686 17.628 -110.331 1.00 92.12 367 ALA A O 1
ATOM 2855 N N . ALA A 1 368 ? 55.222 16.922 -108.260 1.00 89.62 368 ALA A N 1
ATOM 2856 C CA . ALA A 1 368 ? 56.666 16.852 -108.479 1.00 89.62 368 ALA A CA 1
ATOM 2857 C C . ALA A 1 368 ? 57.042 15.891 -109.623 1.00 89.62 368 ALA A C 1
ATOM 2859 O O . ALA A 1 368 ? 57.914 16.205 -110.431 1.00 89.62 368 ALA A O 1
ATOM 2860 N N . ALA A 1 369 ? 56.356 14.749 -109.758 1.00 89.50 369 ALA A N 1
ATOM 2861 C CA . ALA A 1 369 ? 56.545 13.840 -110.890 1.00 89.50 369 ALA A CA 1
ATOM 2862 C C . ALA A 1 369 ? 56.086 14.451 -112.231 1.00 89.50 369 ALA A C 1
ATOM 2864 O O . ALA A 1 369 ? 56.703 14.194 -113.267 1.00 89.50 369 ALA A O 1
ATOM 2865 N N . SER A 1 370 ? 55.029 15.271 -112.230 1.00 86.88 370 SER A N 1
ATOM 2866 C CA . SER A 1 370 ? 54.565 15.990 -113.425 1.00 86.88 370 SER A CA 1
ATOM 2867 C C . SER A 1 370 ? 55.495 17.144 -113.820 1.00 86.88 370 SER A C 1
ATOM 2869 O O . SER A 1 370 ? 55.723 17.357 -115.008 1.00 86.88 370 SER A O 1
ATOM 2871 N N . GLU A 1 371 ? 56.091 17.825 -112.840 1.00 88.81 371 GLU A N 1
ATOM 2872 C CA . GLU A 1 371 ? 57.070 18.898 -113.038 1.00 88.81 371 GLU A CA 1
ATOM 2873 C C . GLU A 1 371 ? 58.416 18.344 -113.525 1.00 88.81 371 GLU A C 1
ATOM 2875 O O . GLU A 1 371 ? 58.950 18.835 -114.517 1.00 88.81 371 GLU A O 1
ATOM 2880 N N . LEU A 1 372 ? 58.906 17.244 -112.935 1.00 90.44 372 LEU A N 1
ATOM 2881 C CA . LEU A 1 372 ? 60.050 16.486 -113.459 1.00 90.44 372 LEU A CA 1
ATOM 2882 C C . LEU A 1 372 ? 59.823 16.054 -114.909 1.00 90.44 372 LEU A C 1
ATOM 2884 O O . LEU A 1 372 ? 60.711 16.210 -115.743 1.00 90.44 372 LEU A O 1
ATOM 2888 N N . ARG A 1 373 ? 58.627 15.548 -115.229 1.00 88.88 373 ARG A N 1
ATOM 2889 C CA . ARG A 1 373 ? 58.283 15.172 -116.602 1.00 88.88 373 ARG A CA 1
ATOM 2890 C C . ARG A 1 373 ? 58.302 16.376 -117.544 1.00 88.88 373 ARG A C 1
ATOM 2892 O O . ARG A 1 373 ? 58.916 16.281 -118.598 1.00 88.88 373 ARG A O 1
ATOM 2899 N N . ALA A 1 374 ? 57.690 17.496 -117.160 1.00 86.94 374 ALA A N 1
ATOM 2900 C CA . ALA A 1 374 ? 57.715 18.723 -117.955 1.00 86.94 374 ALA A CA 1
ATOM 2901 C C . ALA A 1 374 ? 59.147 19.262 -118.146 1.00 86.94 374 ALA A C 1
ATOM 2903 O O . ALA A 1 374 ? 59.479 19.735 -119.230 1.00 86.94 374 ALA A O 1
ATOM 2904 N N . SER A 1 375 ? 60.011 19.127 -117.133 1.00 87.94 375 SER A N 1
ATOM 2905 C CA . SER A 1 375 ? 61.437 19.453 -117.224 1.00 87.94 375 SER A CA 1
ATOM 2906 C C . SER A 1 375 ? 62.168 18.540 -118.211 1.00 87.94 375 SER A C 1
ATOM 2908 O O . SER A 1 375 ? 62.894 19.042 -119.060 1.00 87.94 375 SER A O 1
ATOM 2910 N N . CYS A 1 376 ? 61.945 17.223 -118.175 1.00 86.44 376 CYS A N 1
ATOM 2911 C CA . CYS A 1 376 ? 62.556 16.297 -119.135 1.00 86.44 376 CYS A CA 1
ATOM 2912 C C . CYS A 1 376 ? 62.013 16.471 -120.565 1.00 86.44 376 CYS A C 1
ATOM 2914 O O . CYS A 1 376 ? 62.783 16.397 -121.519 1.00 86.44 376 CYS A O 1
ATOM 2916 N N . ASP A 1 377 ? 60.713 16.738 -120.731 1.00 87.31 377 ASP A N 1
ATOM 2917 C CA . ASP A 1 377 ? 60.109 17.045 -122.034 1.00 87.31 377 ASP A CA 1
ATOM 2918 C C . ASP A 1 377 ? 60.661 18.388 -122.585 1.00 87.31 377 ASP A C 1
ATOM 2920 O O . ASP A 1 377 ? 60.905 18.514 -123.786 1.00 87.31 377 ASP A O 1
ATOM 2924 N N . SER A 1 378 ? 60.955 19.359 -121.707 1.00 84.56 378 SER A N 1
ATOM 2925 C CA . SER A 1 378 ? 61.657 20.616 -122.023 1.00 84.56 378 SER A CA 1
ATOM 2926 C C . SER A 1 378 ? 63.127 20.397 -122.405 1.00 84.56 378 SER A C 1
ATOM 2928 O O . SER A 1 378 ? 63.579 20.918 -123.423 1.00 84.56 378 SER A O 1
ATOM 2930 N N . GLU A 1 379 ? 63.888 19.621 -121.630 1.00 89.31 379 GLU A N 1
ATOM 2931 C CA . GLU A 1 379 ? 65.278 19.261 -121.951 1.00 89.31 379 GLU A CA 1
ATOM 2932 C C . GLU A 1 379 ? 65.367 18.504 -123.280 1.00 89.31 379 GLU A C 1
ATOM 2934 O O . GLU A 1 379 ? 66.269 18.764 -124.074 1.00 89.31 379 GLU A O 1
ATOM 2939 N N . LEU A 1 380 ? 64.406 17.621 -123.567 1.00 87.31 380 LEU A N 1
ATOM 2940 C CA . LEU A 1 380 ? 64.325 16.902 -124.835 1.00 87.31 380 LEU A CA 1
ATOM 2941 C C . LEU A 1 380 ? 63.953 17.827 -126.003 1.00 87.31 380 LEU A C 1
ATOM 2943 O O . LEU A 1 380 ? 64.494 17.648 -127.092 1.00 87.31 380 LEU A O 1
ATOM 2947 N N . LEU A 1 381 ? 63.096 18.835 -125.809 1.00 87.12 381 LEU A N 1
ATOM 2948 C CA . LEU A 1 381 ? 62.875 19.877 -126.820 1.00 87.12 381 LEU A CA 1
ATOM 2949 C C . LEU A 1 381 ? 64.150 20.693 -127.074 1.00 87.12 381 LEU A C 1
ATOM 2951 O O . LEU A 1 381 ? 64.523 20.866 -128.229 1.00 87.12 381 LEU A O 1
ATOM 2955 N N . ILE A 1 382 ? 64.875 21.096 -126.026 1.00 85.50 382 ILE A N 1
ATOM 2956 C CA . ILE A 1 382 ? 66.168 21.790 -126.150 1.00 85.50 382 ILE A CA 1
ATOM 2957 C C . ILE A 1 382 ? 67.213 20.895 -126.841 1.00 85.50 382 ILE A C 1
ATOM 2959 O O . ILE A 1 382 ? 67.982 21.378 -127.668 1.00 85.50 382 ILE A O 1
ATOM 2963 N N . GLU A 1 383 ? 67.241 19.587 -126.569 1.00 87.38 383 GLU A N 1
ATOM 2964 C CA . GLU A 1 383 ? 68.090 18.633 -127.295 1.00 87.38 383 GLU A CA 1
ATOM 2965 C C . GLU A 1 383 ? 67.705 18.567 -128.781 1.00 87.38 383 GLU A C 1
ATOM 2967 O O . GLU A 1 383 ? 68.584 18.585 -129.643 1.00 87.38 383 GLU A O 1
ATOM 2972 N N . LYS A 1 384 ? 66.406 18.515 -129.106 1.00 86.62 384 LYS A N 1
ATOM 2973 C CA . LYS A 1 384 ? 65.927 18.462 -130.495 1.00 86.62 384 LYS A CA 1
ATOM 2974 C C . LYS A 1 384 ? 66.190 19.761 -131.248 1.00 86.62 384 LYS A C 1
ATOM 2976 O O . LYS A 1 384 ? 66.645 19.668 -132.384 1.00 86.62 384 LYS A O 1
ATOM 2981 N N . ASP A 1 385 ? 66.015 20.920 -130.622 1.00 88.00 385 ASP A N 1
ATOM 2982 C CA . ASP A 1 385 ? 66.386 22.213 -131.203 1.00 88.00 385 ASP A CA 1
ATOM 2983 C C . ASP A 1 385 ? 67.907 22.334 -131.349 1.00 88.00 385 ASP A C 1
ATOM 2985 O O . ASP A 1 385 ? 68.375 22.759 -132.394 1.00 88.00 385 ASP A O 1
ATOM 2989 N N . ASN A 1 386 ? 68.714 21.862 -130.392 1.00 86.62 386 ASN A N 1
ATOM 2990 C CA . ASN A 1 386 ? 70.172 21.793 -130.555 1.00 86.62 386 ASN A CA 1
ATOM 2991 C C . ASN A 1 386 ? 70.601 20.841 -131.687 1.00 86.62 386 ASN A C 1
ATOM 2993 O O . ASN A 1 386 ? 71.605 21.090 -132.353 1.00 86.62 386 ASN A O 1
ATOM 2997 N N . LEU A 1 387 ? 69.855 19.761 -131.935 1.00 89.06 387 LEU A N 1
ATOM 2998 C CA . LEU A 1 387 ? 70.115 18.817 -133.027 1.00 89.06 387 LEU A CA 1
ATOM 2999 C C . LEU A 1 387 ? 69.640 19.383 -134.380 1.00 89.06 387 LEU A C 1
ATOM 3001 O O . LEU A 1 387 ? 70.320 19.196 -135.389 1.00 89.06 387 LEU A O 1
ATOM 3005 N N . LEU A 1 388 ? 68.532 20.133 -134.397 1.00 85.44 388 LEU A N 1
ATOM 3006 C CA . LEU A 1 388 ? 68.060 20.908 -135.547 1.00 85.44 388 LEU A CA 1
ATOM 3007 C C . LEU A 1 388 ? 69.061 22.017 -135.896 1.00 85.44 388 LEU A C 1
ATOM 3009 O O . LEU A 1 388 ? 69.518 22.075 -137.033 1.00 85.44 388 LEU A O 1
ATOM 3013 N N . ASN A 1 389 ? 69.489 22.797 -134.902 1.00 84.31 389 ASN A N 1
ATOM 3014 C CA . ASN A 1 389 ? 70.543 23.802 -135.008 1.00 84.31 389 ASN A CA 1
ATOM 3015 C C . ASN A 1 389 ? 71.845 23.164 -135.496 1.00 84.31 389 ASN A C 1
ATOM 3017 O O . ASN A 1 389 ? 72.443 23.694 -136.416 1.00 84.31 389 ASN A O 1
ATOM 3021 N N . GLN A 1 390 ? 72.254 21.990 -134.998 1.00 86.62 390 GLN A N 1
ATOM 3022 C CA . GLN A 1 390 ? 73.408 21.268 -135.555 1.00 86.62 390 GLN A CA 1
ATOM 3023 C C . GLN A 1 390 ? 73.203 20.800 -137.003 1.00 86.62 390 GLN A C 1
ATOM 3025 O O . GLN A 1 390 ? 74.187 20.623 -137.714 1.00 86.62 390 GLN A O 1
ATOM 3030 N N . LEU A 1 391 ? 71.978 20.514 -137.449 1.00 82.56 391 LEU A N 1
ATOM 3031 C CA . LEU A 1 391 ? 71.696 20.127 -138.836 1.00 82.56 391 LEU A CA 1
ATOM 3032 C C . LEU A 1 391 ? 71.674 21.345 -139.765 1.00 82.56 391 LEU A C 1
ATOM 3034 O O . LEU A 1 391 ? 72.215 21.269 -140.866 1.00 82.56 391 LEU A O 1
ATOM 3038 N N . GLU A 1 392 ? 71.119 22.467 -139.314 1.00 84.75 392 GLU A N 1
ATOM 3039 C CA . GLU A 1 392 ? 71.146 23.752 -140.012 1.00 84.75 392 GLU A CA 1
ATOM 3040 C C . GLU A 1 392 ? 72.561 24.348 -140.034 1.00 84.75 392 GLU A C 1
ATOM 3042 O O . GLU A 1 392 ? 73.023 24.800 -141.079 1.00 84.75 392 GLU A O 1
ATOM 3047 N N . GLU A 1 393 ? 73.310 24.238 -138.937 1.00 76.19 393 GLU A N 1
ATOM 3048 C CA . GLU A 1 393 ? 74.736 24.550 -138.839 1.00 76.19 393 GLU A CA 1
ATOM 3049 C C . GLU A 1 393 ? 75.561 23.617 -139.727 1.00 76.19 393 GLU A C 1
ATOM 3051 O O . GLU A 1 393 ? 76.422 24.106 -140.438 1.00 76.19 393 GLU A O 1
ATOM 3056 N N . LYS A 1 394 ? 75.282 22.307 -139.808 1.00 84.88 394 LYS A N 1
ATOM 3057 C CA . LYS A 1 394 ? 75.980 21.407 -140.755 1.00 84.88 394 LYS A CA 1
ATOM 3058 C C . LYS A 1 394 ? 75.628 21.683 -142.216 1.00 84.88 394 LYS A C 1
ATOM 3060 O O . LYS A 1 394 ? 76.493 21.535 -143.075 1.00 84.88 394 LYS A O 1
ATOM 3065 N N . LEU A 1 395 ? 74.395 22.085 -142.521 1.00 77.19 395 LEU A N 1
ATOM 3066 C CA . LEU A 1 395 ? 73.968 22.410 -143.885 1.00 77.19 395 LEU A CA 1
ATOM 3067 C C . LEU A 1 395 ? 74.522 23.768 -144.335 1.00 77.19 395 LEU A C 1
ATOM 3069 O O . LEU A 1 395 ? 75.058 23.885 -145.438 1.00 77.19 395 LEU A O 1
ATOM 3073 N N . SER A 1 396 ? 74.462 24.774 -143.464 1.00 75.94 396 SER A N 1
ATOM 3074 C CA . SER A 1 396 ? 75.094 26.073 -143.686 1.00 75.94 396 SER A CA 1
ATOM 3075 C C . SER A 1 396 ? 76.620 25.987 -143.610 1.00 75.94 396 SER A C 1
ATOM 3077 O O . SER A 1 396 ? 77.272 26.687 -144.375 1.00 75.94 396 SER A O 1
ATOM 3079 N N . ALA A 1 397 ? 77.217 25.090 -142.818 1.00 70.00 397 ALA A N 1
ATOM 3080 C CA . ALA A 1 397 ? 78.641 24.758 -142.873 1.00 70.00 397 ALA A CA 1
ATOM 3081 C C . ALA A 1 397 ? 78.989 24.104 -144.209 1.00 70.00 397 ALA A C 1
ATOM 3083 O O . ALA A 1 397 ? 79.818 24.652 -144.905 1.00 70.00 397 ALA A O 1
ATOM 3084 N N . ALA A 1 398 ? 78.308 23.052 -144.672 1.00 67.50 398 ALA A N 1
ATOM 3085 C CA . ALA A 1 398 ? 78.625 22.428 -145.964 1.00 67.50 398 ALA A CA 1
ATOM 3086 C C . ALA A 1 398 ? 78.507 23.401 -147.162 1.00 67.50 398 ALA A C 1
ATOM 3088 O O . ALA A 1 398 ? 79.365 23.424 -148.054 1.00 67.50 398 ALA A O 1
ATOM 3089 N N . LEU A 1 399 ? 77.464 24.241 -147.175 1.00 70.12 399 LEU A N 1
ATOM 3090 C CA . LEU A 1 399 ? 77.286 25.283 -148.191 1.00 70.12 399 LEU A CA 1
ATOM 3091 C C . LEU A 1 399 ? 78.306 26.417 -148.040 1.00 70.12 399 LEU A C 1
ATOM 3093 O O . LEU A 1 399 ? 78.849 26.886 -149.043 1.00 70.12 399 LEU A O 1
ATOM 3097 N N . SER A 1 400 ? 78.595 26.848 -146.808 1.00 66.56 400 SER A N 1
ATOM 3098 C CA . SER A 1 400 ? 79.579 27.901 -146.570 1.00 66.56 400 SER A CA 1
ATOM 3099 C C . SER A 1 400 ? 80.993 27.390 -146.813 1.00 66.56 400 SER A C 1
ATOM 3101 O O . SER A 1 400 ? 81.632 27.998 -147.652 1.00 66.56 400 SER A O 1
ATOM 3103 N N . ASP A 1 401 ? 81.452 26.268 -146.250 1.00 67.06 401 ASP A N 1
ATOM 3104 C CA . ASP A 1 401 ? 82.744 25.582 -146.467 1.00 67.06 401 ASP A CA 1
ATOM 3105 C C . ASP A 1 401 ? 83.165 25.511 -147.934 1.00 67.06 401 ASP A C 1
ATOM 3107 O O . ASP A 1 401 ? 84.346 25.635 -148.237 1.00 67.06 401 ASP A O 1
ATOM 3111 N N . THR A 1 402 ? 82.243 25.382 -148.886 1.00 64.81 402 THR A N 1
ATOM 3112 C CA . THR A 1 402 ? 82.610 25.373 -150.314 1.00 64.81 402 THR A CA 1
ATOM 3113 C C . THR A 1 402 ? 83.140 26.739 -150.807 1.00 64.81 402 THR A C 1
ATOM 3115 O O . THR A 1 402 ? 83.955 26.800 -151.727 1.00 64.81 402 THR A O 1
ATOM 3118 N N . SER A 1 403 ? 82.736 27.843 -150.170 1.00 66.94 403 SER A N 1
ATOM 3119 C CA . SER A 1 403 ? 83.249 29.209 -150.395 1.00 66.94 403 SER A CA 1
ATOM 3120 C C . SER A 1 403 ? 84.215 29.660 -149.290 1.00 66.94 403 SER A C 1
ATOM 3122 O O . SER A 1 403 ? 85.325 30.105 -149.588 1.00 66.94 403 SER A O 1
ATOM 3124 N N . LYS A 1 404 ? 83.843 29.441 -148.024 1.00 64.25 404 LYS A N 1
ATOM 3125 C CA . LYS A 1 404 ? 84.662 29.564 -146.825 1.00 64.25 404 LYS A CA 1
ATOM 3126 C C . LYS A 1 404 ? 85.989 28.845 -146.976 1.00 64.25 404 LYS A C 1
ATOM 3128 O O . LYS A 1 404 ? 86.948 29.496 -146.656 1.00 64.25 404 LYS A O 1
ATOM 3133 N N . ASN A 1 405 ? 86.158 27.644 -147.542 1.00 65.94 405 ASN A N 1
ATOM 3134 C CA . ASN A 1 405 ? 87.510 27.050 -147.704 1.00 65.94 405 ASN A CA 1
ATOM 3135 C C . ASN A 1 405 ? 88.508 27.965 -148.453 1.00 65.94 405 ASN A C 1
ATOM 3137 O O . ASN A 1 405 ? 89.719 27.813 -148.314 1.00 65.94 405 ASN A O 1
ATOM 3141 N N . LYS A 1 406 ? 88.016 28.942 -149.227 1.00 73.12 406 LYS A N 1
ATOM 3142 C CA . LYS A 1 406 ? 88.818 29.969 -149.904 1.00 73.12 406 LYS A CA 1
ATOM 3143 C C . LYS A 1 406 ? 88.995 31.265 -149.095 1.00 73.12 406 LYS A C 1
ATOM 3145 O O . LYS A 1 406 ? 89.895 32.040 -149.405 1.00 73.12 406 LYS A O 1
ATOM 3150 N N . ILE A 1 407 ? 88.149 31.490 -148.089 1.00 68.88 407 ILE A N 1
ATOM 3151 C CA . ILE A 1 407 ? 88.165 32.624 -147.153 1.00 68.88 407 ILE A CA 1
ATOM 3152 C C . ILE A 1 407 ? 88.853 32.211 -145.837 1.00 68.88 407 ILE A C 1
ATOM 3154 O O . ILE A 1 407 ? 89.813 32.865 -145.470 1.00 68.88 407 ILE A O 1
ATOM 3158 N N . ILE A 1 408 ? 88.498 31.064 -145.242 1.00 65.06 408 ILE A N 1
ATOM 3159 C CA . ILE A 1 408 ? 89.180 30.273 -144.195 1.00 65.06 408 ILE A CA 1
ATOM 3160 C C . ILE A 1 408 ? 90.701 30.302 -144.324 1.00 65.06 408 ILE A C 1
ATOM 3162 O O . ILE A 1 408 ? 91.364 30.418 -143.316 1.00 65.06 408 ILE A O 1
ATOM 3166 N N . ILE A 1 409 ? 91.313 30.232 -145.509 1.00 65.94 409 ILE A N 1
ATOM 3167 C CA . ILE A 1 409 ? 92.790 30.285 -145.588 1.00 65.94 409 ILE A CA 1
ATOM 3168 C C . ILE A 1 409 ? 93.341 31.688 -145.237 1.00 65.94 409 ILE A C 1
ATOM 3170 O O . ILE A 1 409 ? 94.448 31.807 -144.713 1.00 65.94 409 ILE A O 1
ATOM 3174 N N . ALA A 1 410 ? 92.575 32.754 -145.475 1.00 74.00 410 ALA A N 1
ATOM 3175 C CA . ALA A 1 410 ? 92.885 34.114 -145.030 1.00 74.00 410 ALA A CA 1
ATOM 3176 C C . ALA A 1 410 ? 92.344 34.403 -143.615 1.00 74.00 410 ALA A C 1
ATOM 3178 O O . ALA A 1 410 ? 93.046 35.003 -142.803 1.00 74.00 410 ALA A O 1
ATOM 3179 N N . GLU A 1 411 ? 91.135 33.937 -143.296 1.00 68.62 411 GLU A N 1
ATOM 3180 C CA . GLU A 1 411 ? 90.520 34.073 -141.975 1.00 68.62 411 GLU A CA 1
ATOM 3181 C C . GLU A 1 411 ? 91.271 33.265 -140.916 1.00 68.62 411 GLU A C 1
ATOM 3183 O O . GLU A 1 411 ? 91.569 33.855 -139.898 1.00 68.62 411 GLU A O 1
ATOM 3188 N N . LEU A 1 412 ? 91.737 32.033 -141.163 1.00 72.06 412 LEU A N 1
ATOM 3189 C CA . LEU A 1 412 ? 92.580 31.262 -140.227 1.00 72.06 412 LEU A CA 1
ATOM 3190 C C . LEU A 1 412 ? 93.890 31.973 -139.867 1.00 72.06 412 LEU A C 1
ATOM 3192 O O . LEU A 1 412 ? 94.424 31.741 -138.788 1.00 72.06 412 LEU A O 1
ATOM 3196 N N . ASN A 1 413 ? 94.434 32.824 -140.746 1.00 78.12 413 ASN A N 1
ATOM 3197 C CA . ASN A 1 413 ? 95.603 33.640 -140.401 1.00 78.12 413 ASN A CA 1
ATOM 3198 C C . ASN A 1 413 ? 95.215 34.775 -139.439 1.00 78.12 413 ASN A C 1
ATOM 3200 O O . ASN A 1 413 ? 95.905 34.987 -138.445 1.00 78.12 413 ASN A O 1
ATOM 3204 N N . ASN A 1 414 ? 94.080 35.442 -139.676 1.00 80.31 414 ASN A N 1
ATOM 3205 C CA . ASN A 1 414 ? 93.525 36.398 -138.714 1.00 80.31 414 ASN A CA 1
ATOM 3206 C C . ASN A 1 414 ? 93.103 35.704 -137.409 1.00 80.31 414 ASN A C 1
ATOM 3208 O O . ASN A 1 414 ? 93.384 36.232 -136.344 1.00 80.31 414 ASN A O 1
ATOM 3212 N N . GLU A 1 415 ? 92.502 34.513 -137.468 1.00 72.38 415 GLU A N 1
ATOM 3213 C CA . GLU A 1 415 ? 92.140 33.698 -136.310 1.00 72.38 415 GLU A CA 1
ATOM 3214 C C . GLU A 1 415 ? 93.375 33.208 -135.562 1.00 72.38 415 GLU A C 1
ATOM 3216 O O . GLU A 1 415 ? 93.296 33.027 -134.358 1.00 72.38 415 GLU A O 1
ATOM 3221 N N . LEU A 1 416 ? 94.533 33.026 -136.201 1.00 80.12 416 LEU A N 1
ATOM 3222 C CA . LEU A 1 416 ? 95.775 32.708 -135.493 1.00 80.12 416 LEU A CA 1
ATOM 3223 C C . LEU A 1 416 ? 96.217 33.897 -134.623 1.00 80.12 416 LEU A C 1
ATOM 3225 O O . LEU A 1 416 ? 96.490 33.710 -133.436 1.00 80.12 416 LEU A O 1
ATOM 3229 N N . ASP A 1 417 ? 96.208 35.120 -135.160 1.00 79.75 417 ASP A N 1
ATOM 3230 C CA . ASP A 1 417 ? 96.556 36.329 -134.399 1.00 79.75 417 ASP A CA 1
ATOM 3231 C C . ASP A 1 417 ? 95.447 36.773 -133.413 1.00 79.75 417 ASP A C 1
ATOM 3233 O O . ASP A 1 417 ? 95.751 37.257 -132.314 1.00 79.75 417 ASP A O 1
ATOM 3237 N N . THR A 1 418 ? 94.160 36.549 -133.711 1.00 79.69 418 THR A N 1
ATOM 3238 C CA . THR A 1 418 ? 93.079 36.784 -132.736 1.00 79.69 418 THR A CA 1
ATOM 3239 C C . THR A 1 418 ? 92.997 35.685 -131.685 1.00 79.69 418 THR A C 1
ATOM 3241 O O . THR A 1 418 ? 92.712 36.010 -130.542 1.00 79.69 418 THR A O 1
ATOM 3244 N N . ASN A 1 419 ? 93.316 34.420 -131.985 1.00 79.06 419 ASN A N 1
ATOM 3245 C CA . ASN A 1 419 ? 93.481 33.390 -130.950 1.00 79.06 419 ASN A CA 1
ATOM 3246 C C . ASN A 1 419 ? 94.680 33.710 -130.055 1.00 79.06 419 ASN A C 1
ATOM 3248 O O . ASN A 1 419 ? 94.602 33.524 -128.846 1.00 79.06 419 ASN A O 1
ATOM 3252 N N . ARG A 1 420 ? 95.768 34.259 -130.609 1.00 82.81 420 ARG A N 1
ATOM 3253 C CA . ARG A 1 420 ? 96.926 34.703 -129.822 1.00 82.81 420 ARG A CA 1
ATOM 3254 C C . ARG A 1 420 ? 96.556 35.807 -128.829 1.00 82.81 420 ARG A C 1
ATOM 3256 O O . ARG A 1 420 ? 96.881 35.699 -127.653 1.00 82.81 420 ARG A O 1
ATOM 3263 N N . THR A 1 421 ? 95.812 36.819 -129.278 1.00 80.31 421 THR A N 1
ATOM 3264 C CA . THR A 1 421 ? 95.313 37.884 -128.388 1.00 80.31 421 THR A CA 1
ATOM 3265 C C . THR A 1 421 ? 94.152 37.430 -127.496 1.00 80.31 421 THR A C 1
ATOM 3267 O O . THR A 1 421 ? 94.014 37.937 -126.386 1.00 80.31 421 THR A O 1
ATOM 3270 N N . MET A 1 422 ? 93.345 36.443 -127.898 1.00 78.62 422 MET A N 1
ATOM 3271 C CA . MET A 1 422 ? 92.388 35.765 -127.013 1.00 78.62 422 MET A CA 1
ATOM 3272 C C . MET A 1 422 ? 93.100 34.992 -125.904 1.00 78.62 422 MET A C 1
ATOM 3274 O O . MET A 1 422 ? 92.609 35.010 -124.788 1.00 78.62 422 MET A O 1
ATOM 3278 N N . LEU A 1 423 ? 94.262 34.388 -126.164 1.00 81.50 423 LEU A N 1
ATOM 3279 C CA . LEU A 1 423 ? 95.033 33.635 -125.171 1.00 81.50 423 LEU A CA 1
ATOM 3280 C C . LEU A 1 423 ? 95.705 34.567 -124.141 1.00 81.50 423 LEU A C 1
ATOM 3282 O O . LEU A 1 423 ? 95.698 34.269 -122.947 1.00 81.50 423 LEU A O 1
ATOM 3286 N N . ASP A 1 424 ? 96.173 35.748 -124.562 1.00 82.69 424 ASP A N 1
ATOM 3287 C CA . ASP A 1 424 ? 96.583 36.822 -123.638 1.00 82.69 424 ASP A CA 1
ATOM 3288 C C . ASP A 1 424 ? 95.384 37.360 -122.819 1.00 82.69 424 ASP A C 1
ATOM 3290 O O . ASP A 1 424 ? 95.488 37.575 -121.607 1.00 82.69 424 ASP A O 1
ATOM 3294 N N . ASN A 1 425 ? 94.212 37.529 -123.447 1.00 81.56 425 ASN A N 1
ATOM 3295 C CA . ASN A 1 425 ? 92.975 37.896 -122.745 1.00 81.56 425 ASN A CA 1
ATOM 3296 C C . ASN A 1 425 ? 92.480 36.785 -121.800 1.00 81.56 425 ASN A C 1
ATOM 3298 O O . ASN A 1 425 ? 91.911 37.095 -120.754 1.00 81.56 425 ASN A O 1
ATOM 3302 N N . GLU A 1 426 ? 92.703 35.512 -122.130 1.00 78.69 426 GLU A N 1
ATOM 3303 C CA . GLU A 1 426 ? 92.366 34.352 -121.304 1.00 78.69 426 GLU A CA 1
ATOM 3304 C C . GLU A 1 426 ? 93.296 34.263 -120.091 1.00 78.69 426 GLU A C 1
ATOM 3306 O O . GLU A 1 426 ? 92.827 33.960 -118.999 1.00 78.69 426 GLU A O 1
ATOM 3311 N N . ALA A 1 427 ? 94.572 34.645 -120.215 1.00 83.06 427 ALA A N 1
ATOM 3312 C CA . ALA A 1 427 ? 95.462 34.801 -119.065 1.00 83.06 427 ALA A CA 1
ATOM 3313 C C . ALA A 1 427 ? 94.957 35.886 -118.086 1.00 83.06 427 ALA A C 1
ATOM 3315 O O . ALA A 1 427 ? 94.894 35.653 -116.875 1.00 83.06 427 ALA A O 1
ATOM 3316 N N . GLU A 1 428 ? 94.507 37.045 -118.584 1.00 84.56 428 GLU A N 1
ATOM 3317 C CA . GLU A 1 428 ? 93.856 38.071 -117.750 1.00 84.56 428 GLU A CA 1
ATOM 3318 C C . GLU A 1 428 ? 92.463 37.642 -117.240 1.00 84.56 428 GLU A C 1
ATOM 3320 O O . GLU A 1 428 ? 92.060 38.025 -116.139 1.00 84.56 428 GLU A O 1
ATOM 3325 N N . ALA A 1 429 ? 91.723 36.808 -117.977 1.00 81.62 429 ALA A N 1
ATOM 3326 C CA . ALA A 1 429 ? 90.467 36.219 -117.509 1.00 81.62 429 ALA A CA 1
ATOM 3327 C C . ALA A 1 429 ? 90.700 35.176 -116.404 1.00 81.62 429 ALA A C 1
ATOM 3329 O O . ALA A 1 429 ? 89.964 35.158 -115.422 1.00 81.62 429 ALA A O 1
ATOM 3330 N N . HIS A 1 430 ? 91.756 34.367 -116.502 1.00 83.94 430 HIS A N 1
ATOM 3331 C CA . HIS A 1 430 ? 92.161 33.394 -115.488 1.00 83.94 430 HIS A CA 1
ATOM 3332 C C . HIS A 1 430 ? 92.706 34.088 -114.227 1.00 83.94 430 HIS A C 1
ATOM 3334 O O . HIS A 1 430 ? 92.517 33.601 -113.110 1.00 83.94 430 HIS A O 1
ATOM 3340 N N . LYS A 1 431 ? 93.321 35.266 -114.375 1.00 86.06 431 LYS A N 1
ATOM 3341 C CA . LYS A 1 431 ? 93.681 36.155 -113.262 1.00 86.06 431 LYS A CA 1
ATOM 3342 C C . LYS A 1 431 ? 92.437 36.716 -112.558 1.00 86.06 431 LYS A C 1
ATOM 3344 O O . LYS A 1 431 ? 92.326 36.565 -111.345 1.00 86.06 431 LYS A O 1
ATOM 3349 N N . LYS A 1 432 ? 91.442 37.218 -113.300 1.00 85.56 432 LYS A N 1
ATOM 3350 C CA . LYS A 1 432 ? 90.125 37.600 -112.739 1.00 85.56 432 LYS A CA 1
ATOM 3351 C C . LYS A 1 432 ? 89.397 36.414 -112.096 1.00 85.56 432 LYS A C 1
ATOM 3353 O O . LYS A 1 432 ? 88.777 36.569 -111.051 1.00 85.56 432 LYS A O 1
ATOM 3358 N N . LEU A 1 433 ? 89.503 35.216 -112.673 1.00 82.88 433 LEU A N 1
ATOM 3359 C CA . LEU A 1 433 ? 88.969 33.986 -112.086 1.00 82.88 433 LEU A CA 1
ATOM 3360 C C . LEU A 1 433 ? 89.675 33.646 -110.765 1.00 82.88 433 LEU A C 1
ATOM 3362 O O . LEU A 1 433 ? 89.013 33.194 -109.839 1.00 82.88 433 LEU A O 1
ATOM 3366 N N . SER A 1 434 ? 90.980 33.913 -110.646 1.00 86.81 434 SER A N 1
ATOM 3367 C CA . SER A 1 434 ? 91.738 33.774 -109.395 1.00 86.81 434 SER A CA 1
ATOM 3368 C C . SER A 1 434 ? 91.308 34.792 -108.329 1.00 86.81 434 SER A C 1
ATOM 3370 O O . SER A 1 434 ? 91.215 34.434 -107.156 1.00 86.81 434 SER A O 1
ATOM 3372 N N . GLU A 1 435 ? 91.014 36.035 -108.717 1.00 86.62 435 GLU A N 1
ATOM 3373 C CA . GLU A 1 435 ? 90.465 37.071 -107.824 1.00 86.62 435 GLU A CA 1
ATOM 3374 C C . GLU A 1 435 ? 89.047 36.698 -107.344 1.00 86.62 435 GLU A C 1
ATOM 3376 O O . GLU A 1 435 ? 88.739 36.797 -106.154 1.00 86.62 435 GLU A O 1
ATOM 3381 N N . ILE A 1 436 ? 88.201 36.174 -108.241 1.00 87.12 436 ILE A N 1
ATOM 3382 C CA . ILE A 1 436 ? 86.885 35.614 -107.894 1.00 87.12 436 ILE A CA 1
ATOM 3383 C C . ILE A 1 436 ? 87.041 34.392 -106.979 1.00 87.12 436 ILE A C 1
ATOM 3385 O O . ILE A 1 436 ? 86.302 34.281 -106.003 1.00 87.12 436 ILE A O 1
ATOM 3389 N N . LEU A 1 437 ? 88.016 33.511 -107.227 1.00 84.62 437 LEU A N 1
ATOM 3390 C CA . LEU A 1 437 ? 88.302 32.360 -106.366 1.00 84.62 437 LEU A CA 1
ATOM 3391 C C . LEU A 1 437 ? 88.635 32.807 -104.939 1.00 84.62 437 LEU A C 1
ATOM 3393 O O . LEU A 1 437 ? 87.979 32.344 -104.008 1.00 84.62 437 LEU A O 1
ATOM 3397 N N . GLN A 1 438 ? 89.546 33.771 -104.769 1.00 86.62 438 GLN A N 1
ATOM 3398 C CA . GLN A 1 438 ? 89.851 34.358 -103.457 1.00 86.62 438 GLN A CA 1
ATOM 3399 C C . GLN A 1 438 ? 88.627 35.028 -102.810 1.00 86.62 438 GLN A C 1
ATOM 3401 O O . GLN A 1 438 ? 88.427 34.906 -101.603 1.00 86.62 438 GLN A O 1
ATOM 3406 N N . SER A 1 439 ? 87.763 35.682 -103.593 1.00 83.12 439 SER A N 1
ATOM 3407 C CA . SER A 1 439 ? 86.501 36.237 -103.085 1.00 83.12 439 SER A CA 1
ATOM 3408 C C . SER A 1 439 ? 85.538 35.142 -102.597 1.00 83.12 439 SER A C 1
ATOM 3410 O O . SER A 1 439 ? 84.949 35.274 -101.522 1.00 83.12 439 SER A O 1
ATOM 3412 N N . THR A 1 440 ? 85.421 34.023 -103.322 1.00 83.75 440 THR A N 1
ATOM 3413 C CA . THR A 1 440 ? 84.612 32.869 -102.891 1.00 83.75 440 THR A CA 1
ATOM 3414 C C . THR A 1 440 ? 85.227 32.114 -101.712 1.00 83.75 440 THR A C 1
ATOM 3416 O O . THR A 1 440 ? 84.489 31.627 -100.860 1.00 83.75 440 THR A O 1
ATOM 3419 N N . GLU A 1 441 ? 86.556 32.068 -101.600 1.00 87.19 441 GLU A N 1
ATOM 3420 C CA . GLU A 1 441 ? 87.268 31.516 -100.443 1.00 87.19 441 GLU A CA 1
ATOM 3421 C C . GLU A 1 441 ? 87.033 32.380 -99.192 1.00 87.19 441 GLU A C 1
ATOM 3423 O O . GLU A 1 441 ? 86.698 31.846 -98.134 1.00 87.19 441 GLU A O 1
ATOM 3428 N N . GLY A 1 442 ? 87.062 33.710 -99.337 1.00 84.75 442 GLY A N 1
ATOM 3429 C CA . GLY A 1 442 ? 86.653 34.658 -98.297 1.00 84.75 442 GLY A CA 1
ATOM 3430 C C . GLY A 1 442 ? 85.197 34.463 -97.855 1.00 84.75 442 GLY A C 1
ATOM 3431 O O . GLY A 1 442 ? 84.911 34.374 -96.659 1.00 84.75 442 GLY A O 1
ATOM 3432 N N . ALA A 1 443 ? 84.271 34.292 -98.805 1.00 85.25 443 ALA A N 1
ATOM 3433 C CA . ALA A 1 443 ? 82.879 33.962 -98.495 1.00 85.25 443 ALA A CA 1
ATOM 3434 C C . ALA A 1 443 ? 82.745 32.608 -97.763 1.00 85.25 443 ALA A C 1
ATOM 3436 O O . ALA A 1 443 ? 81.920 32.472 -96.859 1.00 85.25 443 ALA A O 1
ATOM 3437 N N . LEU A 1 444 ? 83.573 31.613 -98.100 1.00 86.00 444 LEU A N 1
ATOM 3438 C CA . LEU A 1 444 ? 83.620 30.326 -97.399 1.00 86.00 444 LEU A CA 1
ATOM 3439 C C . LEU A 1 444 ? 84.190 30.445 -95.977 1.00 86.00 444 LEU A C 1
ATOM 3441 O O . LEU A 1 444 ? 83.686 29.752 -95.092 1.00 86.00 444 LEU A O 1
ATOM 3445 N N . THR A 1 445 ? 85.161 31.328 -95.710 1.00 86.56 445 THR A N 1
ATOM 3446 C CA . THR A 1 445 ? 85.574 31.632 -94.324 1.00 86.56 445 THR A CA 1
ATOM 3447 C C . THR A 1 445 ? 84.446 32.296 -93.533 1.00 86.56 445 THR A C 1
ATOM 3449 O O . THR A 1 445 ? 84.142 31.868 -92.424 1.00 86.56 445 THR A O 1
ATOM 3452 N N . ASP A 1 446 ? 83.713 33.216 -94.156 1.00 85.06 446 ASP A N 1
ATOM 3453 C CA . ASP A 1 446 ? 82.525 33.864 -93.593 1.00 85.06 446 ASP A CA 1
ATOM 3454 C C . ASP A 1 446 ? 81.426 32.858 -93.191 1.00 85.06 446 ASP A C 1
ATOM 3456 O O . ASP A 1 446 ? 80.783 32.989 -92.147 1.00 85.06 446 ASP A O 1
ATOM 3460 N N . TYR A 1 447 ? 81.185 31.836 -94.022 1.00 86.31 447 TYR A N 1
ATOM 3461 C CA . TYR A 1 447 ? 80.264 30.741 -93.697 1.00 86.31 447 TYR A CA 1
ATOM 3462 C C . TYR A 1 447 ? 80.831 29.794 -92.633 1.00 86.31 447 TYR A C 1
ATOM 3464 O O . TYR A 1 447 ? 80.071 29.301 -91.798 1.00 86.31 447 TYR A O 1
ATOM 3472 N N . ARG A 1 448 ? 82.149 29.565 -92.613 1.00 92.69 448 ARG A N 1
ATOM 3473 C CA . ARG A 1 448 ? 82.822 28.744 -91.595 1.00 92.69 448 ARG A CA 1
ATOM 3474 C C . ARG A 1 448 ? 82.691 29.355 -90.200 1.00 92.69 448 ARG A C 1
ATOM 3476 O O . ARG A 1 448 ? 82.364 28.629 -89.263 1.00 92.69 448 ARG A O 1
ATOM 3483 N N . ASP A 1 449 ? 82.847 30.669 -90.080 1.00 88.00 449 ASP A N 1
ATOM 3484 C CA . ASP A 1 449 ? 82.711 31.383 -88.807 1.00 88.00 449 ASP A CA 1
ATOM 3485 C C . ASP A 1 449 ? 81.247 31.437 -88.339 1.00 88.00 449 ASP A C 1
ATOM 3487 O O . ASP A 1 449 ? 80.964 31.268 -87.152 1.00 88.00 449 ASP A O 1
ATOM 3491 N N . LYS A 1 450 ? 80.282 31.543 -89.265 1.00 91.19 450 LYS A N 1
ATOM 3492 C CA . LYS A 1 450 ? 78.845 31.382 -88.956 1.00 91.19 450 LYS A CA 1
ATOM 3493 C C . LYS A 1 450 ? 78.532 29.972 -88.432 1.00 91.19 450 LYS A C 1
ATOM 3495 O O . LYS A 1 450 ? 77.808 29.839 -87.447 1.00 91.19 450 LYS A O 1
ATOM 3500 N N . VAL A 1 451 ? 79.118 28.924 -89.021 1.00 89.62 451 VAL A N 1
ATOM 3501 C CA . VAL A 1 451 ? 78.999 27.536 -88.525 1.00 89.62 451 VAL A CA 1
ATOM 3502 C C . VAL A 1 451 ? 79.682 27.357 -87.162 1.00 89.62 451 VAL A C 1
ATOM 3504 O O . VAL A 1 451 ? 79.144 26.658 -86.303 1.00 89.62 451 VAL A O 1
ATOM 3507 N N . PHE A 1 452 ? 80.819 28.015 -86.917 1.00 92.50 452 PHE A N 1
ATOM 3508 C CA . PHE A 1 452 ? 81.475 28.006 -85.607 1.00 92.50 452 PHE A CA 1
ATOM 3509 C C . PHE A 1 452 ? 80.607 28.676 -84.529 1.00 92.50 452 PHE A C 1
ATOM 3511 O O . PHE A 1 452 ? 80.400 28.088 -83.469 1.00 92.50 452 PHE A O 1
ATOM 3518 N N . ASN A 1 453 ? 80.014 29.837 -84.823 1.00 91.81 453 ASN A N 1
ATOM 3519 C CA . ASN A 1 453 ? 79.103 30.533 -83.908 1.00 91.81 453 ASN A CA 1
ATOM 3520 C C . ASN A 1 453 ? 77.855 29.693 -83.577 1.00 91.81 453 ASN A C 1
ATOM 3522 O O . ASN A 1 453 ? 77.496 29.568 -82.407 1.00 91.81 453 ASN A O 1
ATOM 3526 N N . LEU A 1 454 ? 77.252 29.025 -84.567 1.00 91.94 454 LEU A N 1
ATOM 3527 C CA . LEU A 1 454 ? 76.150 28.078 -84.333 1.00 91.94 454 LEU A CA 1
ATOM 3528 C C . LEU A 1 454 ? 76.585 26.866 -83.483 1.00 91.94 454 LEU A C 1
ATOM 3530 O O . LEU A 1 454 ? 75.791 26.336 -82.706 1.00 91.94 454 LEU A O 1
ATOM 3534 N N . SER A 1 455 ? 77.848 26.438 -83.580 1.00 91.31 455 SER A N 1
ATOM 3535 C CA . SER A 1 455 ? 78.411 25.392 -82.716 1.00 91.31 455 SER A CA 1
ATOM 3536 C C . SER A 1 455 ? 78.671 25.881 -81.280 1.00 91.31 455 SER A C 1
ATOM 3538 O O . SER A 1 455 ? 78.531 25.097 -80.340 1.00 91.31 455 SER A O 1
ATOM 3540 N N . GLU A 1 456 ? 79.036 27.150 -81.088 1.00 92.12 456 GLU A N 1
ATOM 3541 C CA . GLU A 1 456 ? 79.095 27.828 -79.781 1.00 92.12 456 GLU A CA 1
ATOM 3542 C C . GLU A 1 456 ? 77.697 27.858 -79.134 1.00 92.12 456 GLU A C 1
ATOM 3544 O O . GLU A 1 456 ? 77.517 27.384 -78.010 1.00 92.12 456 GLU A O 1
ATOM 3549 N N . GLU A 1 457 ? 76.681 28.322 -79.868 1.00 92.75 457 GLU A N 1
ATOM 3550 C CA . GLU A 1 457 ? 75.290 28.376 -79.402 1.00 92.75 457 GLU A CA 1
ATOM 3551 C C . GLU A 1 457 ? 74.733 26.987 -79.061 1.00 92.75 457 GLU A C 1
ATOM 3553 O O . GLU A 1 457 ? 74.160 26.802 -77.983 1.00 92.75 457 GLU A O 1
ATOM 3558 N N . LEU A 1 458 ? 74.976 25.980 -79.907 1.00 92.50 458 LEU A N 1
ATOM 3559 C CA . LEU A 1 458 ? 74.582 24.593 -79.644 1.00 92.50 458 LEU A CA 1
ATOM 3560 C C . LEU A 1 458 ? 75.214 24.049 -78.351 1.00 92.50 458 LEU A C 1
ATOM 3562 O O . LEU A 1 458 ? 74.544 23.357 -77.580 1.00 92.50 458 LEU A O 1
ATOM 3566 N N . ASN A 1 459 ? 76.479 24.382 -78.073 1.00 92.44 459 ASN A N 1
ATOM 3567 C CA . ASN A 1 459 ? 77.134 23.997 -76.821 1.00 92.44 459 ASN A CA 1
ATOM 3568 C C . ASN A 1 459 ? 76.562 24.749 -75.607 1.00 92.44 459 ASN A C 1
ATOM 3570 O O . ASN A 1 459 ? 76.352 24.125 -74.564 1.00 92.44 459 ASN A O 1
ATOM 3574 N N . ARG A 1 460 ? 76.218 26.039 -75.731 1.00 93.50 460 ARG A N 1
ATOM 3575 C CA . ARG A 1 460 ? 75.521 26.790 -74.665 1.00 93.50 460 ARG A CA 1
ATOM 3576 C C . ARG A 1 460 ? 74.147 26.189 -74.353 1.00 93.50 460 ARG A C 1
ATOM 3578 O O . ARG A 1 460 ? 73.837 25.963 -73.183 1.00 93.50 460 ARG A O 1
ATOM 3585 N N . VAL A 1 461 ? 73.361 25.850 -75.379 1.00 91.56 461 VAL A N 1
ATOM 3586 C CA . VAL A 1 461 ? 72.067 25.157 -75.229 1.00 91.56 461 VAL A CA 1
ATOM 3587 C C . VAL A 1 461 ? 72.253 23.789 -74.569 1.00 91.56 461 VAL A C 1
ATOM 3589 O O . VAL A 1 461 ? 71.498 23.438 -73.664 1.00 91.56 461 VAL A O 1
ATOM 3592 N N . LYS A 1 462 ? 73.288 23.030 -74.948 1.00 94.38 462 LYS A N 1
ATOM 3593 C CA . LYS A 1 462 ? 73.609 21.727 -74.343 1.00 94.38 462 LYS A CA 1
ATOM 3594 C C . LYS A 1 462 ? 73.958 21.839 -72.854 1.00 94.38 462 LYS A C 1
ATOM 3596 O O . LYS A 1 462 ? 73.432 21.061 -72.061 1.00 94.38 462 LYS A O 1
ATOM 3601 N N . ILE A 1 463 ? 74.770 22.826 -72.465 1.00 91.75 463 ILE A N 1
ATOM 3602 C CA . ILE A 1 463 ? 75.111 23.102 -71.058 1.00 91.75 463 ILE A CA 1
ATOM 3603 C C . ILE A 1 463 ? 73.863 23.530 -70.270 1.00 91.75 463 ILE A C 1
ATOM 3605 O O . ILE A 1 463 ? 73.620 23.008 -69.182 1.00 91.75 463 ILE A O 1
ATOM 3609 N N . SER A 1 464 ? 73.034 24.417 -70.828 1.00 91.31 464 SER A N 1
ATOM 3610 C CA . SER A 1 464 ? 71.771 24.841 -70.207 1.00 91.31 464 SER A CA 1
ATOM 3611 C C . SER A 1 464 ? 70.796 23.669 -70.020 1.00 91.31 464 SER A C 1
ATOM 3613 O O . SER A 1 464 ? 70.212 23.513 -68.949 1.00 91.31 464 SER A O 1
ATOM 3615 N N . ASN A 1 465 ? 70.688 22.776 -71.006 1.00 90.81 465 ASN A N 1
ATOM 3616 C CA . ASN A 1 465 ? 69.867 21.570 -70.910 1.00 90.81 465 ASN A CA 1
ATOM 3617 C C . ASN A 1 465 ? 70.410 20.598 -69.839 1.00 90.81 465 ASN A C 1
ATOM 3619 O O . ASN A 1 465 ? 69.644 20.079 -69.033 1.00 90.81 465 ASN A O 1
ATOM 3623 N N . GLN A 1 466 ? 71.734 20.427 -69.725 1.00 92.62 466 GLN A N 1
ATOM 3624 C CA . GLN A 1 466 ? 72.332 19.661 -68.621 1.00 92.62 466 GLN A CA 1
ATOM 3625 C C . GLN A 1 466 ? 72.047 20.286 -67.242 1.00 92.62 466 GLN A C 1
ATOM 3627 O O . GLN A 1 466 ? 71.754 19.551 -66.298 1.00 92.62 466 GLN A O 1
ATOM 3632 N N . GLN A 1 467 ? 72.049 21.618 -67.120 1.00 93.00 467 GLN A N 1
ATOM 3633 C CA . GLN A 1 467 ? 71.637 22.301 -65.886 1.00 93.00 467 GLN A CA 1
ATOM 3634 C C . GLN A 1 467 ? 70.158 22.038 -65.560 1.00 93.00 467 GLN A C 1
ATOM 3636 O O . GLN A 1 467 ? 69.850 21.656 -64.429 1.00 93.00 467 GLN A O 1
ATOM 3641 N N . LEU A 1 468 ? 69.255 22.149 -66.541 1.00 92.38 468 LEU A N 1
ATOM 3642 C CA . LEU A 1 468 ? 67.835 21.816 -66.371 1.00 92.38 468 LEU A CA 1
ATOM 3643 C C . LEU A 1 468 ? 67.635 20.350 -65.958 1.00 92.38 468 LEU A C 1
ATOM 3645 O O . LEU A 1 468 ? 66.872 20.090 -65.033 1.00 92.38 468 LEU A O 1
ATOM 3649 N N . ILE A 1 469 ? 68.373 19.403 -66.546 1.00 92.50 469 ILE A N 1
ATOM 3650 C CA . ILE A 1 469 ? 68.344 17.987 -66.144 1.00 92.50 469 ILE A CA 1
ATOM 3651 C C . ILE A 1 469 ? 68.740 17.826 -64.667 1.00 92.50 469 ILE A C 1
ATOM 3653 O O . ILE A 1 469 ? 68.025 17.151 -63.931 1.00 92.50 469 ILE A O 1
ATOM 3657 N N . THR A 1 470 ? 69.806 18.487 -64.194 1.00 90.00 470 THR A N 1
ATOM 3658 C CA . THR A 1 470 ? 70.198 18.412 -62.767 1.00 90.00 470 THR A CA 1
ATOM 3659 C C . THR A 1 470 ? 69.192 19.068 -61.812 1.00 90.00 470 THR A C 1
ATOM 3661 O O . THR A 1 470 ? 69.059 18.641 -60.664 1.00 90.00 470 THR A O 1
ATOM 3664 N N . GLN A 1 471 ? 68.446 20.078 -62.271 1.00 93.38 471 GLN A N 1
ATOM 3665 C CA . GLN A 1 471 ? 67.342 20.657 -61.498 1.00 93.38 471 GLN A CA 1
ATOM 3666 C C . GLN A 1 471 ? 66.131 19.715 -61.472 1.00 93.38 471 GLN A C 1
ATOM 3668 O O . GLN A 1 471 ? 65.531 19.527 -60.416 1.00 93.38 471 GLN A O 1
ATOM 3673 N N . ILE A 1 472 ? 65.812 19.064 -62.595 1.00 90.19 472 ILE A N 1
ATOM 3674 C CA . ILE A 1 472 ? 64.733 18.073 -62.699 1.00 90.19 472 ILE A CA 1
ATOM 3675 C C . ILE A 1 472 ? 65.016 16.856 -61.812 1.00 90.19 472 ILE A C 1
ATOM 3677 O O . ILE A 1 472 ? 64.103 16.412 -61.116 1.00 90.19 472 ILE A O 1
ATOM 3681 N N . THR A 1 473 ? 66.250 16.338 -61.759 1.00 91.69 473 THR A N 1
ATOM 3682 C CA . THR A 1 473 ? 66.588 15.243 -60.830 1.00 91.69 473 THR A CA 1
ATOM 3683 C C . THR A 1 473 ? 66.425 15.684 -59.378 1.00 91.69 473 THR A C 1
ATOM 3685 O O . THR A 1 473 ? 65.720 15.015 -58.630 1.00 91.69 473 THR A O 1
ATOM 3688 N N . LYS A 1 474 ? 66.940 16.864 -58.998 1.00 93.75 474 LYS A N 1
ATOM 3689 C CA . LYS A 1 474 ? 66.793 17.400 -57.633 1.00 93.75 474 LYS A CA 1
ATOM 3690 C C . LYS A 1 474 ? 65.325 17.596 -57.224 1.00 93.75 474 LYS A C 1
ATOM 3692 O O . LYS A 1 474 ? 64.943 17.200 -56.128 1.00 93.75 474 LYS A O 1
ATOM 3697 N N . LEU A 1 475 ? 64.490 18.143 -58.111 1.00 91.25 475 LEU A N 1
ATOM 3698 C CA . LEU A 1 475 ? 63.044 18.284 -57.886 1.00 91.25 475 LEU A CA 1
ATOM 3699 C C . LEU A 1 475 ? 62.319 16.928 -57.849 1.00 91.25 475 LEU A C 1
ATOM 3701 O O . LEU A 1 475 ? 61.325 16.780 -57.140 1.00 91.25 475 LEU A O 1
ATOM 3705 N N . THR A 1 476 ? 62.811 15.926 -58.582 1.00 92.19 476 THR A N 1
ATOM 3706 C CA . THR A 1 476 ? 62.285 14.553 -58.535 1.00 92.19 476 THR A CA 1
ATOM 3707 C C . THR A 1 476 ? 62.609 13.890 -57.197 1.00 92.19 476 THR A C 1
ATOM 3709 O O . THR A 1 476 ? 61.722 13.283 -56.598 1.00 92.19 476 THR A O 1
ATOM 3712 N N . ASP A 1 477 ? 63.826 14.064 -56.684 1.00 90.56 477 ASP A N 1
ATOM 3713 C CA . ASP A 1 477 ? 64.238 13.560 -55.371 1.00 90.56 477 ASP A CA 1
ATOM 3714 C C . ASP A 1 477 ? 63.468 14.256 -54.238 1.00 90.56 477 ASP A C 1
ATOM 3716 O O . ASP A 1 477 ? 62.915 13.584 -53.368 1.00 90.56 477 ASP A O 1
ATOM 3720 N N . GLU A 1 478 ? 63.314 15.583 -54.294 1.00 92.25 478 GLU A N 1
ATOM 3721 C CA . GLU A 1 478 ? 62.467 16.347 -53.364 1.00 92.25 478 GLU A CA 1
ATOM 3722 C C . GLU A 1 478 ? 60.994 15.904 -53.428 1.00 92.25 478 GLU A C 1
ATOM 3724 O O . GLU A 1 478 ? 60.356 15.720 -52.389 1.00 92.25 478 GLU A O 1
ATOM 3729 N N . SER A 1 479 ? 60.461 15.638 -54.628 1.00 89.56 479 SER A N 1
ATOM 3730 C CA . SER A 1 479 ? 59.115 15.077 -54.815 1.00 89.56 479 SER A CA 1
ATOM 3731 C C . SER A 1 479 ? 58.985 13.669 -54.224 1.00 89.56 479 SER A C 1
ATOM 3733 O O . SER A 1 479 ? 57.955 13.339 -53.637 1.00 89.56 479 SER A O 1
ATOM 3735 N N . ASN A 1 480 ? 60.016 12.831 -54.342 1.00 93.19 480 ASN A N 1
ATOM 3736 C CA . ASN A 1 480 ? 60.015 11.476 -53.795 1.00 93.19 480 ASN A CA 1
ATOM 3737 C C . ASN A 1 480 ? 60.139 11.480 -52.263 1.00 93.19 480 ASN A C 1
ATOM 3739 O O . ASN A 1 480 ? 59.406 10.746 -51.605 1.00 93.19 480 ASN A O 1
ATOM 3743 N N . ILE A 1 481 ? 60.957 12.366 -51.686 1.00 92.38 481 ILE A N 1
ATOM 3744 C CA . ILE A 1 481 ? 61.019 12.598 -50.234 1.00 92.38 481 ILE A CA 1
ATOM 3745 C C . ILE A 1 481 ? 59.664 13.105 -49.716 1.00 92.38 481 ILE A C 1
ATOM 3747 O O . ILE A 1 481 ? 59.157 12.591 -48.719 1.00 92.38 481 ILE A O 1
ATOM 3751 N N . ALA A 1 482 ? 59.025 14.051 -50.414 1.00 88.94 482 ALA A N 1
ATOM 3752 C CA . ALA A 1 482 ? 57.696 14.542 -50.049 1.00 88.94 482 ALA A CA 1
ATOM 3753 C C . ALA A 1 482 ? 56.630 13.430 -50.095 1.00 88.94 482 ALA A C 1
ATOM 3755 O O . ALA A 1 482 ? 55.831 13.316 -49.164 1.00 88.94 482 ALA A O 1
ATOM 3756 N N . LYS A 1 483 ? 56.650 12.562 -51.120 1.00 91.94 483 LYS A N 1
ATOM 3757 C CA . LYS A 1 483 ? 55.789 11.366 -51.185 1.00 91.94 483 LYS A CA 1
ATOM 3758 C C . LYS A 1 483 ? 56.056 10.418 -50.017 1.00 91.94 483 LYS A C 1
ATOM 3760 O O . LYS A 1 483 ? 55.095 10.005 -49.384 1.00 91.94 483 LYS A O 1
ATOM 3765 N N . GLN A 1 484 ? 57.320 10.132 -49.695 1.00 91.19 484 GLN A N 1
ATOM 3766 C CA . GLN A 1 484 ? 57.709 9.255 -48.582 1.00 91.19 484 GLN A CA 1
ATOM 3767 C C . GLN A 1 484 ? 57.173 9.777 -47.234 1.00 91.19 484 GLN A C 1
ATOM 3769 O O . GLN A 1 484 ? 56.610 9.019 -46.445 1.00 91.19 484 GLN A O 1
ATOM 3774 N N . VAL A 1 485 ? 57.293 11.087 -46.984 1.00 91.81 485 VAL A N 1
ATOM 3775 C CA . VAL A 1 485 ? 56.757 11.737 -45.775 1.00 91.81 485 VAL A CA 1
ATOM 3776 C C . VAL A 1 485 ? 55.227 11.696 -45.748 1.00 91.81 485 VAL A C 1
ATOM 3778 O O . VAL A 1 485 ? 54.648 11.447 -44.692 1.00 91.81 485 VAL A O 1
ATOM 3781 N N . LEU A 1 486 ? 54.559 11.898 -46.889 1.00 90.19 486 LEU A N 1
ATOM 3782 C CA . LEU A 1 486 ? 53.101 11.784 -46.982 1.00 90.19 486 LEU A CA 1
ATOM 3783 C C . LEU A 1 486 ? 52.621 10.342 -46.765 1.00 90.19 486 LEU A C 1
ATOM 3785 O O . LEU A 1 486 ? 51.681 10.149 -46.002 1.00 90.19 486 LEU A O 1
ATOM 3789 N N . THR A 1 487 ? 53.274 9.329 -47.342 1.00 92.50 487 THR A N 1
ATOM 3790 C CA . THR A 1 487 ? 52.910 7.919 -47.116 1.00 92.50 487 THR A CA 1
ATOM 3791 C C . THR A 1 487 ? 53.123 7.490 -45.669 1.00 92.50 487 THR A C 1
ATOM 3793 O O . THR A 1 487 ? 52.284 6.774 -45.130 1.00 92.50 487 THR A O 1
ATOM 3796 N N . ASN A 1 488 ? 54.182 7.970 -45.006 1.00 91.50 488 ASN A N 1
ATOM 3797 C CA . ASN A 1 488 ? 54.393 7.702 -43.582 1.00 91.50 488 ASN A CA 1
ATOM 3798 C C . ASN A 1 488 ? 53.281 8.340 -42.730 1.00 91.50 488 ASN A C 1
ATOM 3800 O O . ASN A 1 488 ? 52.687 7.659 -41.901 1.00 91.50 488 ASN A O 1
ATOM 3804 N N . LYS A 1 489 ? 52.925 9.607 -42.993 1.00 92.69 489 LYS A N 1
ATOM 3805 C CA . LYS A 1 489 ? 51.824 10.291 -42.292 1.00 92.69 489 LYS A CA 1
ATOM 3806 C C . LYS A 1 489 ? 50.451 9.671 -42.556 1.00 92.69 489 LYS A C 1
ATOM 3808 O O . LYS A 1 489 ? 49.603 9.694 -41.671 1.00 92.69 489 LYS A O 1
ATOM 3813 N N . ILE A 1 490 ? 50.226 9.115 -43.748 1.00 91.12 490 ILE A N 1
ATOM 3814 C CA . ILE A 1 490 ? 49.014 8.347 -44.058 1.00 91.12 490 ILE A CA 1
ATOM 3815 C C . ILE A 1 490 ? 48.992 7.059 -43.229 1.00 91.12 490 ILE A C 1
ATOM 3817 O O . ILE A 1 490 ? 48.002 6.819 -42.552 1.00 91.12 490 ILE A O 1
ATOM 3821 N N . ALA A 1 491 ? 50.089 6.296 -43.172 1.00 91.19 491 ALA A N 1
ATOM 3822 C CA . ALA A 1 491 ? 50.169 5.087 -42.346 1.00 91.19 491 ALA A CA 1
ATOM 3823 C C . ALA A 1 491 ? 50.012 5.373 -40.834 1.00 91.19 491 ALA A C 1
ATOM 3825 O O . ALA A 1 491 ? 49.365 4.607 -40.120 1.00 91.19 491 ALA A O 1
ATOM 3826 N N . GLU A 1 492 ? 50.551 6.493 -40.340 1.00 90.94 492 GLU A N 1
ATOM 3827 C CA . GLU A 1 492 ? 50.330 6.980 -38.969 1.00 90.94 492 GLU A CA 1
ATOM 3828 C C . GLU A 1 492 ? 48.849 7.329 -38.724 1.00 90.94 492 GLU A C 1
ATOM 3830 O O . GLU A 1 492 ? 48.270 6.908 -37.720 1.00 90.94 492 GLU A O 1
ATOM 3835 N N . ALA A 1 493 ? 48.208 8.045 -39.654 1.00 86.06 493 ALA A N 1
ATOM 3836 C CA . ALA A 1 493 ? 46.792 8.400 -39.566 1.00 86.06 493 ALA A CA 1
ATOM 3837 C C . ALA A 1 493 ? 45.863 7.176 -39.676 1.00 86.06 493 ALA A C 1
ATOM 3839 O O . ALA A 1 493 ? 44.870 7.101 -38.955 1.00 86.06 493 ALA A O 1
ATOM 3840 N N . GLU A 1 494 ? 46.194 6.195 -40.518 1.00 91.50 494 GLU A N 1
ATOM 3841 C CA . GLU A 1 494 ? 45.498 4.907 -40.626 1.00 91.50 494 GLU A CA 1
ATOM 3842 C C . GLU A 1 494 ? 45.629 4.093 -39.332 1.00 91.50 494 GLU A C 1
ATOM 3844 O O . GLU A 1 494 ? 44.639 3.536 -38.855 1.00 91.50 494 GLU A O 1
ATOM 3849 N N . ALA A 1 495 ? 46.813 4.071 -38.708 1.00 89.56 495 ALA A N 1
ATOM 3850 C CA . ALA A 1 495 ? 47.019 3.411 -37.420 1.00 89.56 495 ALA A CA 1
ATOM 3851 C C . ALA A 1 495 ? 46.191 4.063 -36.297 1.00 89.56 495 ALA A C 1
ATOM 3853 O O . ALA A 1 495 ? 45.520 3.354 -35.544 1.00 89.56 495 ALA A O 1
ATOM 3854 N N . VAL A 1 496 ? 46.170 5.399 -36.213 1.00 90.44 496 VAL A N 1
ATOM 3855 C CA . VAL A 1 496 ? 45.333 6.136 -35.245 1.00 90.44 496 VAL A CA 1
ATOM 3856 C C . VAL A 1 496 ? 43.842 5.938 -35.534 1.00 90.44 496 VAL A C 1
ATOM 3858 O O . VAL A 1 496 ? 43.074 5.657 -34.616 1.00 90.44 496 VAL A O 1
ATOM 3861 N N . SER A 1 497 ? 43.424 6.009 -36.801 1.00 86.69 497 SER A N 1
ATOM 3862 C CA . SER A 1 497 ? 42.038 5.757 -37.218 1.00 86.69 497 SER A CA 1
ATOM 3863 C C . SER A 1 497 ? 41.584 4.338 -36.866 1.00 86.69 497 SER A C 1
ATOM 3865 O O . SER A 1 497 ? 40.448 4.150 -36.426 1.00 86.69 497 SER A O 1
ATOM 3867 N N . LYS A 1 498 ? 42.478 3.348 -36.973 1.00 91.56 498 LYS A N 1
ATOM 3868 C CA . LYS A 1 498 ? 42.207 1.976 -36.544 1.00 91.56 498 LYS A CA 1
ATOM 3869 C C . LYS A 1 498 ? 42.051 1.864 -35.026 1.00 91.56 498 LYS A C 1
ATOM 3871 O O . LYS A 1 498 ? 41.062 1.289 -34.590 1.00 91.56 498 LYS A O 1
ATOM 3876 N N . VAL A 1 499 ? 42.952 2.451 -34.233 1.00 90.44 499 VAL A N 1
ATOM 3877 C CA . VAL A 1 499 ? 42.830 2.456 -32.759 1.00 90.44 499 VAL A CA 1
ATOM 3878 C C . VAL A 1 499 ? 41.515 3.106 -32.320 1.00 90.44 499 VAL A C 1
ATOM 3880 O O . VAL A 1 499 ? 40.794 2.523 -31.517 1.00 90.44 499 VAL A O 1
ATOM 3883 N N . LEU A 1 500 ? 41.143 4.246 -32.913 1.00 89.50 500 LEU A N 1
ATOM 3884 C CA . LEU A 1 500 ? 39.856 4.902 -32.654 1.00 89.50 500 LEU A CA 1
ATOM 3885 C C . LEU A 1 500 ? 38.654 4.056 -33.111 1.00 89.50 500 LEU A C 1
ATOM 3887 O O . LEU A 1 500 ? 37.595 4.118 -32.496 1.00 89.50 500 LEU A O 1
ATOM 3891 N N . SER A 1 501 ? 38.797 3.245 -34.164 1.00 90.62 501 SER A N 1
ATOM 3892 C CA . SER A 1 501 ? 37.744 2.325 -34.620 1.00 90.62 501 SER A CA 1
ATOM 3893 C C . SER A 1 501 ? 37.562 1.138 -33.669 1.00 90.62 501 SER A C 1
ATOM 3895 O O . SER A 1 501 ? 36.428 0.787 -33.344 1.00 90.62 501 SER A O 1
ATOM 3897 N N . ASP A 1 502 ? 38.664 0.557 -33.186 1.00 90.50 502 ASP A N 1
ATOM 3898 C CA . ASP A 1 502 ? 38.664 -0.525 -32.195 1.00 90.50 502 ASP A CA 1
ATOM 3899 C C . ASP A 1 502 ? 38.133 -0.017 -30.831 1.00 90.50 502 ASP A C 1
ATOM 3901 O O . ASP A 1 502 ? 37.356 -0.702 -30.160 1.00 90.50 502 ASP A O 1
ATOM 3905 N N . GLU A 1 503 ? 38.460 1.224 -30.449 1.00 88.50 503 GLU A N 1
ATOM 3906 C CA . GLU A 1 503 ? 37.921 1.897 -29.259 1.00 88.50 503 GLU A CA 1
ATOM 3907 C C . GLU A 1 503 ? 36.421 2.211 -29.399 1.00 88.50 503 GLU A C 1
ATOM 3909 O O . GLU A 1 503 ? 35.646 1.884 -28.501 1.00 88.50 503 GLU A O 1
ATOM 3914 N N . LEU A 1 504 ? 35.966 2.742 -30.541 1.00 90.06 504 LEU A N 1
ATOM 3915 C CA . LEU A 1 504 ? 34.536 2.949 -30.817 1.00 90.06 504 LEU A CA 1
ATOM 3916 C C . LEU A 1 504 ? 33.744 1.632 -30.854 1.00 90.06 504 LEU A C 1
ATOM 3918 O O . LEU A 1 504 ? 32.577 1.615 -30.456 1.00 90.06 504 LEU A O 1
ATOM 3922 N N . ALA A 1 505 ? 34.348 0.527 -31.300 1.00 90.81 505 ALA A N 1
ATOM 3923 C CA . ALA A 1 505 ? 33.738 -0.799 -31.227 1.00 90.81 505 ALA A CA 1
ATOM 3924 C C . ALA A 1 505 ? 33.600 -1.278 -29.769 1.00 90.81 505 ALA A C 1
ATOM 3926 O O . ALA A 1 505 ? 32.528 -1.739 -29.380 1.00 90.81 505 ALA A O 1
ATOM 3927 N N . SER A 1 506 ? 34.640 -1.090 -28.949 1.00 91.62 506 SER A N 1
ATOM 3928 C CA . SER A 1 506 ? 34.617 -1.373 -27.506 1.00 91.62 506 SER A CA 1
ATOM 3929 C C . SER A 1 506 ? 33.558 -0.539 -26.768 1.00 91.62 506 SER A C 1
ATOM 3931 O O . SER A 1 506 ? 32.748 -1.075 -26.013 1.00 91.62 506 SER A O 1
ATOM 3933 N N . VAL A 1 507 ? 33.481 0.767 -27.049 1.00 90.62 507 VAL A N 1
ATOM 3934 C CA . VAL A 1 507 ? 32.469 1.667 -26.469 1.00 90.62 507 VAL A CA 1
ATOM 3935 C C . VAL A 1 507 ? 31.053 1.275 -26.902 1.00 90.62 507 VAL A C 1
ATOM 3937 O O . VAL A 1 507 ? 30.146 1.323 -26.075 1.00 90.62 507 VAL A O 1
ATOM 3940 N N . ARG A 1 508 ? 30.843 0.828 -28.149 1.00 92.88 508 ARG A N 1
ATOM 3941 C CA . ARG A 1 508 ? 29.540 0.310 -28.612 1.00 92.88 508 ARG A CA 1
ATOM 3942 C C . ARG A 1 508 ? 29.137 -0.998 -27.926 1.00 92.88 508 ARG A C 1
ATOM 3944 O O . ARG A 1 508 ? 27.982 -1.123 -27.538 1.00 92.88 508 ARG A O 1
ATOM 3951 N N . ASP A 1 509 ? 30.067 -1.931 -27.732 1.00 90.38 509 ASP A N 1
ATOM 3952 C CA . ASP A 1 509 ? 29.831 -3.179 -26.989 1.00 90.38 509 ASP A CA 1
ATOM 3953 C C . ASP A 1 509 ? 29.471 -2.909 -25.514 1.00 90.38 509 ASP A C 1
ATOM 3955 O O . ASP A 1 509 ? 28.529 -3.498 -24.980 1.00 90.38 509 ASP A O 1
ATOM 3959 N N . VAL A 1 510 ? 30.155 -1.956 -24.870 1.00 90.38 510 VAL A N 1
ATOM 3960 C CA . VAL A 1 510 ? 29.813 -1.500 -23.513 1.00 90.38 510 VAL A CA 1
ATOM 3961 C C . VAL A 1 510 ? 28.452 -0.799 -23.488 1.00 90.38 510 VAL A C 1
ATOM 3963 O O . VAL A 1 510 ? 27.647 -1.110 -22.612 1.00 90.38 510 VAL A O 1
ATOM 3966 N N . LEU A 1 511 ? 28.167 0.087 -24.451 1.00 90.88 511 LEU A N 1
ATOM 3967 C CA . LEU A 1 511 ? 26.890 0.799 -24.563 1.00 90.88 511 LEU A CA 1
ATOM 3968 C C . LEU A 1 511 ? 25.718 -0.178 -24.727 1.00 90.88 511 LEU A C 1
ATOM 3970 O O . LEU A 1 511 ? 24.734 -0.078 -23.992 1.00 90.88 511 LEU A O 1
ATOM 3974 N N . GLN A 1 512 ? 25.849 -1.165 -25.617 1.00 92.06 512 GLN A N 1
ATOM 3975 C CA . GLN A 1 512 ? 24.857 -2.225 -25.793 1.00 92.06 512 GLN A CA 1
ATOM 3976 C C . GLN A 1 512 ? 24.653 -3.008 -24.487 1.00 92.06 512 GLN A C 1
ATOM 3978 O O . GLN A 1 512 ? 23.521 -3.167 -24.043 1.00 92.06 512 GLN A O 1
ATOM 3983 N N . LYS A 1 513 ? 25.730 -3.400 -23.794 1.00 91.94 513 LYS A N 1
ATOM 3984 C CA . LYS A 1 513 ? 25.643 -4.098 -22.495 1.00 91.94 513 LYS A CA 1
ATOM 3985 C C . LYS A 1 513 ? 25.103 -3.234 -21.354 1.00 91.94 513 LYS A C 1
ATOM 3987 O O . LYS A 1 513 ? 24.710 -3.786 -20.323 1.00 91.94 513 LYS A O 1
ATOM 3992 N N . THR A 1 514 ? 25.107 -1.907 -21.478 1.00 86.69 514 THR A N 1
ATOM 3993 C CA . THR A 1 514 ? 24.371 -1.018 -20.565 1.00 86.69 514 THR A CA 1
ATOM 3994 C C . THR A 1 514 ? 22.908 -0.861 -20.964 1.00 86.69 514 THR A C 1
ATOM 3996 O O . THR A 1 514 ? 22.071 -0.846 -20.067 1.00 86.69 514 THR A O 1
ATOM 3999 N N . GLN A 1 515 ? 22.586 -0.846 -22.261 1.00 92.12 515 GLN A N 1
ATOM 4000 C CA . GLN A 1 515 ? 21.206 -0.821 -22.752 1.00 92.12 515 GLN A CA 1
ATOM 4001 C C . GLN A 1 515 ? 20.466 -2.113 -22.386 1.00 92.12 515 GLN A C 1
ATOM 4003 O O . GLN A 1 515 ? 19.451 -2.051 -21.711 1.00 92.12 515 GLN A O 1
ATOM 4008 N N . GLU A 1 516 ? 21.040 -3.285 -22.673 1.00 91.62 516 GLU A N 1
ATOM 4009 C CA . GLU A 1 516 ? 20.465 -4.592 -22.308 1.00 91.62 516 GLU A CA 1
ATOM 4010 C C . GLU A 1 516 ? 20.185 -4.705 -20.794 1.00 91.62 516 GLU A C 1
ATOM 4012 O O . GLU A 1 516 ? 19.198 -5.304 -20.373 1.00 91.62 516 GLU A O 1
ATOM 4017 N N . LYS A 1 517 ? 21.027 -4.090 -19.949 1.00 92.38 517 LYS A N 1
ATOM 4018 C CA . LYS A 1 517 ? 20.792 -4.008 -18.495 1.00 92.38 517 LYS A CA 1
ATOM 4019 C C . LYS A 1 517 ? 19.702 -3.005 -18.129 1.00 92.38 517 LYS A C 1
ATOM 4021 O O . LYS A 1 517 ? 18.915 -3.288 -17.226 1.00 92.38 517 LYS A O 1
ATOM 4026 N N . LEU A 1 518 ? 19.657 -1.851 -18.793 1.00 90.19 518 LEU A N 1
ATOM 4027 C CA . LEU A 1 518 ? 18.594 -0.864 -18.618 1.00 90.19 518 LEU A CA 1
ATOM 4028 C C . LEU A 1 518 ? 17.240 -1.483 -18.985 1.00 90.19 518 LEU A C 1
ATOM 4030 O O . LEU A 1 518 ? 16.316 -1.418 -18.186 1.00 90.19 518 LEU A O 1
ATOM 4034 N N . ASP A 1 519 ? 17.157 -2.197 -20.104 1.00 92.25 519 ASP A N 1
ATOM 4035 C CA . ASP A 1 519 ? 15.950 -2.888 -20.558 1.00 92.25 519 ASP A CA 1
ATOM 4036 C C . ASP A 1 519 ? 15.530 -3.997 -19.577 1.00 92.25 519 ASP A C 1
ATOM 4038 O O . ASP A 1 519 ? 14.358 -4.103 -19.217 1.00 92.25 519 ASP A O 1
ATOM 4042 N N . VAL A 1 520 ? 16.474 -4.796 -19.060 1.00 91.75 520 VAL A N 1
ATOM 4043 C CA . VAL A 1 520 ? 16.183 -5.804 -18.020 1.00 91.75 520 VAL A CA 1
ATOM 4044 C C . VAL A 1 520 ? 15.689 -5.161 -16.718 1.00 91.75 520 VAL A C 1
ATOM 4046 O O . VAL A 1 520 ? 14.716 -5.644 -16.139 1.00 91.75 520 VAL A O 1
ATOM 4049 N N . THR A 1 521 ? 16.308 -4.068 -16.262 1.00 90.50 521 THR A N 1
ATOM 4050 C CA . THR A 1 521 ? 15.852 -3.355 -15.053 1.00 90.50 521 THR A CA 1
ATOM 4051 C C . THR A 1 521 ? 14.526 -2.621 -15.265 1.00 90.50 521 THR A C 1
ATOM 4053 O O . THR A 1 521 ? 13.710 -2.584 -14.348 1.00 90.50 521 THR A O 1
ATOM 4056 N N . SER A 1 522 ? 14.253 -2.134 -16.477 1.00 91.00 522 SER A N 1
ATOM 4057 C CA . SER A 1 522 ? 12.971 -1.545 -16.875 1.00 91.00 522 SER A CA 1
ATOM 4058 C C . SER A 1 522 ? 11.853 -2.591 -16.861 1.00 91.00 522 SER A C 1
ATOM 4060 O O . SER A 1 522 ? 10.834 -2.400 -16.204 1.00 91.00 522 SER A O 1
ATOM 4062 N N . ASN A 1 523 ? 12.078 -3.767 -17.455 1.00 92.88 523 ASN A N 1
ATOM 4063 C CA . ASN A 1 523 ? 11.120 -4.878 -17.414 1.00 92.88 523 ASN A CA 1
ATOM 4064 C C . ASN A 1 523 ? 10.871 -5.392 -15.980 1.00 92.88 523 ASN A C 1
ATOM 4066 O O . ASN A 1 523 ? 9.749 -5.774 -15.643 1.00 92.88 523 ASN A O 1
ATOM 4070 N N . GLN A 1 524 ? 11.884 -5.361 -15.105 1.00 91.81 524 GLN A N 1
ATOM 4071 C CA . GLN A 1 524 ? 11.715 -5.634 -13.670 1.00 91.81 524 GLN A CA 1
ATOM 4072 C C . GLN A 1 524 ? 10.911 -4.534 -12.954 1.00 91.81 524 GLN A C 1
ATOM 4074 O O . GLN A 1 524 ? 10.098 -4.850 -12.082 1.00 91.81 524 GLN A O 1
ATOM 4079 N N . LEU A 1 525 ? 11.086 -3.263 -13.329 1.00 89.88 525 LEU A N 1
ATOM 4080 C CA . LEU A 1 525 ? 10.285 -2.150 -12.814 1.00 89.88 525 LEU A CA 1
ATOM 4081 C C . LEU A 1 525 ? 8.812 -2.290 -13.228 1.00 89.88 525 LEU A C 1
ATOM 4083 O O . LEU A 1 525 ? 7.939 -2.174 -12.376 1.00 89.88 525 LEU A O 1
ATOM 4087 N N . VAL A 1 526 ? 8.537 -2.628 -14.493 1.00 92.06 526 VAL A N 1
ATOM 4088 C CA . VAL A 1 526 ? 7.179 -2.918 -14.989 1.00 92.06 526 VAL A CA 1
ATOM 4089 C C . VAL A 1 526 ? 6.570 -4.092 -14.219 1.00 92.06 526 VAL A C 1
ATOM 4091 O O . VAL A 1 526 ? 5.523 -3.927 -13.604 1.00 92.06 526 VAL A O 1
ATOM 4094 N N . SER A 1 527 ? 7.274 -5.225 -14.119 1.00 89.56 527 SER A N 1
ATOM 4095 C CA . SER A 1 527 ? 6.788 -6.414 -13.389 1.00 89.56 527 SER A CA 1
ATOM 4096 C C . SER A 1 527 ? 6.483 -6.132 -11.906 1.00 89.56 527 SER A C 1
ATOM 4098 O O . SER A 1 527 ? 5.578 -6.723 -11.319 1.00 89.56 527 SER A O 1
ATOM 4100 N N . THR A 1 528 ? 7.246 -5.236 -11.267 1.00 91.00 528 THR A N 1
ATOM 4101 C CA . THR A 1 528 ? 7.017 -4.842 -9.864 1.00 91.00 528 THR A CA 1
ATOM 4102 C C . THR A 1 528 ? 5.957 -3.749 -9.712 1.00 91.00 528 THR A C 1
ATOM 4104 O O . THR A 1 528 ? 5.302 -3.686 -8.670 1.00 91.00 528 THR A O 1
ATOM 4107 N N . MET A 1 529 ? 5.724 -2.937 -10.746 1.00 90.31 529 MET A N 1
ATOM 4108 C CA . MET A 1 529 ? 4.600 -2.005 -10.824 1.00 90.31 529 MET A CA 1
ATOM 4109 C C . MET A 1 529 ? 3.273 -2.742 -11.049 1.00 90.31 529 MET A C 1
ATOM 4111 O O . MET A 1 529 ? 2.333 -2.492 -10.302 1.00 90.31 529 MET A O 1
ATOM 4115 N N . GLU A 1 530 ? 3.219 -3.715 -11.961 1.00 92.31 530 GLU A N 1
ATOM 4116 C CA . GLU A 1 530 ? 2.061 -4.601 -12.165 1.00 92.31 530 GLU A CA 1
ATOM 4117 C C . GLU A 1 530 ? 1.686 -5.334 -10.866 1.00 92.31 530 GLU A C 1
ATOM 4119 O O . GLU A 1 530 ? 0.544 -5.260 -10.413 1.00 92.31 530 GLU A O 1
ATOM 4124 N N . ALA A 1 531 ? 2.667 -5.944 -10.187 1.00 91.38 531 ALA A N 1
ATOM 4125 C CA . ALA A 1 531 ? 2.446 -6.602 -8.897 1.00 91.38 531 ALA A CA 1
ATOM 4126 C C . ALA A 1 531 ? 1.961 -5.635 -7.794 1.00 91.38 531 ALA A C 1
ATOM 4128 O O . ALA A 1 531 ? 1.173 -6.022 -6.928 1.00 91.38 531 ALA A O 1
ATOM 4129 N N . ARG A 1 532 ? 2.398 -4.367 -7.821 1.00 93.44 532 ARG A N 1
ATOM 4130 C CA . ARG A 1 532 ? 1.905 -3.313 -6.919 1.00 93.44 532 ARG A CA 1
ATOM 4131 C C . ARG A 1 532 ? 0.475 -2.892 -7.267 1.00 93.44 532 ARG A C 1
ATOM 4133 O O . ARG A 1 532 ? -0.306 -2.627 -6.356 1.00 93.44 532 ARG A O 1
ATOM 4140 N N . GLU A 1 533 ? 0.127 -2.814 -8.547 1.00 92.44 533 GLU A N 1
ATOM 4141 C CA . GLU A 1 533 ? -1.231 -2.499 -8.992 1.00 92.44 533 GLU A CA 1
ATOM 4142 C C . GLU A 1 533 ? -2.216 -3.616 -8.656 1.00 92.44 533 GLU A C 1
ATOM 4144 O O . GLU A 1 533 ? -3.311 -3.321 -8.183 1.00 92.44 533 GLU A O 1
ATOM 4149 N N . ASP A 1 534 ? -1.839 -4.882 -8.832 1.00 93.12 534 ASP A N 1
ATOM 4150 C CA . ASP A 1 534 ? -2.677 -6.021 -8.447 1.00 93.12 534 ASP A CA 1
ATOM 4151 C C . ASP A 1 534 ? -2.863 -6.107 -6.928 1.00 93.12 534 ASP A C 1
ATOM 4153 O O . ASP A 1 534 ? -3.991 -6.285 -6.465 1.00 93.12 534 ASP A O 1
ATOM 4157 N N . LEU A 1 535 ? -1.816 -5.840 -6.139 1.00 92.31 535 LEU A N 1
ATOM 4158 C CA . LEU A 1 535 ? -1.944 -5.684 -4.686 1.00 92.31 535 LEU A CA 1
ATOM 4159 C C . LEU A 1 535 ? -2.869 -4.509 -4.309 1.00 92.31 535 LEU A C 1
ATOM 4161 O O . LEU A 1 535 ? -3.625 -4.603 -3.345 1.00 92.31 535 LEU A O 1
ATOM 4165 N N . ASN A 1 536 ? -2.855 -3.412 -5.072 1.00 92.81 536 ASN A N 1
ATOM 4166 C CA . ASN A 1 536 ? -3.749 -2.271 -4.852 1.00 92.81 536 ASN A CA 1
ATOM 4167 C C . ASN A 1 536 ? -5.210 -2.585 -5.247 1.00 92.81 536 ASN A C 1
ATOM 4169 O O . ASN A 1 536 ? -6.136 -2.127 -4.577 1.00 92.81 536 ASN A O 1
ATOM 4173 N N . LYS A 1 537 ? -5.434 -3.409 -6.283 1.00 93.88 537 LYS A N 1
ATOM 4174 C CA . LYS A 1 537 ? -6.759 -3.949 -6.647 1.00 93.88 537 LYS A CA 1
ATOM 4175 C C . LYS A 1 537 ? -7.282 -4.877 -5.545 1.00 93.88 537 LYS A C 1
ATOM 4177 O O . LYS A 1 537 ? -8.420 -4.709 -5.111 1.00 93.88 537 LYS A O 1
ATOM 4182 N N . GLU A 1 538 ? -6.449 -5.790 -5.038 1.00 92.12 538 GLU A N 1
ATOM 4183 C CA . GLU A 1 538 ? -6.801 -6.670 -3.913 1.00 92.12 538 GLU A CA 1
ATOM 4184 C C . GLU A 1 538 ? -7.119 -5.864 -2.643 1.00 92.12 538 GLU A C 1
ATOM 4186 O O . GLU A 1 538 ? -8.124 -6.134 -1.984 1.00 92.12 538 GLU A O 1
ATOM 4191 N N . LEU A 1 539 ? -6.329 -4.827 -2.343 1.00 91.75 539 LEU A N 1
ATOM 4192 C CA . LEU A 1 539 ? -6.563 -3.916 -1.222 1.00 91.75 539 LEU A CA 1
ATOM 4193 C C . LEU A 1 539 ? -7.897 -3.161 -1.364 1.00 91.75 539 LEU A C 1
ATOM 4195 O O . LEU A 1 539 ? -8.676 -3.116 -0.412 1.00 91.75 539 LEU A O 1
ATOM 4199 N N . LEU A 1 540 ? -8.202 -2.612 -2.545 1.00 94.00 540 LEU A N 1
ATOM 4200 C CA . LEU A 1 540 ? -9.480 -1.942 -2.820 1.00 94.00 540 LEU A CA 1
ATOM 4201 C C . LEU A 1 540 ? -10.674 -2.897 -2.697 1.00 94.00 540 LEU A C 1
ATOM 4203 O O . LEU A 1 540 ? -11.699 -2.527 -2.125 1.00 94.00 540 LEU A O 1
ATOM 4207 N N . ASP A 1 541 ? -10.558 -4.131 -3.184 1.00 92.38 541 ASP A N 1
ATOM 4208 C CA . ASP A 1 541 ? -11.619 -5.129 -3.039 1.00 92.38 541 ASP A CA 1
ATOM 4209 C C . ASP A 1 541 ? -11.738 -5.658 -1.601 1.00 92.38 541 ASP A C 1
ATOM 4211 O O . ASP A 1 541 ? -12.840 -6.008 -1.174 1.00 92.38 541 ASP A O 1
ATOM 4215 N N . ALA A 1 542 ? -10.654 -5.670 -0.822 1.00 92.25 542 ALA A N 1
ATOM 4216 C CA . ALA A 1 542 ? -10.698 -5.913 0.618 1.00 92.25 542 ALA A CA 1
ATOM 4217 C C . ALA A 1 542 ? -11.407 -4.768 1.364 1.00 92.25 542 ALA A C 1
ATOM 4219 O O . ALA A 1 542 ? -12.242 -5.047 2.226 1.00 92.25 542 ALA A O 1
ATOM 4220 N N . TYR A 1 543 ? -11.166 -3.505 0.990 1.00 90.44 543 TYR A N 1
ATOM 4221 C CA . TYR A 1 543 ? -11.902 -2.355 1.528 1.00 90.44 543 TYR A CA 1
ATOM 4222 C C . TYR A 1 543 ? -13.400 -2.420 1.195 1.00 90.44 543 TYR A C 1
ATOM 4224 O O . TYR A 1 543 ? -14.206 -2.334 2.116 1.00 90.44 543 TYR A O 1
ATOM 4232 N N . LYS A 1 544 ? -13.797 -2.695 -0.057 1.00 94.31 544 LYS A N 1
ATOM 4233 C CA . LYS A 1 544 ? -15.221 -2.886 -0.432 1.00 94.31 544 LYS A CA 1
ATOM 4234 C C . LYS A 1 544 ? -15.886 -4.038 0.337 1.00 94.31 544 LYS A C 1
ATOM 4236 O O . LYS A 1 544 ? -17.054 -3.956 0.723 1.00 94.31 544 LYS A O 1
ATOM 4241 N N . LYS A 1 545 ? -15.158 -5.138 0.577 1.00 94.31 545 LYS A N 1
ATOM 4242 C CA . LYS A 1 545 ? -15.636 -6.267 1.401 1.00 94.31 545 LYS A CA 1
ATOM 4243 C C . LYS A 1 545 ? -15.803 -5.859 2.870 1.00 94.31 545 LYS A C 1
ATOM 4245 O O . LYS A 1 545 ? -16.795 -6.232 3.488 1.00 94.31 545 LYS A O 1
ATOM 4250 N N . LEU A 1 546 ? -14.875 -5.076 3.422 1.00 90.62 546 LEU A N 1
ATOM 4251 C CA . LEU A 1 546 ? -14.960 -4.544 4.785 1.00 90.62 546 LEU A CA 1
ATOM 4252 C C . LEU A 1 546 ? -16.109 -3.534 4.940 1.00 90.62 546 LEU A C 1
ATOM 4254 O O . LEU A 1 546 ? -16.830 -3.581 5.933 1.00 90.62 546 LEU A O 1
ATOM 4258 N N . GLU A 1 547 ? -16.305 -2.661 3.955 1.00 91.25 547 GLU A N 1
ATOM 4259 C CA . GLU A 1 547 ? -17.392 -1.682 3.889 1.00 91.25 547 GLU A CA 1
ATOM 4260 C C . GLU A 1 547 ? -18.757 -2.381 3.828 1.00 91.25 547 GLU A C 1
ATOM 4262 O O . GLU A 1 547 ? -19.584 -2.183 4.716 1.00 91.25 547 GLU A O 1
ATOM 4267 N N . SER A 1 548 ? -18.954 -3.315 2.889 1.00 92.56 548 SER A N 1
ATOM 4268 C CA . SER A 1 548 ? -20.195 -4.104 2.805 1.00 92.56 548 SER A CA 1
ATOM 4269 C C . SER A 1 548 ? -20.471 -4.943 4.060 1.00 92.56 548 SER A C 1
ATOM 4271 O O . SER A 1 548 ? -21.622 -5.024 4.492 1.00 92.56 548 SER A O 1
ATOM 4273 N N . ALA A 1 549 ? -19.440 -5.507 4.702 1.00 91.75 549 ALA A N 1
ATOM 4274 C CA . ALA A 1 549 ? -19.577 -6.189 5.991 1.00 91.75 549 ALA A CA 1
ATOM 4275 C C . ALA A 1 549 ? -19.899 -5.225 7.151 1.00 91.75 549 ALA A C 1
ATOM 4277 O O . ALA A 1 549 ? -20.603 -5.604 8.087 1.00 91.75 549 ALA A O 1
ATOM 4278 N N . THR A 1 550 ? -19.425 -3.978 7.091 1.00 92.62 550 THR A N 1
ATOM 4279 C CA . THR A 1 550 ? -19.738 -2.929 8.074 1.00 92.62 550 THR A CA 1
ATOM 4280 C C . THR A 1 550 ? -21.181 -2.455 7.920 1.00 92.62 550 THR A C 1
ATOM 4282 O O . THR A 1 550 ? -21.895 -2.357 8.918 1.00 92.62 550 THR A O 1
ATOM 4285 N N . ASP A 1 551 ? -21.651 -2.257 6.688 1.00 93.44 551 ASP A N 1
ATOM 4286 C CA . ASP A 1 551 ? -23.053 -1.958 6.383 1.00 93.44 551 ASP A CA 1
ATOM 4287 C C . ASP A 1 551 ? -23.992 -3.094 6.792 1.00 93.44 551 ASP A C 1
ATOM 4289 O O . ASP A 1 551 ? -25.084 -2.836 7.303 1.00 93.44 551 ASP A O 1
ATOM 4293 N N . GLU A 1 552 ? -23.582 -4.350 6.592 1.00 92.62 552 GLU A N 1
ATOM 4294 C CA . GLU A 1 552 ? -24.327 -5.514 7.075 1.00 92.62 552 GLU A CA 1
ATOM 4295 C C . GLU A 1 552 ? -24.414 -5.496 8.602 1.00 92.62 552 GLU A C 1
ATOM 4297 O O . GLU A 1 552 ? -25.498 -5.609 9.161 1.00 92.62 552 GLU A O 1
ATOM 4302 N N . LEU A 1 553 ? -23.301 -5.227 9.288 1.00 93.75 553 LEU A N 1
ATOM 4303 C CA . LEU A 1 553 ? -23.250 -5.125 10.745 1.00 93.75 553 LEU A CA 1
ATOM 4304 C C . LEU A 1 553 ? -24.078 -3.934 11.278 1.00 93.75 553 LEU A C 1
ATOM 4306 O O . LEU A 1 553 ? -24.683 -4.029 12.347 1.00 93.75 553 LEU A O 1
ATOM 4310 N N . VAL A 1 554 ? -24.177 -2.826 10.537 1.00 94.12 554 VAL A N 1
ATOM 4311 C CA . VAL A 1 554 ? -25.076 -1.698 10.851 1.00 94.12 554 VAL A CA 1
ATOM 4312 C C . VAL A 1 554 ? -26.549 -2.063 10.623 1.00 94.12 554 VAL A C 1
ATOM 4314 O O . VAL A 1 554 ? -27.401 -1.649 11.413 1.00 94.12 554 VAL A O 1
ATOM 4317 N N . ARG A 1 555 ? -26.872 -2.848 9.589 1.00 91.38 555 ARG A N 1
ATOM 4318 C CA . ARG A 1 555 ? -28.234 -3.352 9.335 1.00 91.38 555 ARG A CA 1
ATOM 4319 C C . ARG A 1 555 ? -28.649 -4.387 10.384 1.00 91.38 555 ARG A C 1
ATOM 4321 O O . ARG A 1 555 ? -29.701 -4.216 10.994 1.00 91.38 555 ARG A O 1
ATOM 4328 N N . GLU A 1 556 ? -27.777 -5.333 10.717 1.00 90.81 556 GLU A N 1
ATOM 4329 C CA . GLU A 1 556 ? -27.915 -6.245 11.857 1.00 90.81 556 GLU A CA 1
ATOM 4330 C C . GLU A 1 556 ? -28.104 -5.487 13.176 1.00 90.81 556 GLU A C 1
ATOM 4332 O O . GLU A 1 556 ? -29.031 -5.786 13.921 1.00 90.81 556 GLU A O 1
ATOM 4337 N N . ARG A 1 557 ? -27.319 -4.440 13.470 1.00 93.44 557 ARG A N 1
ATOM 4338 C CA . ARG A 1 557 ? -27.537 -3.603 14.670 1.00 93.44 557 ARG A CA 1
ATOM 4339 C C . ARG A 1 557 ? -28.913 -2.933 14.688 1.00 93.44 557 ARG A C 1
ATOM 4341 O O . ARG A 1 557 ? -29.509 -2.838 15.757 1.00 93.44 557 ARG A O 1
ATOM 4348 N N . LYS A 1 558 ? -29.435 -2.486 13.540 1.00 94.12 558 LYS A N 1
ATOM 4349 C CA . LYS A 1 558 ? -30.795 -1.925 13.439 1.00 94.12 558 LYS A CA 1
ATOM 4350 C C . LYS A 1 558 ? -31.867 -2.994 13.689 1.00 94.12 558 LYS A C 1
ATOM 4352 O O . LYS A 1 558 ? -32.794 -2.720 14.443 1.00 94.12 558 LYS A O 1
ATOM 4357 N N . ILE A 1 559 ? -31.700 -4.197 13.135 1.00 92.06 559 ILE A N 1
ATOM 4358 C CA . ILE A 1 559 ? -32.604 -5.346 13.334 1.00 92.06 559 ILE A CA 1
ATOM 4359 C C . ILE A 1 559 ? -32.571 -5.830 14.791 1.00 92.06 559 ILE A C 1
ATOM 4361 O O . ILE A 1 559 ? -33.614 -5.996 15.410 1.00 92.06 559 ILE A O 1
ATOM 4365 N N . ASN A 1 560 ? -31.391 -5.967 15.396 1.00 92.69 560 ASN A N 1
ATOM 4366 C CA . ASN A 1 560 ? -31.262 -6.303 16.816 1.0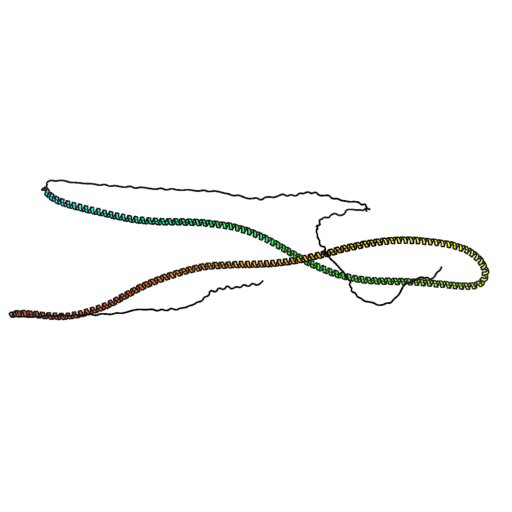0 92.69 560 ASN A CA 1
ATOM 4367 C C . ASN A 1 560 ? -31.857 -5.201 17.716 1.00 92.69 560 ASN A C 1
ATOM 4369 O O . ASN A 1 560 ? -32.430 -5.503 18.755 1.00 92.69 560 ASN A O 1
ATOM 4373 N N . ALA A 1 561 ? -31.809 -3.927 17.308 1.00 91.56 561 ALA A N 1
ATOM 4374 C CA . ALA A 1 561 ? -32.480 -2.848 18.031 1.00 91.56 561 ALA A CA 1
ATOM 4375 C C . ALA A 1 561 ? -34.015 -2.852 17.872 1.00 91.56 561 ALA A C 1
ATOM 4377 O O . ALA A 1 561 ? -34.698 -2.341 18.759 1.00 91.56 561 ALA A O 1
ATOM 4378 N N . THR A 1 562 ? -34.593 -3.383 16.787 1.00 93.56 562 THR A N 1
ATOM 4379 C CA . THR A 1 562 ? -36.052 -3.606 16.714 1.00 93.56 562 THR A CA 1
ATOM 4380 C C . THR A 1 562 ? -36.448 -4.852 17.500 1.00 93.56 562 THR A C 1
ATOM 4382 O O . THR A 1 562 ? -37.326 -4.753 18.350 1.00 93.56 562 THR A O 1
ATOM 4385 N N . LEU A 1 563 ? -35.712 -5.959 17.349 1.00 93.62 563 LEU A N 1
ATOM 4386 C CA . LEU A 1 563 ? -35.919 -7.190 18.120 1.00 93.62 563 LEU A CA 1
ATOM 4387 C C . LEU A 1 563 ? -35.796 -6.971 19.636 1.00 93.62 563 LEU A C 1
ATOM 4389 O O . LEU A 1 563 ? -36.584 -7.534 20.384 1.00 93.62 563 LEU A O 1
ATOM 4393 N N . ASN A 1 564 ? -34.876 -6.123 20.111 1.00 94.56 564 ASN A N 1
ATOM 4394 C CA . ASN A 1 564 ? -34.794 -5.787 21.537 1.00 94.56 564 ASN A CA 1
ATOM 4395 C C . ASN A 1 564 ? -36.036 -5.030 22.031 1.00 94.56 564 ASN A C 1
ATOM 4397 O O . ASN A 1 564 ? -36.519 -5.339 23.111 1.00 94.56 564 ASN A O 1
ATOM 4401 N N . ARG A 1 565 ? -36.601 -4.107 21.239 1.00 93.25 565 ARG A N 1
ATOM 4402 C CA . ARG A 1 565 ? -37.859 -3.419 21.598 1.00 93.25 565 ARG A CA 1
AT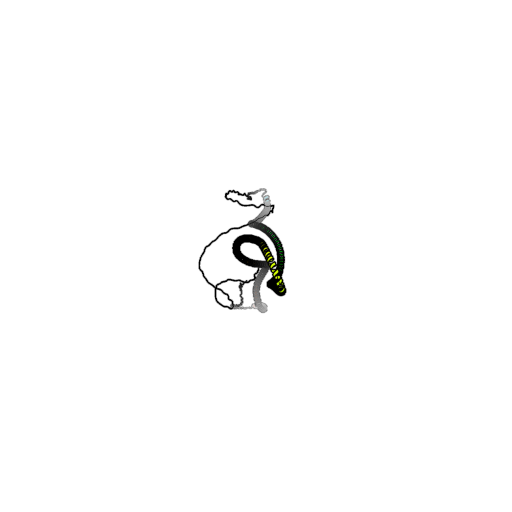OM 4403 C C . ARG A 1 565 ? -39.064 -4.356 21.553 1.00 93.25 565 ARG A C 1
ATOM 4405 O O . ARG A 1 565 ? -39.977 -4.216 22.357 1.00 93.25 565 ARG A O 1
ATOM 4412 N N . GLU A 1 566 ? -39.071 -5.310 20.626 1.00 93.56 566 GLU A N 1
ATOM 4413 C CA . GLU A 1 566 ? -40.078 -6.374 20.568 1.00 93.56 566 GLU A CA 1
ATOM 4414 C C . GLU A 1 566 ? -39.954 -7.316 21.777 1.00 93.56 566 GLU A C 1
ATOM 4416 O O . GLU A 1 566 ? -40.966 -7.681 22.365 1.00 93.56 566 GLU A O 1
ATOM 4421 N N . LEU A 1 567 ? -38.732 -7.648 22.211 1.00 93.81 567 LEU A N 1
ATOM 4422 C CA . LEU A 1 567 ? -38.475 -8.406 23.440 1.00 93.81 567 LEU A CA 1
ATOM 4423 C C . LEU A 1 567 ? -38.882 -7.628 24.699 1.00 93.81 567 LEU A C 1
ATOM 4425 O O . LEU A 1 567 ? -39.530 -8.206 25.562 1.00 93.81 567 LEU A O 1
ATOM 4429 N N . GLU A 1 568 ? -38.557 -6.337 24.796 1.00 93.69 568 GLU A N 1
ATOM 4430 C CA . GLU A 1 568 ? -39.005 -5.449 25.880 1.00 93.69 568 GLU A CA 1
ATOM 4431 C C . GLU A 1 568 ? -40.543 -5.406 25.941 1.00 93.69 568 GLU A C 1
ATOM 4433 O O . GLU A 1 568 ? -41.124 -5.670 26.991 1.00 93.69 568 GLU A O 1
ATOM 4438 N N . ALA A 1 569 ? -41.218 -5.198 24.806 1.00 91.25 569 ALA A N 1
ATOM 4439 C CA . ALA A 1 569 ? -42.680 -5.201 24.730 1.00 91.25 569 ALA A CA 1
ATOM 4440 C C . ALA A 1 569 ? -43.309 -6.565 25.083 1.00 91.25 569 ALA A C 1
ATOM 4442 O O . ALA A 1 569 ? -44.350 -6.606 25.738 1.00 91.25 569 ALA A O 1
ATOM 4443 N N . LEU A 1 570 ? -42.682 -7.681 24.693 1.00 93.12 570 LEU A N 1
ATOM 4444 C CA . LEU A 1 570 ? -43.123 -9.031 25.066 1.00 93.12 570 LEU A CA 1
ATOM 4445 C C . LEU A 1 570 ? -42.871 -9.346 26.550 1.00 93.12 570 LEU A C 1
ATOM 4447 O O . LEU A 1 570 ? -43.644 -10.096 27.144 1.00 93.12 570 LEU A O 1
ATOM 4451 N N . VAL A 1 571 ? -41.831 -8.773 27.164 1.00 92.62 571 VAL A N 1
ATOM 4452 C CA . VAL A 1 571 ? -41.586 -8.871 28.612 1.00 92.62 571 VAL A CA 1
ATOM 4453 C C . VAL A 1 571 ? -42.642 -8.082 29.383 1.00 92.62 571 VAL A C 1
ATOM 4455 O O . VAL A 1 571 ? -43.258 -8.656 30.276 1.00 92.62 571 VAL A O 1
ATOM 4458 N N . GLU A 1 572 ? -42.934 -6.837 29.000 1.00 93.56 572 GLU A N 1
ATOM 4459 C CA . GLU A 1 572 ? -44.023 -6.048 29.601 1.00 93.56 572 GLU A CA 1
ATOM 4460 C C . GLU A 1 572 ? -45.385 -6.745 29.430 1.00 93.56 572 GLU A C 1
ATOM 4462 O O . GLU A 1 572 ? -46.140 -6.895 30.392 1.00 93.56 572 GLU A O 1
ATOM 4467 N N . GLN A 1 573 ? -45.677 -7.285 28.239 1.00 93.62 573 GLN A N 1
ATOM 4468 C CA . GLN A 1 573 ? -46.877 -8.096 28.016 1.00 93.62 573 GLN A CA 1
ATOM 4469 C C . GLN A 1 573 ? -46.904 -9.342 28.919 1.00 93.62 573 GLN A C 1
ATOM 4471 O O . GLN A 1 573 ? -47.958 -9.680 29.455 1.00 93.62 573 GLN A O 1
ATOM 4476 N N . SER A 1 574 ? -45.765 -10.013 29.123 1.00 90.00 574 SER A N 1
ATOM 4477 C CA . SER A 1 574 ? -45.663 -11.168 30.021 1.00 90.00 574 SER A CA 1
ATOM 4478 C C . SER A 1 574 ? -45.792 -10.793 31.500 1.00 90.00 574 SER A C 1
ATOM 4480 O O . SER A 1 574 ? -46.241 -11.636 32.278 1.00 90.00 574 SER A O 1
ATOM 4482 N N . ILE A 1 575 ? -45.416 -9.575 31.902 1.00 92.94 575 ILE A N 1
ATOM 4483 C CA . ILE A 1 575 ? -45.645 -9.056 33.258 1.00 92.94 575 ILE A CA 1
ATOM 4484 C C . ILE A 1 575 ? -47.147 -8.848 33.455 1.00 92.94 575 ILE A C 1
ATOM 4486 O O . ILE A 1 575 ? -47.713 -9.468 34.354 1.00 92.94 575 ILE A O 1
ATOM 4490 N N . VAL A 1 576 ? -47.811 -8.118 32.553 1.00 93.00 576 VAL A N 1
ATOM 4491 C CA . VAL A 1 576 ? -49.270 -7.895 32.592 1.00 93.00 576 VAL A CA 1
ATOM 4492 C C . VAL A 1 576 ? -50.051 -9.216 32.535 1.00 93.00 576 VAL A C 1
ATOM 4494 O O . VAL A 1 576 ? -51.033 -9.385 33.256 1.00 93.00 576 VAL A O 1
ATOM 4497 N N . GLU A 1 577 ? -49.611 -10.199 31.741 1.00 91.06 577 GLU A N 1
ATOM 4498 C CA . GLU A 1 577 ? -50.228 -11.532 31.744 1.00 91.06 577 GLU A CA 1
ATOM 4499 C C . GLU A 1 577 ? -49.981 -12.277 33.069 1.00 91.06 577 GLU A C 1
ATOM 4501 O O . GLU A 1 577 ? -50.863 -12.990 33.546 1.00 91.06 577 GLU A O 1
ATOM 4506 N N . SER A 1 578 ? -48.816 -12.106 33.703 1.00 91.56 578 SER A N 1
ATOM 4507 C CA . SER A 1 578 ? -48.535 -12.700 35.017 1.00 91.56 578 SER A CA 1
ATOM 4508 C C . SER A 1 578 ? -49.356 -12.062 36.143 1.00 91.56 578 SER A C 1
ATOM 4510 O O . SER A 1 578 ? -49.837 -12.786 37.012 1.00 91.56 578 SER A O 1
ATOM 4512 N N . GLU A 1 579 ? -49.599 -10.750 36.090 1.00 92.44 579 GLU A N 1
ATOM 4513 C CA . GLU A 1 579 ? -50.485 -10.029 37.010 1.00 92.44 579 GLU A CA 1
ATOM 4514 C C . GLU A 1 579 ? -51.946 -10.452 36.807 1.00 92.44 579 GLU A C 1
ATOM 4516 O O . GLU A 1 579 ? -52.630 -10.785 37.773 1.00 92.44 579 GLU A O 1
ATOM 4521 N N . ALA A 1 580 ? -52.406 -10.563 35.556 1.00 91.12 580 ALA A N 1
ATOM 4522 C CA . ALA A 1 580 ? -53.736 -11.089 35.240 1.00 91.12 580 ALA A CA 1
ATOM 4523 C C . ALA A 1 580 ? -53.911 -12.552 35.695 1.00 91.12 580 ALA A C 1
ATOM 4525 O O . ALA A 1 580 ? -54.973 -12.924 36.195 1.00 91.12 580 ALA A O 1
ATOM 4526 N N . ARG A 1 581 ? -52.866 -13.384 35.585 1.00 92.31 581 ARG A N 1
ATOM 4527 C CA . ARG A 1 581 ? -52.851 -14.751 36.136 1.00 92.31 581 ARG A CA 1
ATOM 4528 C C . ARG A 1 581 ? -52.853 -14.764 37.667 1.00 92.31 581 ARG A C 1
ATOM 4530 O O . ARG A 1 581 ? -53.475 -15.653 38.232 1.00 92.31 581 ARG A O 1
ATOM 4537 N N . GLN A 1 582 ? -52.200 -13.811 38.338 1.00 92.50 582 GLN A N 1
ATOM 4538 C CA . GLN A 1 582 ? -52.267 -13.674 39.800 1.00 92.50 582 GLN A CA 1
ATOM 4539 C C . GLN A 1 582 ? -53.650 -13.205 40.269 1.00 92.50 582 GLN A C 1
ATOM 4541 O O . GLN A 1 582 ? -54.150 -13.741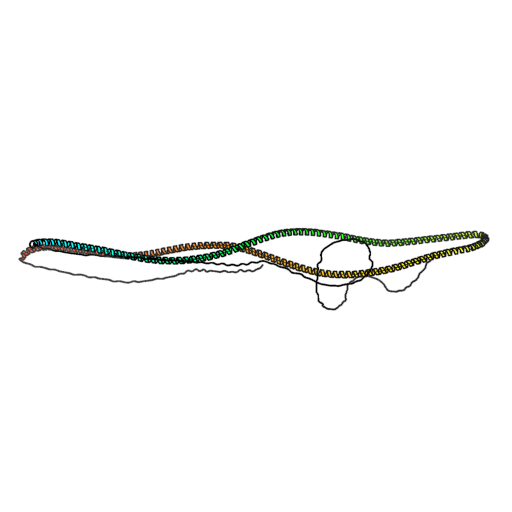 41.252 1.00 92.50 582 GLN A O 1
ATOM 4546 N N . ALA A 1 583 ? -54.295 -12.284 39.547 1.00 92.75 583 ALA A N 1
ATOM 4547 C CA . ALA A 1 583 ? -55.676 -11.885 39.812 1.00 92.75 583 ALA A CA 1
ATOM 4548 C C . ALA A 1 583 ? -56.637 -13.076 39.654 1.00 92.75 583 ALA A C 1
ATOM 4550 O O . ALA A 1 583 ? -57.345 -13.411 40.593 1.00 92.75 583 ALA A O 1
ATOM 4551 N N . LEU A 1 584 ? -56.568 -13.806 38.534 1.00 93.19 584 LEU A N 1
ATOM 4552 C CA . LEU A 1 584 ? -57.383 -15.011 38.324 1.00 93.19 584 LEU A CA 1
ATOM 4553 C C . LEU A 1 584 ? -57.066 -16.142 39.319 1.00 93.19 584 LEU A C 1
ATOM 4555 O O . LEU A 1 584 ? -57.947 -16.937 39.636 1.00 93.19 584 LEU A O 1
ATOM 4559 N N . GLN A 1 585 ? -55.831 -16.234 39.821 1.00 92.56 585 GLN A N 1
ATOM 4560 C CA . GLN A 1 585 ? -55.481 -17.157 40.905 1.00 92.56 585 GLN A CA 1
ATOM 4561 C C . GLN A 1 585 ? -56.115 -16.717 42.232 1.00 92.56 585 GLN A C 1
ATOM 4563 O O . GLN A 1 585 ? -56.652 -17.564 42.936 1.00 92.56 585 GLN A O 1
ATOM 4568 N N . ALA A 1 586 ? -56.119 -15.418 42.548 1.00 92.50 586 ALA A N 1
ATOM 4569 C CA . ALA A 1 586 ? -56.807 -14.885 43.720 1.00 92.50 586 ALA A CA 1
ATOM 4570 C C . ALA A 1 586 ? -58.331 -15.092 43.629 1.00 92.50 586 ALA A C 1
ATOM 4572 O O . ALA A 1 586 ? -58.922 -15.557 44.599 1.00 92.50 586 ALA A O 1
ATOM 4573 N N . ASP A 1 587 ? -58.941 -14.866 42.460 1.00 93.75 587 ASP A N 1
ATOM 4574 C CA . ASP A 1 587 ? -60.357 -15.164 42.200 1.00 93.75 587 ASP A CA 1
ATOM 4575 C C . ASP A 1 587 ? -60.659 -16.666 42.399 1.00 93.75 587 ASP A C 1
ATOM 4577 O O . ASP A 1 587 ? -61.679 -17.036 42.978 1.00 93.75 587 ASP A O 1
ATOM 4581 N N . LEU A 1 588 ? -59.765 -17.561 41.951 1.00 94.19 588 LEU A N 1
ATOM 4582 C CA . LEU A 1 588 ? -59.889 -19.012 42.157 1.00 94.19 588 LEU A CA 1
ATOM 4583 C C . LEU A 1 588 ? -59.687 -19.424 43.623 1.00 94.19 588 LEU A C 1
ATOM 4585 O O . LEU A 1 588 ? -60.374 -20.328 44.105 1.00 94.19 588 LEU A O 1
ATOM 4589 N N . ASP A 1 589 ? -58.779 -18.777 44.348 1.00 92.94 589 ASP A N 1
ATOM 4590 C CA . ASP A 1 589 ? -58.574 -19.014 45.777 1.00 92.94 589 ASP A CA 1
ATOM 4591 C C . ASP A 1 589 ? -59.758 -18.469 46.603 1.00 92.94 589 ASP A C 1
ATOM 4593 O O . ASP A 1 589 ? -60.197 -19.126 47.548 1.00 92.94 589 ASP A O 1
ATOM 4597 N N . GLU A 1 590 ? -60.368 -17.345 46.211 1.00 92.25 590 GLU A N 1
ATOM 4598 C CA . GLU A 1 590 ? -61.620 -16.838 46.790 1.00 92.25 590 GLU A CA 1
ATOM 4599 C C . GLU A 1 590 ? -62.797 -17.781 46.498 1.00 92.25 590 GLU A C 1
ATOM 4601 O O . GLU A 1 590 ? -63.505 -18.180 47.426 1.00 92.25 590 GLU A O 1
ATOM 4606 N N . VAL A 1 591 ? -62.973 -18.226 45.248 1.00 92.75 591 VAL A N 1
ATOM 4607 C CA . VAL A 1 591 ? -64.024 -19.188 44.866 1.00 92.75 591 VAL A CA 1
ATOM 4608 C C . VAL A 1 591 ? -63.843 -20.533 45.573 1.00 92.75 591 VAL A C 1
ATOM 4610 O O . VAL A 1 591 ? -64.826 -21.103 46.044 1.00 92.75 591 VAL A O 1
ATOM 4613 N N . THR A 1 592 ? -62.618 -21.046 45.715 1.00 91.19 592 THR A N 1
ATOM 4614 C CA . THR A 1 592 ? -62.386 -22.313 46.434 1.00 91.19 592 THR A CA 1
ATOM 4615 C C . THR A 1 592 ? -62.474 -22.172 47.953 1.00 91.19 592 THR A C 1
ATOM 4617 O O . THR A 1 592 ? -62.796 -23.154 48.620 1.00 91.19 592 THR A O 1
ATOM 4620 N N . ASN A 1 593 ? -62.249 -20.988 48.527 1.00 92.62 593 ASN A N 1
ATOM 4621 C CA . ASN A 1 593 ? -62.545 -20.725 49.939 1.00 92.62 593 ASN A CA 1
ATOM 4622 C C . ASN A 1 593 ? -64.053 -20.552 50.179 1.00 92.62 593 ASN A C 1
ATOM 4624 O O . ASN A 1 593 ? -64.577 -21.140 51.120 1.00 92.62 593 ASN A O 1
ATOM 4628 N N . SER A 1 594 ? -64.766 -19.871 49.279 1.00 91.44 594 SER A N 1
ATOM 4629 C CA . SER A 1 594 ? -66.234 -19.786 49.291 1.00 91.44 594 SER A CA 1
ATOM 4630 C C . SER A 1 594 ? -66.878 -21.168 49.136 1.00 91.44 594 SER A C 1
ATOM 4632 O O . SER A 1 594 ? -67.851 -21.481 49.814 1.00 91.44 594 SER A O 1
ATOM 4634 N N . GLN A 1 595 ? -66.305 -22.036 48.292 1.00 93.50 595 GLN A N 1
ATOM 4635 C CA . GLN A 1 595 ? -66.733 -23.429 48.166 1.00 93.50 595 GLN A CA 1
ATOM 4636 C C . GLN A 1 595 ? -66.525 -24.202 49.477 1.00 93.50 595 GLN A C 1
ATOM 4638 O O . GLN A 1 595 ? -67.439 -24.903 49.891 1.00 93.50 595 GLN A O 1
ATOM 4643 N N . LYS A 1 596 ? -65.388 -24.033 50.174 1.00 92.75 596 LYS A N 1
ATOM 4644 C CA . LYS A 1 596 ? -65.177 -24.640 51.506 1.00 92.75 596 LYS A CA 1
ATOM 4645 C C . LYS A 1 596 ? -66.188 -24.132 52.531 1.00 92.75 596 LYS A C 1
ATOM 4647 O O . LYS A 1 596 ? -66.735 -24.945 53.258 1.00 92.75 596 LYS A O 1
ATOM 4652 N N . GLU A 1 597 ? -66.485 -22.832 52.563 1.00 91.94 597 GLU A N 1
ATOM 4653 C CA . GLU A 1 597 ? -67.509 -22.274 53.462 1.00 91.94 597 GLU A CA 1
ATOM 4654 C C . GLU A 1 597 ? -68.903 -22.858 53.156 1.00 91.94 597 GLU A C 1
ATOM 4656 O O . GLU A 1 597 ? -69.649 -23.214 54.070 1.00 91.94 597 GLU A O 1
ATOM 4661 N N . VAL A 1 598 ? -69.241 -23.039 51.875 1.00 93.38 598 VAL A N 1
ATOM 4662 C CA . VAL A 1 598 ? -70.473 -23.720 51.444 1.00 93.38 598 VAL A CA 1
ATOM 4663 C C . VAL A 1 598 ? -70.460 -25.209 51.810 1.00 93.38 598 VAL A C 1
ATOM 4665 O O . VAL A 1 598 ? -71.490 -25.717 52.253 1.00 93.38 598 VAL A O 1
ATOM 4668 N N . ASP A 1 599 ? -69.331 -25.906 51.685 1.00 93.56 599 ASP A N 1
ATOM 4669 C CA . ASP A 1 599 ? -69.193 -27.324 52.040 1.00 93.56 599 ASP A CA 1
ATOM 4670 C C . ASP A 1 599 ? -69.250 -27.541 53.562 1.00 93.56 599 ASP A C 1
ATOM 4672 O O . ASP A 1 599 ? -69.944 -28.448 54.019 1.00 93.56 599 ASP A O 1
ATOM 4676 N N . GLU A 1 600 ? -68.604 -26.687 54.360 1.00 93.50 600 GLU A N 1
ATOM 4677 C CA . GLU A 1 600 ? -68.680 -26.667 55.829 1.00 93.50 600 GLU A CA 1
ATOM 4678 C C . GLU A 1 600 ? -70.101 -26.328 56.305 1.00 93.50 600 GLU A C 1
ATOM 4680 O O . GLU A 1 600 ? -70.649 -27.010 57.172 1.00 93.50 600 GLU A O 1
ATOM 4685 N N . SER A 1 601 ? -70.751 -25.337 55.688 1.00 93.00 601 SER A N 1
ATOM 4686 C CA . SER A 1 601 ? -72.155 -24.992 55.946 1.00 93.00 601 SER A CA 1
ATOM 4687 C C . SER A 1 601 ? -73.107 -26.134 55.559 1.00 93.00 601 SER A C 1
ATOM 4689 O O . SER A 1 601 ? -74.058 -26.429 56.286 1.00 93.00 601 SER A O 1
ATOM 4691 N N . THR A 1 602 ? -72.824 -26.846 54.464 1.00 92.88 602 THR A N 1
ATOM 4692 C CA . THR A 1 602 ? -73.591 -28.024 54.026 1.00 92.88 602 THR A CA 1
ATOM 4693 C C . THR A 1 602 ? -73.383 -29.211 54.968 1.00 92.88 602 THR A C 1
ATOM 4695 O O . THR A 1 602 ? -74.356 -29.881 55.311 1.00 92.88 602 THR A O 1
ATOM 4698 N N . GLN A 1 603 ? -72.160 -29.442 55.456 1.00 92.88 603 GLN A N 1
ATOM 4699 C CA . GLN A 1 603 ? -71.868 -30.450 56.483 1.00 92.88 603 GLN A CA 1
ATOM 4700 C C . GLN A 1 603 ? -72.582 -30.119 57.797 1.00 92.88 603 GLN A C 1
ATOM 4702 O O . GLN A 1 603 ? -73.292 -30.971 58.322 1.00 92.88 603 GLN A O 1
ATOM 4707 N N . PHE A 1 604 ? -72.513 -28.872 58.271 1.00 93.75 604 PHE A N 1
ATOM 4708 C CA . PHE A 1 604 ? -73.248 -28.415 59.455 1.00 93.75 604 PHE A CA 1
ATOM 4709 C C . PHE A 1 604 ? -74.770 -28.569 59.295 1.00 93.75 604 PHE A C 1
ATOM 4711 O O . PHE A 1 604 ? -75.463 -28.986 60.225 1.00 93.75 604 PHE A O 1
ATOM 4718 N N . LEU A 1 605 ? -75.316 -28.278 58.109 1.00 94.19 605 LEU A N 1
ATOM 4719 C CA . LEU A 1 605 ? -76.724 -28.533 57.803 1.00 94.19 605 LEU A CA 1
ATOM 4720 C C . LEU A 1 605 ? -77.050 -30.034 57.757 1.00 94.19 605 LEU A C 1
ATOM 4722 O O . LEU A 1 605 ? -78.144 -30.394 58.189 1.00 94.19 605 LEU A O 1
ATOM 4726 N N . SER A 1 606 ? -76.128 -30.894 57.311 1.00 92.94 606 SER A N 1
ATOM 4727 C CA . SER A 1 606 ? -76.278 -32.356 57.354 1.00 92.94 606 SER A CA 1
ATOM 4728 C C . SER A 1 606 ? -76.258 -32.882 58.788 1.00 92.94 606 SER A C 1
ATOM 4730 O O . SER A 1 606 ? -77.203 -33.546 59.186 1.00 92.94 606 SER A O 1
ATOM 4732 N N . GLU A 1 607 ? -75.280 -32.504 59.617 1.00 94.25 607 GLU A N 1
ATOM 4733 C CA . GLU A 1 607 ? -75.248 -32.873 61.042 1.00 94.25 607 GLU A CA 1
ATOM 4734 C C . GLU A 1 607 ? -76.525 -32.427 61.769 1.00 94.25 607 GLU A C 1
ATOM 4736 O O . GLU A 1 607 ? -77.084 -33.151 62.598 1.00 94.25 607 GLU A O 1
ATOM 4741 N N . ARG A 1 608 ? -77.039 -31.236 61.432 1.00 95.56 608 ARG A N 1
ATOM 4742 C CA . ARG A 1 608 ? -78.286 -30.721 62.004 1.00 95.56 608 ARG A CA 1
ATOM 4743 C C . ARG A 1 608 ? -79.530 -31.415 61.440 1.00 95.56 608 ARG A C 1
ATOM 4745 O O . ARG A 1 608 ? -80.525 -31.508 62.160 1.00 95.56 608 ARG A O 1
ATOM 4752 N N . LEU A 1 609 ? -79.481 -31.920 60.205 1.00 93.94 609 LEU A N 1
ATOM 4753 C CA . LEU A 1 609 ? -80.496 -32.804 59.627 1.00 93.94 609 LEU A CA 1
ATOM 4754 C C . LEU A 1 609 ? -80.474 -34.167 60.325 1.00 93.94 609 LEU A C 1
ATOM 4756 O O . LEU A 1 609 ? -81.525 -34.635 60.737 1.00 93.94 609 LEU A O 1
ATOM 4760 N N . ASP A 1 610 ? -79.308 -34.766 60.545 1.00 93.06 610 ASP A N 1
ATOM 4761 C CA . ASP A 1 610 ? -79.160 -36.080 61.179 1.00 93.06 610 ASP A CA 1
ATOM 4762 C C . ASP A 1 610 ? -79.503 -36.041 62.674 1.00 93.06 610 ASP A C 1
ATOM 4764 O O . ASP A 1 610 ? -80.149 -36.953 63.197 1.00 93.06 610 ASP A O 1
ATOM 4768 N N . SER A 1 611 ? -79.201 -34.932 63.354 1.00 93.31 611 SER A N 1
ATOM 4769 C CA . SER A 1 611 ? -79.713 -34.640 64.697 1.00 93.31 611 SER A CA 1
ATOM 4770 C C . SER A 1 611 ? -81.244 -34.492 64.707 1.00 93.31 611 SER A C 1
ATOM 4772 O O . SER A 1 611 ? -81.917 -35.031 65.591 1.00 93.31 611 SER A O 1
ATOM 4774 N N . ALA A 1 612 ? -81.825 -33.830 63.698 1.00 92.75 612 ALA A N 1
ATOM 4775 C CA . ALA A 1 612 ? -83.276 -33.732 63.545 1.00 92.75 612 ALA A CA 1
ATOM 4776 C C . ALA A 1 612 ? -83.924 -35.085 63.198 1.00 92.75 612 ALA A C 1
ATOM 4778 O O . ALA A 1 612 ? -84.964 -35.399 63.765 1.00 92.75 612 ALA A O 1
ATOM 4779 N N . ASN A 1 613 ? -83.298 -35.913 62.359 1.00 94.62 613 ASN A N 1
ATOM 4780 C CA . ASN A 1 613 ? -83.734 -37.266 62.006 1.00 94.62 613 ASN A CA 1
ATOM 4781 C C . ASN A 1 613 ? -83.678 -38.197 63.225 1.00 94.62 613 ASN A C 1
ATOM 4783 O O . ASN A 1 613 ? -84.634 -38.917 63.495 1.00 94.62 613 ASN A O 1
ATOM 4787 N N . SER A 1 614 ? -82.610 -38.114 64.025 1.00 92.88 614 SER A N 1
ATOM 4788 C CA . SER A 1 614 ? -82.488 -38.831 65.303 1.00 92.88 614 SER A CA 1
ATOM 4789 C C . SER A 1 614 ? -83.600 -38.425 66.276 1.00 92.88 614 SER A C 1
ATOM 4791 O O . SER A 1 614 ? -84.222 -39.271 66.917 1.00 92.88 614 SER A O 1
ATOM 4793 N N . ARG A 1 615 ? -83.916 -37.123 66.342 1.00 95.81 615 ARG A N 1
ATOM 4794 C CA . ARG A 1 615 ? -85.040 -36.603 67.130 1.00 95.81 615 ARG A CA 1
ATOM 4795 C C . ARG A 1 615 ? -86.399 -37.046 66.574 1.00 95.81 615 ARG A C 1
ATOM 4797 O O . ARG A 1 615 ? -87.284 -37.345 67.367 1.00 95.81 615 ARG A O 1
ATOM 4804 N N . ILE A 1 616 ? -86.574 -37.102 65.253 1.00 92.44 616 ILE A N 1
ATOM 4805 C CA . ILE A 1 616 ? -87.788 -37.623 64.607 1.00 92.44 616 ILE A CA 1
ATOM 4806 C C . ILE A 1 616 ? -87.960 -39.098 64.960 1.00 92.44 616 ILE A C 1
ATOM 4808 O O . ILE A 1 616 ? -89.022 -39.454 65.447 1.00 92.44 616 ILE A O 1
ATOM 4812 N N . SER A 1 617 ? -86.916 -39.921 64.842 1.00 93.00 617 SER A N 1
ATOM 4813 C CA . SER A 1 617 ? -86.976 -41.345 65.189 1.00 93.00 617 SER A CA 1
ATOM 4814 C C . SER A 1 617 ? -87.287 -41.569 66.679 1.00 93.00 617 SER A C 1
ATOM 4816 O O . SER A 1 617 ? -88.123 -42.407 67.009 1.00 93.00 617 SER A O 1
ATOM 4818 N N . SER A 1 618 ? -86.734 -40.745 67.580 1.00 92.94 618 SER A N 1
ATOM 4819 C CA . SER A 1 618 ? -87.126 -40.726 69.002 1.00 92.94 618 SER A CA 1
ATOM 4820 C C . SER A 1 618 ? -88.604 -40.359 69.199 1.00 92.94 618 SER A C 1
ATOM 4822 O O . SER A 1 618 ? -89.289 -40.985 70.002 1.00 92.94 618 SER A O 1
ATOM 4824 N N . ILE A 1 619 ? -89.123 -39.374 68.458 1.00 93.06 619 ILE A N 1
ATOM 4825 C CA . ILE A 1 619 ? -90.540 -38.969 68.502 1.00 93.06 619 ILE A CA 1
ATOM 4826 C C . ILE A 1 619 ? -91.449 -40.035 67.864 1.00 93.06 619 ILE A C 1
ATOM 4828 O O . ILE A 1 619 ? -92.594 -40.195 68.279 1.00 93.06 619 ILE A O 1
ATOM 4832 N N . GLU A 1 620 ? -90.965 -40.786 66.876 1.00 92.56 620 GLU A N 1
ATOM 4833 C CA . GLU A 1 620 ? -91.681 -41.911 66.274 1.00 92.56 620 GLU A CA 1
ATOM 4834 C C . GLU A 1 620 ? -91.756 -43.102 67.232 1.00 92.56 620 GLU A C 1
ATOM 4836 O O . GLU A 1 620 ? -92.839 -43.666 67.373 1.00 92.56 620 GLU A O 1
ATOM 4841 N N . GLN A 1 621 ? -90.686 -43.397 67.978 1.00 92.12 621 GLN A N 1
ATOM 4842 C CA . GLN A 1 621 ? -90.708 -44.358 69.088 1.00 92.12 621 GLN A CA 1
ATOM 4843 C C . GLN A 1 621 ? -91.639 -43.897 70.223 1.00 92.12 621 GLN A C 1
ATOM 4845 O O . GLN A 1 621 ? -92.467 -44.676 70.686 1.00 92.12 621 GLN A O 1
ATOM 4850 N N . GLU A 1 622 ? -91.588 -42.624 70.639 1.00 92.00 622 GLU A N 1
ATOM 4851 C CA . GLU A 1 622 ? -92.536 -42.063 71.619 1.00 92.00 622 GLU A CA 1
ATOM 4852 C C . GLU A 1 622 ? -93.991 -42.181 71.134 1.00 92.00 622 GLU A C 1
ATOM 4854 O O . GLU A 1 622 ? -94.877 -42.553 71.902 1.00 92.00 622 GLU A O 1
ATOM 4859 N N . LYS A 1 623 ? -94.251 -41.906 69.852 1.00 93.56 623 LYS A N 1
ATOM 4860 C CA . LYS A 1 623 ? -95.566 -42.039 69.209 1.00 93.56 623 LYS A CA 1
ATOM 4861 C C . LYS A 1 623 ? -96.024 -43.497 69.124 1.00 93.56 623 LYS A C 1
ATOM 4863 O O . LYS A 1 623 ? -97.209 -43.753 69.326 1.00 93.56 623 LYS A O 1
ATOM 4868 N N . GLU A 1 624 ? -95.127 -44.433 68.825 1.00 92.50 624 GLU A N 1
ATOM 4869 C CA . GLU A 1 624 ? -95.415 -45.869 68.794 1.00 92.50 624 GLU A CA 1
ATOM 4870 C C . GLU A 1 624 ? -95.774 -46.363 70.200 1.00 92.50 624 GLU A C 1
ATOM 4872 O O . GLU A 1 624 ? -96.893 -46.839 70.396 1.00 92.50 624 GLU A O 1
ATOM 4877 N N . MET A 1 625 ? -94.932 -46.077 71.199 1.00 91.25 625 MET A N 1
ATOM 4878 C CA . MET A 1 625 ? -95.191 -46.339 72.622 1.00 91.25 625 MET A CA 1
ATOM 4879 C C . MET A 1 625 ? -96.508 -45.710 73.112 1.00 91.25 625 MET A C 1
ATOM 4881 O O . MET A 1 625 ? -97.269 -46.345 73.841 1.00 91.25 625 MET A O 1
ATOM 4885 N N . LEU A 1 626 ? -96.824 -44.476 72.698 1.00 92.38 626 LEU A N 1
ATOM 4886 C CA . LEU A 1 626 ? -98.104 -43.825 73.005 1.00 92.38 626 LEU A CA 1
ATOM 4887 C C . LEU A 1 626 ? -99.289 -44.489 72.290 1.00 92.38 626 LEU A C 1
ATOM 4889 O O . LEU A 1 626 ? -100.390 -44.507 72.841 1.00 92.38 626 LEU A O 1
ATOM 4893 N N . SER A 1 627 ? -99.093 -45.043 71.092 1.00 91.50 627 SER A N 1
ATOM 4894 C CA . SER A 1 627 ? -100.134 -45.785 70.372 1.00 91.50 627 SER A CA 1
ATOM 4895 C C . SER A 1 627 ? -100.390 -47.161 70.993 1.00 91.50 627 SER A C 1
ATOM 4897 O O . SER A 1 627 ? -101.550 -47.534 71.169 1.00 91.50 627 SER A O 1
ATOM 4899 N N . GLU A 1 628 ? -99.344 -47.864 71.437 1.00 93.56 628 GLU A N 1
ATOM 4900 C CA . GLU A 1 628 ? -99.467 -49.103 72.207 1.00 93.56 628 GLU A CA 1
ATOM 4901 C C . GLU A 1 628 ? -100.137 -48.851 73.559 1.00 93.56 628 GLU A C 1
ATOM 4903 O O . GLU A 1 628 ? -101.084 -49.555 73.915 1.00 93.56 628 GLU A O 1
ATOM 4908 N N . ALA A 1 629 ? -99.722 -47.803 74.279 1.00 90.75 629 ALA A N 1
ATOM 4909 C CA . ALA A 1 629 ? -100.343 -47.391 75.534 1.00 90.75 629 ALA A CA 1
ATOM 4910 C C . ALA A 1 629 ? -101.818 -46.996 75.345 1.00 90.75 629 ALA A C 1
ATOM 4912 O O . ALA A 1 629 ? -102.654 -47.354 76.175 1.00 90.75 629 ALA A O 1
ATOM 4913 N N . LEU A 1 630 ? -102.167 -46.323 74.242 1.00 91.50 630 LEU A N 1
ATOM 4914 C CA . LEU A 1 630 ? -103.552 -45.993 73.899 1.00 91.50 630 LEU A CA 1
ATOM 4915 C C . LEU A 1 630 ? -104.377 -47.247 73.572 1.00 91.50 630 LEU A C 1
ATOM 4917 O O . LEU A 1 630 ? -105.509 -47.363 74.038 1.00 91.50 630 LEU A O 1
ATOM 4921 N N . GLU A 1 631 ? -103.840 -48.205 72.814 1.00 91.62 631 GLU A N 1
ATOM 4922 C CA . GLU A 1 631 ? -104.516 -49.485 72.559 1.00 91.62 631 GLU A CA 1
ATOM 4923 C C . GLU A 1 631 ? -104.638 -50.336 73.830 1.00 91.62 631 GLU A C 1
ATOM 4925 O O . GLU A 1 631 ? -105.668 -50.971 74.056 1.00 91.62 631 GLU A O 1
ATOM 4930 N N . GLN A 1 632 ? -103.647 -50.312 74.719 1.00 90.75 632 GLN A N 1
ATOM 4931 C CA . GLN A 1 632 ? -103.721 -50.987 76.013 1.00 90.75 632 GLN A CA 1
ATOM 4932 C C . GLN A 1 632 ? -104.714 -50.297 76.962 1.00 90.75 632 GLN A C 1
ATOM 4934 O O . GLN A 1 632 ? -105.460 -50.985 77.660 1.00 90.75 632 GLN A O 1
ATOM 4939 N N . GLN A 1 633 ? -104.831 -48.966 76.916 1.00 90.06 633 GLN A N 1
ATOM 4940 C CA . GLN A 1 633 ? -105.888 -48.222 77.604 1.00 90.06 633 GLN A CA 1
ATOM 4941 C C . GLN A 1 633 ? -107.274 -48.524 77.009 1.00 90.06 633 GLN A C 1
ATOM 4943 O O . GLN A 1 633 ? -108.234 -48.667 77.766 1.00 90.06 633 GLN A O 1
ATOM 4948 N N . LYS A 1 634 ? -107.410 -48.693 75.685 1.00 92.19 634 LYS A N 1
ATOM 4949 C CA . LYS A 1 634 ? -108.658 -49.168 75.054 1.00 92.19 634 LYS A CA 1
ATOM 4950 C C . LYS A 1 634 ? -109.026 -50.576 75.522 1.00 92.19 634 LYS A C 1
ATOM 4952 O O . LYS A 1 634 ? -110.170 -50.796 75.901 1.00 92.19 634 LYS A O 1
ATOM 4957 N N . ARG A 1 635 ? -108.073 -51.515 75.566 1.00 92.50 635 ARG A N 1
ATOM 4958 C CA . ARG A 1 635 ? -108.297 -52.869 76.114 1.00 92.50 635 ARG A CA 1
ATOM 4959 C C . ARG A 1 635 ? -108.760 -52.800 77.571 1.00 92.50 635 ARG A C 1
ATOM 4961 O O . ARG A 1 635 ? -109.816 -53.334 77.883 1.00 92.50 635 ARG A O 1
ATOM 4968 N N . SER A 1 636 ? -108.043 -52.061 78.418 1.00 86.88 636 SER A N 1
ATOM 4969 C CA . SER A 1 636 ? -108.385 -51.886 79.837 1.00 86.88 636 SER A CA 1
ATOM 4970 C C . SER A 1 636 ? -109.726 -51.167 80.054 1.00 86.88 636 SER A C 1
ATOM 4972 O O . SER A 1 636 ? -110.447 -51.498 80.989 1.00 86.88 636 SER A O 1
ATOM 4974 N N . THR A 1 637 ? -110.119 -50.231 79.183 1.00 87.50 637 THR A N 1
ATOM 4975 C CA . THR A 1 637 ? -111.440 -49.580 79.264 1.00 87.50 637 THR A CA 1
ATOM 4976 C C . THR A 1 637 ? -112.574 -50.447 78.720 1.00 87.50 637 THR A C 1
ATOM 4978 O O . THR A 1 637 ? -113.672 -50.361 79.259 1.00 87.50 637 THR A O 1
ATOM 4981 N N . MET A 1 638 ? -112.336 -51.326 77.739 1.00 90.56 638 MET A N 1
ATOM 4982 C CA . MET A 1 638 ? -113.300 -52.371 77.355 1.00 90.56 638 MET A CA 1
ATOM 4983 C C . MET A 1 638 ? -113.455 -53.432 78.454 1.00 90.56 638 MET A C 1
ATOM 4985 O O . MET A 1 638 ? -114.566 -53.880 78.721 1.00 90.56 638 MET A O 1
ATOM 4989 N N . GLU A 1 639 ? -112.364 -53.800 79.127 1.00 86.94 639 GLU A N 1
ATOM 4990 C CA . GLU A 1 639 ? -112.373 -54.710 80.276 1.00 86.94 639 GLU A CA 1
ATOM 4991 C C . GLU A 1 639 ? -113.133 -54.086 81.458 1.00 86.94 639 GLU A C 1
ATOM 4993 O O . GLU A 1 639 ? -114.095 -54.673 81.937 1.00 86.94 639 GLU A O 1
ATOM 4998 N N . ALA A 1 640 ? -112.849 -52.827 81.809 1.00 84.88 640 ALA A N 1
ATOM 4999 C CA . ALA A 1 640 ? -113.609 -52.084 82.818 1.00 84.88 640 ALA A CA 1
ATOM 5000 C C . ALA A 1 640 ? -115.078 -51.814 82.419 1.00 84.88 640 ALA A C 1
ATOM 5002 O O . ALA A 1 640 ? -115.942 -51.715 83.290 1.00 84.88 640 ALA A O 1
ATOM 5003 N N . GLN A 1 641 ? -115.397 -51.699 81.123 1.00 89.50 641 GLN A N 1
ATOM 5004 C CA . GLN A 1 641 ? -116.785 -51.642 80.642 1.00 89.50 641 GLN A CA 1
ATOM 5005 C C . GLN A 1 641 ? -117.499 -52.982 80.822 1.00 89.50 641 GLN A C 1
ATOM 5007 O O . GLN A 1 641 ? -118.656 -52.988 81.237 1.00 89.50 641 GLN A O 1
ATOM 5012 N N . LYS A 1 642 ? -116.814 -54.099 80.563 1.00 86.62 642 LYS A N 1
ATOM 5013 C CA . LYS A 1 642 ? -117.337 -55.441 80.817 1.00 86.62 642 LYS A CA 1
ATOM 5014 C C . LYS A 1 642 ? -117.530 -55.682 82.317 1.00 86.62 642 LYS A C 1
ATOM 5016 O O . LYS A 1 642 ? -118.611 -56.101 82.709 1.00 86.62 642 LYS A O 1
ATOM 5021 N N . ASP A 1 643 ? -116.558 -55.323 83.154 1.00 88.38 643 ASP A N 1
ATOM 5022 C CA . ASP A 1 643 ? -116.682 -55.382 84.617 1.00 88.38 643 ASP A CA 1
ATOM 5023 C C . ASP A 1 643 ? -117.835 -54.499 85.120 1.00 88.38 643 ASP A C 1
ATOM 5025 O O . ASP A 1 643 ? -118.554 -54.878 86.042 1.00 88.38 643 ASP A O 1
ATOM 5029 N N . MET A 1 644 ? -118.063 -53.335 84.499 1.00 87.31 644 MET A N 1
ATOM 5030 C CA . MET A 1 644 ? -119.221 -52.484 84.786 1.00 87.31 644 MET A CA 1
ATOM 5031 C C . MET A 1 644 ? -120.542 -53.128 84.336 1.00 87.31 644 MET A C 1
ATOM 5033 O O . MET A 1 644 ? -121.545 -52.980 85.032 1.00 87.31 644 MET A O 1
ATOM 5037 N N . GLU A 1 645 ? -120.577 -53.830 83.204 1.00 87.06 645 GLU A N 1
ATOM 5038 C CA . GLU A 1 645 ? -121.768 -54.539 82.720 1.00 87.06 645 GLU A CA 1
ATOM 5039 C C . GLU A 1 645 ? -122.076 -55.772 83.588 1.00 87.06 645 GLU A C 1
ATOM 5041 O O . GLU A 1 645 ? -123.222 -55.962 83.999 1.00 87.06 645 GLU A O 1
ATOM 5046 N N . ASP A 1 646 ? -121.057 -56.532 83.994 1.00 87.88 646 ASP A N 1
ATOM 5047 C CA . ASP A 1 646 ? -121.164 -57.621 84.969 1.00 87.88 646 ASP A CA 1
ATOM 5048 C C . ASP A 1 646 ? -121.558 -57.095 86.364 1.00 87.88 646 ASP A C 1
ATOM 5050 O O . ASP A 1 646 ? -122.426 -57.677 87.021 1.00 87.88 646 ASP A O 1
ATOM 5054 N N . ALA A 1 647 ? -121.051 -55.933 86.790 1.00 86.88 647 ALA A N 1
ATOM 5055 C CA . ALA A 1 647 ? -121.502 -55.253 88.006 1.00 86.88 647 ALA A CA 1
ATOM 5056 C C . ALA A 1 647 ? -122.947 -54.732 87.897 1.00 86.88 647 ALA A C 1
ATOM 5058 O O . ALA A 1 647 ? -123.687 -54.795 88.878 1.00 86.88 647 ALA A O 1
ATOM 5059 N N . GLN A 1 648 ? -123.398 -54.268 86.725 1.00 89.50 648 GLN A N 1
ATOM 5060 C CA . GLN A 1 648 ? -124.808 -53.940 86.481 1.00 89.50 648 GLN A CA 1
ATOM 5061 C C . GLN A 1 648 ? -125.687 -55.196 86.487 1.00 89.50 648 GLN A C 1
ATOM 5063 O O . GLN A 1 648 ? -126.801 -55.155 87.007 1.00 89.50 648 GLN A O 1
ATOM 5068 N N . ASN A 1 649 ? -125.202 -56.326 85.970 1.00 89.19 649 ASN A N 1
ATOM 5069 C CA . ASN A 1 649 ? -125.895 -57.613 86.031 1.00 89.19 649 ASN A CA 1
ATOM 5070 C C . ASN A 1 649 ? -126.017 -58.114 87.478 1.00 89.19 649 ASN A C 1
ATOM 5072 O O . ASN A 1 649 ? -127.110 -58.504 87.894 1.00 89.19 649 ASN A O 1
ATOM 5076 N N . LEU A 1 650 ? -124.951 -58.001 88.273 1.00 90.00 650 LEU A N 1
ATOM 5077 C CA . LEU A 1 650 ? -124.964 -58.299 89.704 1.00 90.00 650 LEU A CA 1
ATOM 5078 C C . LEU A 1 650 ? -125.887 -57.343 90.477 1.00 90.00 650 LEU A C 1
ATOM 5080 O O . LEU A 1 650 ? -126.693 -57.794 91.284 1.00 90.00 650 LEU A O 1
ATOM 5084 N N . MET A 1 651 ? -125.850 -56.039 90.192 1.00 86.94 651 MET A N 1
ATOM 5085 C CA . MET A 1 651 ? -126.733 -55.039 90.809 1.00 86.94 651 MET A CA 1
ATOM 5086 C C . MET A 1 651 ? -128.212 -55.289 90.474 1.00 86.94 651 MET A C 1
ATOM 5088 O O . MET A 1 651 ? -129.074 -55.131 91.336 1.00 86.94 651 MET A O 1
ATOM 5092 N N . ARG A 1 652 ? -128.509 -55.732 89.246 1.00 88.50 652 ARG A N 1
ATOM 5093 C CA . ARG A 1 652 ? -129.846 -56.157 88.799 1.00 88.50 652 ARG A CA 1
ATOM 5094 C C . ARG A 1 652 ? -130.313 -57.403 89.558 1.00 88.50 652 ARG A C 1
ATOM 5096 O O . ARG A 1 652 ? -131.452 -57.441 90.016 1.00 88.50 652 ARG A O 1
ATOM 5103 N N . MET A 1 653 ? -129.420 -58.378 89.744 1.00 90.00 653 MET A N 1
ATOM 5104 C CA . MET A 1 653 ? -129.668 -59.602 90.514 1.00 90.00 653 MET A CA 1
ATOM 5105 C C . MET A 1 653 ? -129.942 -59.286 91.994 1.00 90.00 653 MET A C 1
ATOM 5107 O O . MET A 1 653 ? -131.004 -59.640 92.502 1.00 90.00 653 MET A O 1
ATOM 5111 N N . ILE A 1 654 ? -129.061 -58.514 92.641 1.00 85.56 654 ILE A N 1
ATOM 5112 C CA . ILE A 1 654 ? -129.219 -58.008 94.016 1.00 85.56 654 ILE A CA 1
ATOM 5113 C C . ILE A 1 654 ? -130.489 -57.154 94.148 1.00 85.56 654 ILE A C 1
ATOM 5115 O O . ILE A 1 654 ? -131.147 -57.192 95.183 1.00 85.56 654 ILE A O 1
ATOM 5119 N N . GLY A 1 655 ? -130.884 -56.420 93.102 1.00 85.56 655 GLY A N 1
ATOM 5120 C CA . GLY A 1 655 ? -132.170 -55.726 93.032 1.00 85.56 655 GLY A CA 1
ATOM 5121 C C . GLY A 1 655 ? -133.350 -56.690 93.171 1.00 85.56 655 GLY A C 1
ATOM 5122 O O . GLY A 1 655 ? -134.185 -56.507 94.055 1.00 85.56 655 GLY A O 1
ATOM 5123 N N . THR A 1 656 ? -133.379 -57.761 92.371 1.00 87.19 656 THR A N 1
ATOM 5124 C CA . THR A 1 656 ? -134.431 -58.790 92.462 1.00 87.19 656 THR A CA 1
ATOM 5125 C C . THR A 1 656 ? -134.381 -59.595 93.765 1.00 87.19 656 THR A C 1
ATOM 5127 O O . THR A 1 656 ? -135.429 -59.900 94.332 1.00 87.19 656 THR A O 1
ATOM 5130 N N . GLU A 1 657 ? -133.194 -59.885 94.309 1.00 86.75 657 GLU A N 1
ATOM 5131 C CA . GLU A 1 657 ? -133.071 -60.479 95.645 1.00 86.75 657 GLU A CA 1
ATOM 5132 C C . GLU A 1 657 ? -133.603 -59.536 96.721 1.00 86.75 657 GLU A C 1
ATOM 5134 O O . GLU A 1 657 ? -134.349 -59.972 97.594 1.00 86.75 657 GLU A O 1
ATOM 5139 N N . ARG A 1 658 ? -133.295 -58.237 96.646 1.00 89.19 658 ARG A N 1
ATOM 5140 C CA . ARG A 1 658 ? -133.827 -57.240 97.576 1.00 89.19 658 ARG A CA 1
ATOM 5141 C C . ARG A 1 658 ? -135.349 -57.152 97.484 1.00 89.19 658 ARG A C 1
ATOM 5143 O O . ARG A 1 658 ? -135.984 -57.073 98.528 1.00 89.19 658 ARG A O 1
ATOM 5150 N N . GLU A 1 659 ? -135.952 -57.188 96.298 1.00 87.25 659 GLU A N 1
ATOM 5151 C CA . GLU A 1 659 ? -137.418 -57.220 96.165 1.00 87.25 659 GLU A CA 1
ATOM 5152 C C . GLU A 1 659 ? -138.022 -58.508 96.752 1.00 87.25 659 GLU A C 1
ATOM 5154 O O . GLU A 1 659 ? -139.045 -58.447 97.442 1.00 87.25 659 GLU A O 1
ATOM 5159 N N . ASN A 1 660 ? -137.354 -59.656 96.595 1.00 88.31 660 ASN A N 1
ATOM 5160 C CA . ASN A 1 660 ? -137.728 -60.905 97.267 1.00 88.31 660 ASN A CA 1
ATOM 5161 C C . ASN A 1 660 ? -137.593 -60.796 98.800 1.00 88.31 660 ASN A C 1
ATOM 5163 O O . ASN A 1 660 ? -138.496 -61.205 99.528 1.00 88.31 660 ASN A O 1
ATOM 5167 N N . PHE A 1 661 ? -136.521 -60.185 99.316 1.00 88.50 661 PHE A N 1
ATOM 5168 C CA . PHE A 1 661 ? -136.357 -59.911 100.746 1.00 88.50 661 PHE A CA 1
ATOM 5169 C C . PHE A 1 661 ? -137.365 -58.882 101.267 1.00 88.50 661 PHE A C 1
ATOM 5171 O O . PHE A 1 661 ? -137.826 -59.021 102.393 1.00 88.50 661 PHE A O 1
ATOM 5178 N N . GLU A 1 662 ? -137.751 -57.870 100.488 1.00 88.12 662 GLU A N 1
ATOM 5179 C CA . GLU A 1 662 ? -138.680 -56.822 100.926 1.00 88.12 662 GLU A CA 1
ATOM 5180 C C . GLU A 1 662 ? -140.142 -57.302 100.878 1.00 88.12 662 GLU A C 1
ATOM 5182 O O . GLU A 1 662 ? -140.929 -56.960 101.761 1.00 88.12 662 GLU A O 1
ATOM 5187 N N . THR A 1 663 ? -140.508 -58.156 99.915 1.00 86.00 663 THR A N 1
ATOM 5188 C CA . THR A 1 663 ? -141.803 -58.865 99.906 1.00 86.00 663 THR A CA 1
ATOM 5189 C C . THR A 1 663 ? -141.874 -59.928 101.003 1.00 86.00 663 THR A C 1
ATOM 5191 O O . THR A 1 663 ? -142.873 -59.992 101.719 1.00 86.00 663 THR A O 1
ATOM 5194 N N . MET A 1 664 ? -140.801 -60.696 101.222 1.00 88.12 664 MET A N 1
ATOM 5195 C CA . MET A 1 664 ? -140.688 -61.620 102.355 1.00 88.12 664 MET A CA 1
ATOM 5196 C C . MET A 1 664 ? -140.695 -60.885 103.702 1.00 88.12 664 MET A C 1
ATOM 5198 O O . MET A 1 664 ? -141.317 -61.373 104.636 1.00 88.12 664 MET A O 1
ATOM 5202 N N . SER A 1 665 ? -140.086 -59.701 103.804 1.00 84.19 665 SER A N 1
ATOM 5203 C CA . SER A 1 665 ? -140.117 -58.862 105.009 1.00 84.19 665 SER A CA 1
ATOM 5204 C C . SER A 1 665 ? -141.524 -58.334 105.288 1.00 84.19 665 SER A C 1
ATOM 5206 O O . SER A 1 665 ? -142.007 -58.480 106.404 1.00 84.19 665 SER A O 1
ATOM 5208 N N . LYS A 1 666 ? -142.241 -57.829 104.273 1.00 86.94 666 LYS A N 1
ATOM 5209 C CA . LYS A 1 666 ? -143.651 -57.408 104.412 1.00 86.94 666 LYS A CA 1
ATOM 5210 C C . LYS A 1 666 ? -144.551 -58.579 104.817 1.00 86.94 666 LYS A C 1
ATOM 5212 O O . LYS A 1 666 ? -145.359 -58.435 105.728 1.00 86.94 666 LYS A O 1
ATOM 5217 N N . LYS A 1 667 ? -144.344 -59.764 104.232 1.00 89.50 667 LYS A N 1
ATOM 5218 C CA . LYS A 1 667 ? -145.025 -61.004 104.634 1.00 89.50 667 LYS A CA 1
ATOM 5219 C C . LYS A 1 667 ? -144.679 -61.418 106.070 1.00 89.50 667 LYS A C 1
ATOM 5221 O O . LYS A 1 667 ? -145.576 -61.783 106.819 1.00 89.50 667 LYS A O 1
ATOM 5226 N N . LEU A 1 668 ? -143.415 -61.310 106.482 1.00 85.56 668 LEU A N 1
ATOM 5227 C CA . LEU A 1 668 ? -142.985 -61.532 107.866 1.00 85.56 668 LEU A CA 1
ATOM 5228 C C . LEU A 1 668 ? -143.551 -60.474 108.823 1.00 85.56 668 LEU A C 1
ATOM 5230 O O . LEU A 1 668 ? -143.792 -60.786 109.980 1.00 85.56 668 LEU A O 1
ATOM 5234 N N . GLU A 1 669 ? -143.794 -59.245 108.372 1.00 85.38 669 GLU A N 1
ATOM 5235 C CA . GLU A 1 669 ? -144.375 -58.161 109.167 1.00 85.38 669 GLU A CA 1
ATOM 5236 C C . GLU A 1 669 ? -145.898 -58.321 109.326 1.00 85.38 669 GLU A C 1
ATOM 5238 O O . GLU A 1 669 ? -146.420 -58.114 110.423 1.00 85.38 669 GLU A O 1
ATOM 5243 N N . GLU A 1 670 ? -146.599 -58.814 108.299 1.00 84.31 670 GLU A N 1
ATOM 5244 C CA . GLU A 1 670 ? -147.979 -59.313 108.393 1.00 84.31 670 GLU A CA 1
ATOM 5245 C C . GLU A 1 670 ? -148.073 -60.559 109.289 1.00 84.31 670 GLU A C 1
ATOM 5247 O O . GLU A 1 670 ? -148.955 -60.641 110.151 1.00 84.31 670 GLU A O 1
ATOM 5252 N N . GLU A 1 671 ? -147.137 -61.504 109.164 1.00 83.81 671 GLU A N 1
ATOM 5253 C CA . GLU A 1 671 ? -146.999 -62.649 110.072 1.00 83.81 671 GLU A CA 1
ATOM 5254 C C . GLU A 1 671 ? -146.666 -62.199 111.500 1.00 83.81 671 GLU A C 1
ATOM 5256 O O . GLU A 1 671 ? -147.147 -62.810 112.442 1.00 83.81 671 GLU A O 1
ATOM 5261 N N . LEU A 1 672 ? -145.936 -61.100 111.708 1.00 80.94 672 LEU A N 1
ATOM 5262 C CA . LEU A 1 672 ? -145.625 -60.548 113.033 1.00 80.94 672 LEU A CA 1
ATOM 5263 C C . LEU A 1 672 ? -146.808 -59.742 113.599 1.00 80.94 672 LEU A C 1
ATOM 5265 O O . LEU A 1 672 ? -147.046 -59.765 114.807 1.00 80.94 672 LEU A O 1
ATOM 5269 N N . ALA A 1 673 ? -147.604 -59.074 112.761 1.00 79.06 673 ALA A N 1
ATOM 5270 C CA . ALA A 1 673 ? -148.846 -58.410 113.158 1.00 79.06 673 ALA A CA 1
ATOM 5271 C C . ALA A 1 673 ? -149.931 -59.430 113.542 1.00 79.06 673 ALA A C 1
ATOM 5273 O O . ALA A 1 673 ? -150.522 -59.334 114.624 1.00 79.06 673 ALA A O 1
ATOM 5274 N N . THR A 1 674 ? -150.135 -60.456 112.712 1.00 82.00 674 THR A N 1
ATOM 5275 C CA . THR A 1 674 ? -151.014 -61.588 113.029 1.00 82.00 674 THR A CA 1
ATOM 5276 C C . THR A 1 674 ? -150.467 -62.391 114.204 1.00 82.00 674 THR A C 1
ATOM 5278 O O . THR A 1 674 ? -151.234 -62.653 115.122 1.00 82.00 674 THR A O 1
ATOM 5281 N N . ALA A 1 675 ? -149.157 -62.650 114.296 1.00 77.12 675 ALA A N 1
ATOM 5282 C CA . ALA A 1 675 ? -148.540 -63.274 115.469 1.00 77.12 675 ALA A CA 1
ATOM 5283 C C . ALA A 1 675 ? -148.619 -62.399 116.729 1.00 77.12 675 ALA A C 1
ATOM 5285 O O . ALA A 1 675 ? -148.646 -62.948 117.819 1.00 77.12 675 ALA A O 1
ATOM 5286 N N . LYS A 1 676 ? -148.709 -61.064 116.648 1.00 83.31 676 LYS A N 1
ATOM 5287 C CA . LYS A 1 676 ? -149.008 -60.194 117.807 1.00 83.31 676 LYS A CA 1
ATOM 5288 C C . LYS A 1 676 ? -150.474 -60.304 118.232 1.00 83.31 676 LYS A C 1
ATOM 5290 O O . LYS A 1 676 ? -150.751 -60.359 119.432 1.00 83.31 676 LYS A O 1
ATOM 5295 N N . GLY A 1 677 ? -151.404 -60.380 117.278 1.00 78.50 677 GLY A N 1
ATOM 5296 C CA . GLY A 1 677 ? -152.820 -60.671 117.537 1.00 78.50 677 GLY A CA 1
ATOM 5297 C C . GLY A 1 677 ? -153.024 -62.066 118.141 1.00 78.50 677 GLY A C 1
ATOM 5298 O O . GLY A 1 677 ? -153.700 -62.213 119.161 1.00 78.50 677 GLY A O 1
ATOM 5299 N N . GLU A 1 678 ? -152.346 -63.067 117.584 1.00 74.00 678 GLU A N 1
ATOM 5300 C CA . GLU A 1 678 ? -152.213 -64.414 118.132 1.00 74.00 678 GLU A CA 1
ATOM 5301 C C . GLU A 1 678 ? -151.524 -64.369 119.492 1.00 74.00 678 GLU A C 1
ATOM 5303 O O . GLU A 1 678 ? -152.058 -64.948 120.408 1.00 74.00 678 GLU A O 1
ATOM 5308 N N . ILE A 1 679 ? -150.433 -63.639 119.732 1.00 62.75 679 ILE A N 1
ATOM 5309 C CA . ILE A 1 679 ? -149.803 -63.538 121.065 1.00 62.75 679 ILE A CA 1
ATOM 5310 C C . ILE A 1 679 ? -150.733 -62.857 122.080 1.00 62.75 679 ILE A C 1
ATOM 5312 O O . ILE A 1 679 ? -150.625 -63.136 123.270 1.00 62.75 679 ILE A O 1
ATOM 5316 N N . LEU A 1 680 ? -151.698 -62.033 121.664 1.00 68.62 680 LEU A N 1
ATOM 5317 C CA . LEU A 1 680 ? -152.768 -61.539 122.541 1.00 68.62 680 LEU A CA 1
ATOM 5318 C C . LEU A 1 680 ? -153.866 -62.592 122.784 1.00 68.62 680 LEU A C 1
ATOM 5320 O O . LEU A 1 680 ? -154.328 -62.730 123.920 1.00 68.62 680 LEU A O 1
ATOM 5324 N N . ARG A 1 681 ? -154.262 -63.366 121.764 1.00 74.56 681 ARG A N 1
ATOM 5325 C CA . ARG A 1 681 ? -155.206 -64.497 121.882 1.00 74.56 681 ARG A CA 1
ATOM 5326 C C . ARG A 1 681 ? -154.602 -65.634 122.711 1.00 74.56 681 ARG A C 1
ATOM 5328 O O . ARG A 1 681 ? -155.151 -66.025 123.732 1.00 74.56 681 ARG A O 1
ATOM 5335 N N . LEU A 1 682 ? -153.420 -66.077 122.324 1.00 65.31 682 LEU A N 1
ATOM 5336 C CA . LEU A 1 682 ? -152.543 -67.005 123.006 1.00 65.31 682 LEU A CA 1
ATOM 5337 C C . LEU A 1 682 ? -152.095 -66.481 124.363 1.00 65.31 682 LEU A C 1
ATOM 5339 O O . LEU A 1 682 ? -152.054 -67.304 125.240 1.00 65.31 682 LEU A O 1
ATOM 5343 N N . ARG A 1 683 ? -151.879 -65.193 124.676 1.00 65.25 683 ARG A N 1
ATOM 5344 C CA . ARG A 1 683 ? -151.696 -64.801 126.101 1.00 65.25 683 ARG A CA 1
ATOM 5345 C C . ARG A 1 683 ? -152.937 -65.114 126.938 1.00 65.25 683 ARG A C 1
ATOM 5347 O O . ARG A 1 683 ? -152.795 -65.662 128.027 1.00 65.25 683 ARG A O 1
ATOM 5354 N N . ARG A 1 684 ? -154.139 -64.872 126.399 1.00 59.16 684 ARG A N 1
ATOM 5355 C CA . ARG A 1 684 ? -155.416 -65.280 127.023 1.00 59.16 684 ARG A CA 1
ATOM 5356 C C . ARG A 1 684 ? -155.604 -66.810 127.064 1.00 59.16 684 ARG A C 1
ATOM 5358 O O . ARG A 1 684 ? -156.422 -67.280 127.844 1.00 59.16 684 ARG A O 1
ATOM 5365 N N . GLN A 1 685 ? -154.843 -67.578 126.275 1.00 59.38 685 GLN A N 1
ATOM 5366 C CA . GLN A 1 685 ? -154.812 -69.053 126.273 1.00 59.38 685 GLN A CA 1
ATOM 5367 C C . GLN A 1 685 ? -153.493 -69.658 126.815 1.00 59.38 685 GLN A C 1
ATOM 5369 O O . GLN A 1 685 ? -153.378 -70.871 126.882 1.00 59.38 685 GLN A O 1
ATOM 5374 N N . ILE A 1 686 ? -152.511 -68.851 127.244 1.00 51.12 686 ILE A N 1
ATOM 5375 C CA . ILE A 1 686 ? -151.191 -69.222 127.815 1.00 51.12 686 ILE A CA 1
ATOM 5376 C C . ILE A 1 686 ? -151.150 -68.951 129.327 1.00 51.12 686 ILE A C 1
ATOM 5378 O O . ILE A 1 686 ? -150.339 -69.527 130.046 1.00 51.12 686 ILE A O 1
ATOM 5382 N N . SER A 1 687 ? -152.242 -68.384 129.834 1.00 52.50 687 SER A N 1
ATOM 5383 C CA . SER A 1 687 ? -152.989 -69.043 130.909 1.00 52.50 687 SER A CA 1
ATOM 5384 C C . SER A 1 687 ? -153.190 -70.586 130.717 1.00 52.50 687 SER A C 1
ATOM 5386 O O . SER A 1 687 ? -153.745 -71.193 131.627 1.00 52.50 687 SER A O 1
ATOM 5388 N N . ALA A 1 688 ? -152.723 -71.213 129.601 1.00 45.34 688 ALA A N 1
ATOM 5389 C CA . ALA A 1 688 ? -152.477 -72.654 129.335 1.00 45.34 688 ALA A CA 1
ATOM 5390 C C . ALA A 1 688 ? -151.377 -73.129 128.237 1.00 45.34 688 ALA A C 1
ATOM 5392 O O . ALA A 1 688 ? -151.625 -74.169 127.634 1.00 45.34 688 ALA A O 1
ATOM 5393 N N . SER A 1 689 ? -150.150 -72.525 128.015 1.00 32.81 689 SER A N 1
ATOM 5394 C CA . SER A 1 689 ? -148.866 -72.972 127.240 1.00 32.81 689 SER A CA 1
ATOM 5395 C C . SER A 1 689 ? -148.740 -73.074 125.646 1.00 32.81 689 SER A C 1
ATOM 5397 O O . SER A 1 689 ? -149.789 -73.006 125.022 1.00 32.81 689 SER A O 1
ATOM 5399 N N . GLY A 1 690 ? -147.603 -73.221 124.850 1.00 37.66 690 GLY A N 1
ATOM 5400 C CA . GLY A 1 690 ? -146.080 -73.046 124.911 1.00 37.66 690 GLY A CA 1
ATOM 5401 C C . GLY A 1 690 ? -145.114 -73.652 123.753 1.00 37.66 690 GLY A C 1
ATOM 5402 O O . GLY A 1 690 ? -145.456 -74.702 123.230 1.00 37.66 690 GLY A O 1
ATOM 5403 N N . TYR A 1 691 ? -143.889 -73.074 123.444 1.00 39.56 691 TYR A N 1
ATOM 5404 C CA . TYR A 1 691 ? -142.532 -73.611 122.873 1.00 39.56 691 TYR A CA 1
ATOM 5405 C C . TYR A 1 691 ? -141.986 -73.672 121.318 1.00 39.56 691 TYR A C 1
ATOM 5407 O O . TYR A 1 691 ? -142.818 -73.958 120.467 1.00 39.56 691 TYR A O 1
ATOM 5415 N N . LEU A 1 692 ? -140.639 -73.412 120.922 1.00 40.88 692 LEU A N 1
ATOM 5416 C CA . LEU A 1 692 ? -139.876 -73.245 119.526 1.00 40.88 692 LEU A CA 1
ATOM 5417 C C . LEU A 1 692 ? -138.256 -73.567 119.422 1.00 40.88 692 LEU A C 1
ATOM 5419 O O . LEU A 1 692 ? -137.833 -74.060 120.462 1.00 40.88 692 LEU A O 1
ATOM 5423 N N . ARG A 1 693 ? -137.211 -73.395 118.457 1.00 37.53 693 ARG A N 1
ATOM 5424 C CA . ARG A 1 693 ? -136.756 -72.834 117.042 1.00 37.53 693 ARG A CA 1
ATOM 5425 C C . ARG A 1 693 ? -135.314 -73.319 116.346 1.00 37.53 693 ARG A C 1
ATOM 5427 O O . ARG A 1 693 ? -134.880 -74.385 116.761 1.00 37.53 693 ARG A O 1
ATOM 5434 N N . THR A 1 694 ? -134.577 -72.649 115.336 1.00 38.03 694 THR A N 1
ATOM 5435 C CA . THR A 1 694 ? -133.456 -73.121 114.300 1.00 38.03 694 THR A CA 1
ATOM 5436 C C . THR A 1 694 ? -132.256 -72.170 113.680 1.00 38.03 694 THR A C 1
ATOM 5438 O O . THR A 1 694 ? -132.379 -70.986 113.990 1.00 38.03 694 THR A O 1
ATOM 5441 N N . GLU A 1 695 ? -131.168 -72.607 112.859 1.00 37.72 695 GLU A N 1
ATOM 5442 C CA . GLU A 1 695 ? -130.350 -71.994 111.617 1.00 37.72 695 GLU A CA 1
ATOM 5443 C C . GLU A 1 695 ? -128.788 -72.372 111.168 1.00 37.72 695 GLU A C 1
ATOM 5445 O O . GLU A 1 695 ? -128.110 -72.897 112.046 1.00 37.72 695 GLU A O 1
ATOM 5450 N N . LEU A 1 696 ? -128.191 -72.069 109.904 1.00 41.72 696 LEU A N 1
ATOM 5451 C CA . LEU A 1 696 ? -126.706 -71.763 109.370 1.00 41.72 696 LEU A CA 1
ATOM 5452 C C . LEU A 1 696 ? -125.950 -72.380 108.021 1.00 41.72 696 LEU A C 1
ATOM 5454 O O . LEU A 1 696 ? -126.373 -73.458 107.618 1.00 41.72 696 LEU A O 1
ATOM 5458 N N . ALA A 1 697 ? -124.858 -71.778 107.332 1.00 37.56 697 ALA A N 1
ATOM 5459 C CA . ALA A 1 697 ? -123.974 -72.249 106.096 1.00 37.56 697 ALA A CA 1
ATOM 5460 C C . ALA A 1 697 ? -122.613 -71.454 105.557 1.00 37.56 697 ALA A C 1
ATOM 5462 O O . ALA A 1 697 ? -122.426 -70.362 106.084 1.00 37.56 697 ALA A O 1
ATOM 5463 N N . GLU A 1 698 ? -121.688 -71.898 104.567 1.00 41.75 698 GLU A N 1
ATOM 5464 C CA . GLU A 1 698 ? -120.388 -71.202 103.950 1.00 41.75 698 GLU A CA 1
ATOM 5465 C C . GLU A 1 698 ? -119.442 -71.827 102.716 1.00 41.75 698 GLU A C 1
ATOM 5467 O O . GLU A 1 698 ? -119.564 -73.035 102.509 1.00 41.75 698 GLU A O 1
ATOM 5472 N N . THR A 1 699 ? -118.458 -71.112 101.981 1.00 40.28 699 THR A N 1
ATOM 5473 C CA . THR A 1 699 ? -117.057 -71.428 101.262 1.00 40.28 699 THR A CA 1
ATOM 5474 C C . THR A 1 699 ? -116.601 -71.276 99.678 1.00 40.28 699 THR A C 1
ATOM 5476 O O . THR A 1 699 ? -117.467 -71.453 98.828 1.00 40.28 699 THR A O 1
ATOM 5479 N N . SER A 1 700 ? -115.282 -70.999 99.210 1.00 42.09 700 SER A N 1
ATOM 5480 C CA . SER A 1 700 ? -114.660 -70.989 97.739 1.00 42.09 700 SER A CA 1
ATOM 5481 C C . SER A 1 700 ? -113.060 -70.727 97.359 1.00 42.09 700 SER A C 1
ATOM 5483 O O . SER A 1 700 ? -112.325 -70.497 98.313 1.00 42.09 700 SER A O 1
ATOM 5485 N N . VAL A 1 701 ? -112.510 -70.719 96.040 1.00 49.78 701 VAL A N 1
ATOM 5486 C CA . VAL A 1 701 ? -111.221 -70.066 95.326 1.00 49.78 701 VAL A CA 1
ATOM 5487 C C . VAL A 1 701 ? -110.019 -70.850 94.492 1.00 49.78 701 VAL A C 1
ATOM 5489 O O . VAL A 1 701 ? -109.754 -71.981 94.883 1.00 49.78 701 VAL A O 1
ATOM 5492 N N . THR A 1 702 ? -109.261 -70.336 93.394 1.00 45.38 702 THR A N 1
ATOM 5493 C CA . THR A 1 702 ? -107.969 -70.867 92.605 1.00 45.38 702 THR A CA 1
ATOM 5494 C C . THR A 1 702 ? -107.247 -70.048 91.353 1.00 45.38 702 THR A C 1
ATOM 5496 O O . THR A 1 702 ? -107.979 -69.257 90.769 1.00 45.38 702 THR A O 1
ATOM 5499 N N . SER A 1 703 ? -105.923 -70.212 90.854 1.00 47.34 703 SER A N 1
ATOM 5500 C CA . SER A 1 703 ? -105.196 -69.583 89.582 1.00 47.34 703 SER A CA 1
ATOM 5501 C C . SER A 1 703 ? -103.697 -70.008 89.004 1.00 47.34 703 SER A C 1
ATOM 5503 O O . SER A 1 703 ? -103.029 -70.733 89.737 1.00 47.34 703 SER A O 1
ATOM 5505 N N . ASN A 1 704 ? -103.124 -69.548 87.783 1.00 43.44 704 ASN A N 1
ATOM 5506 C CA . ASN A 1 704 ? -101.638 -69.247 87.271 1.00 43.44 704 ASN A CA 1
ATOM 5507 C C . ASN A 1 704 ? -100.884 -69.811 85.897 1.00 43.44 704 ASN A C 1
ATOM 5509 O O . ASN A 1 704 ? -101.197 -70.939 85.534 1.00 43.44 704 ASN A O 1
ATOM 5513 N N . THR A 1 705 ? -99.866 -69.137 85.163 1.00 40.34 705 THR A N 1
ATOM 5514 C CA . THR A 1 705 ? -99.088 -69.500 83.811 1.00 40.34 705 THR A CA 1
ATOM 5515 C C . THR A 1 705 ? -97.728 -68.728 83.259 1.00 40.34 705 THR A C 1
ATOM 5517 O O . THR A 1 705 ? -97.585 -67.599 83.716 1.00 40.34 705 THR A O 1
ATOM 5520 N N . SER A 1 706 ? -96.791 -69.170 82.275 1.00 41.69 706 SER A N 1
ATOM 5521 C CA . SER A 1 706 ? -95.646 -68.398 81.455 1.00 41.69 706 SER A CA 1
ATOM 5522 C C . SER A 1 706 ? -94.561 -69.089 80.404 1.00 41.69 706 SER A C 1
ATOM 5524 O O . SER A 1 706 ? -94.488 -70.309 80.478 1.00 41.69 706 SER A O 1
ATOM 5526 N N . GLN A 1 707 ? -93.691 -68.378 79.522 1.00 43.00 707 GLN A N 1
ATOM 5527 C CA . GLN A 1 707 ? -92.230 -68.618 78.902 1.00 43.00 707 GLN A CA 1
ATOM 5528 C C . GLN A 1 707 ? -91.724 -68.436 77.317 1.00 43.00 707 GLN A C 1
ATOM 5530 O O . GLN A 1 707 ? -92.585 -68.647 76.467 1.00 43.00 707 GLN A O 1
ATOM 5535 N N . PRO A 1 708 ? -90.403 -68.099 76.868 1.00 49.53 708 PRO A N 1
ATOM 5536 C CA . PRO A 1 708 ? -89.827 -67.781 75.428 1.00 49.53 708 PRO A CA 1
ATOM 5537 C C . PRO A 1 708 ? -88.257 -67.984 74.921 1.00 49.53 708 PRO A C 1
ATOM 5539 O O . PRO A 1 708 ? -87.518 -68.552 75.717 1.00 49.53 708 PRO A O 1
ATOM 5542 N N . GLU A 1 709 ? -87.736 -67.530 73.680 1.00 37.59 709 GLU A N 1
ATOM 5543 C CA . GLU A 1 709 ? -86.323 -66.977 73.185 1.00 37.59 709 GLU A CA 1
ATOM 5544 C C . GLU A 1 709 ? -85.624 -67.239 71.715 1.00 37.59 709 GLU A C 1
ATOM 5546 O O . GLU A 1 709 ? -85.929 -68.282 71.143 1.00 37.59 709 GLU A O 1
ATOM 5551 N N . GLN A 1 710 ? -84.681 -66.360 71.130 1.00 40.72 710 GLN A N 1
ATOM 5552 C CA . GLN A 1 710 ? -83.485 -66.533 70.107 1.00 40.72 710 GLN A CA 1
ATOM 5553 C C . GLN A 1 710 ? -83.154 -65.503 68.868 1.00 40.72 710 GLN A C 1
ATOM 5555 O O . GLN A 1 710 ? -84.121 -64.968 68.341 1.00 40.72 710 GLN A O 1
ATOM 5560 N N . ASP A 1 711 ? -81.866 -65.259 68.344 1.00 37.75 711 ASP A N 1
ATOM 5561 C CA . ASP A 1 711 ? -81.376 -64.444 67.087 1.00 37.75 711 ASP A CA 1
ATOM 5562 C C . ASP A 1 711 ? -79.832 -64.579 66.522 1.00 37.75 711 ASP A C 1
ATOM 5564 O O . ASP A 1 711 ? -79.138 -65.364 67.174 1.00 37.75 711 ASP A O 1
ATOM 5568 N N . VAL A 1 712 ? -79.288 -63.914 65.390 1.00 41.94 712 VAL A N 1
ATOM 5569 C CA . VAL A 1 712 ? -77.833 -63.424 64.972 1.00 41.94 712 VAL A CA 1
ATOM 5570 C C . VAL A 1 712 ? -77.259 -63.292 63.430 1.00 41.94 712 VAL A C 1
ATOM 5572 O O . VAL A 1 712 ? -77.381 -64.253 62.676 1.00 41.94 712 VAL A O 1
ATOM 5575 N N . ASN A 1 713 ? -76.521 -62.173 63.030 1.00 39.59 713 ASN A N 1
ATOM 5576 C CA . ASN A 1 713 ? -75.367 -61.683 62.068 1.00 39.59 713 ASN A CA 1
ATOM 5577 C C . ASN A 1 713 ? -74.882 -61.982 60.535 1.00 39.59 713 ASN A C 1
ATOM 5579 O O . ASN A 1 713 ? -74.774 -63.135 60.135 1.00 39.59 713 ASN A O 1
ATOM 5583 N N . ASP A 1 714 ? -74.344 -60.915 59.811 1.00 35.16 714 ASP A N 1
ATOM 5584 C CA . ASP A 1 714 ? -73.125 -60.625 58.868 1.00 35.16 714 ASP A CA 1
ATOM 5585 C C . ASP A 1 714 ? -72.779 -61.236 57.404 1.00 35.16 714 ASP A C 1
ATOM 5587 O O . ASP A 1 714 ? -73.519 -62.116 56.971 1.00 35.16 714 ASP A O 1
ATOM 5591 N N . PRO A 1 715 ? -71.671 -60.901 56.602 1.00 40.47 715 PRO A N 1
ATOM 5592 C CA . PRO A 1 715 ? -71.277 -59.661 55.799 1.00 40.47 715 PRO A CA 1
ATOM 5593 C C . PRO A 1 715 ? -70.514 -59.764 54.368 1.00 40.47 715 PRO A C 1
ATOM 5595 O O . PRO A 1 715 ? -70.028 -60.825 53.990 1.00 40.47 715 PRO A O 1
ATOM 5598 N N . ASP A 1 716 ? -70.344 -58.622 53.630 1.00 38.97 716 ASP A N 1
ATOM 5599 C CA . ASP A 1 716 ? -69.312 -58.033 52.647 1.00 38.97 716 ASP A CA 1
ATOM 5600 C C . ASP A 1 716 ? -68.562 -58.693 51.394 1.00 38.97 716 ASP A C 1
ATOM 5602 O O . ASP A 1 716 ? -68.212 -59.875 51.411 1.00 38.97 716 ASP A O 1
ATOM 5606 N N . GLN A 1 717 ? -68.210 -57.909 50.313 1.00 42.50 717 GLN A N 1
ATOM 5607 C CA . GLN A 1 717 ? -67.272 -58.263 49.162 1.00 42.50 717 GLN A CA 1
ATOM 5608 C C . GLN A 1 717 ? -66.812 -57.103 48.170 1.00 42.50 717 GLN A C 1
ATOM 5610 O O . GLN A 1 717 ? -67.314 -55.991 48.2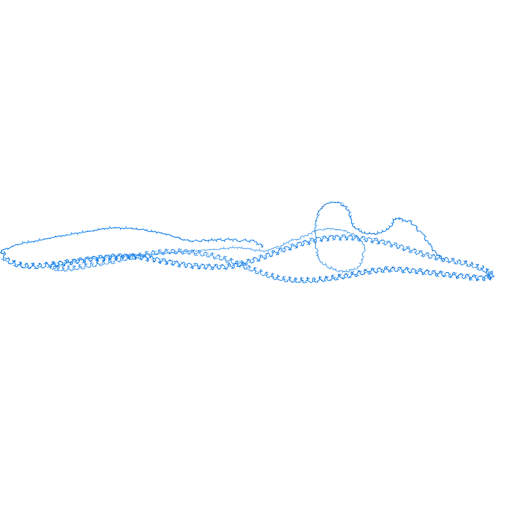67 1.00 42.50 717 GLN A O 1
ATOM 5615 N N . SER A 1 718 ? -65.867 -57.309 47.198 1.00 35.56 718 SER A N 1
ATOM 5616 C CA . SER A 1 718 ? -65.174 -56.232 46.387 1.00 35.56 718 SER A CA 1
ATOM 5617 C C . SER A 1 718 ? -64.834 -56.498 44.877 1.00 35.56 718 SER A C 1
ATOM 5619 O O . SER A 1 718 ? -64.959 -57.629 44.414 1.00 35.56 718 SER A O 1
ATOM 5621 N N . SER A 1 719 ? -64.359 -55.483 44.096 1.00 39.94 719 SER A N 1
ATOM 5622 C CA . SER A 1 719 ? -63.559 -55.637 42.830 1.00 39.94 719 SER A CA 1
ATOM 5623 C C . SER A 1 719 ? -62.892 -54.332 42.278 1.00 39.94 719 SER A C 1
ATOM 5625 O O . SER A 1 719 ? -63.217 -53.238 42.727 1.00 39.94 719 SER A O 1
ATOM 5627 N N . ASN A 1 720 ? -61.959 -54.443 41.302 1.00 37.50 720 ASN A N 1
ATOM 5628 C CA . ASN A 1 720 ? -61.162 -53.363 40.650 1.00 37.50 720 ASN A CA 1
ATOM 5629 C C . ASN A 1 720 ? -61.242 -53.422 39.100 1.00 37.50 720 ASN A C 1
ATOM 5631 O O . ASN A 1 720 ? -61.518 -54.494 38.561 1.00 37.50 720 ASN A O 1
ATOM 5635 N N . ASN A 1 721 ? -60.872 -52.350 38.364 1.00 39.84 721 ASN A N 1
ATOM 5636 C CA . ASN A 1 721 ? -60.459 -52.464 36.944 1.00 39.84 721 ASN A CA 1
ATOM 5637 C C . ASN A 1 721 ? -59.569 -51.308 36.409 1.00 39.84 721 ASN A C 1
ATOM 5639 O O . ASN A 1 721 ? -59.368 -50.311 37.099 1.00 39.84 721 ASN A O 1
ATOM 5643 N N . THR A 1 722 ? -58.987 -51.461 35.207 1.00 36.97 722 THR A N 1
ATOM 5644 C CA . THR A 1 722 ? -57.809 -50.688 34.724 1.00 36.97 722 THR A CA 1
ATOM 5645 C C . THR A 1 722 ? -57.995 -50.042 33.334 1.00 36.97 722 THR A C 1
ATOM 5647 O O . THR A 1 722 ? -58.746 -50.553 32.509 1.00 36.97 722 THR A O 1
ATOM 5650 N N . GLY A 1 723 ? -57.251 -48.966 33.029 1.00 36.06 723 GLY A N 1
ATOM 5651 C CA . GLY A 1 723 ? -57.140 -48.358 31.689 1.00 36.06 723 GLY A CA 1
ATOM 5652 C C . GLY A 1 723 ? -55.792 -47.644 31.483 1.00 36.06 723 GLY A C 1
ATOM 5653 O O . GLY A 1 723 ? -55.177 -47.223 32.460 1.00 36.06 723 GLY A O 1
ATOM 5654 N N . ALA A 1 724 ? -55.303 -47.540 30.239 1.00 38.53 724 ALA A N 1
ATOM 5655 C CA . ALA A 1 724 ? -53.945 -47.064 29.928 1.00 38.53 724 ALA A CA 1
ATOM 5656 C C . ALA A 1 724 ? -53.864 -46.199 28.652 1.00 38.53 724 ALA A C 1
ATOM 5658 O O . ALA A 1 724 ? -54.668 -46.360 27.736 1.00 38.53 724 ALA A O 1
ATOM 5659 N N . GLY A 1 725 ? -52.844 -45.336 28.575 1.00 40.66 725 GLY A N 1
ATOM 5660 C CA . GLY A 1 725 ? -52.478 -44.550 27.390 1.00 40.66 725 GLY A CA 1
ATOM 5661 C C . GLY A 1 725 ? -51.075 -43.947 27.542 1.00 40.66 725 GLY A C 1
ATOM 5662 O O . GLY A 1 725 ? -50.767 -43.383 28.588 1.00 40.66 725 GLY A O 1
ATOM 5663 N N . ASP A 1 726 ? -50.216 -44.103 26.530 1.00 38.31 726 ASP A N 1
ATOM 5664 C CA . ASP A 1 726 ? -48.784 -43.755 26.573 1.00 38.31 726 ASP A CA 1
ATOM 5665 C C . ASP A 1 726 ? -48.321 -43.166 25.228 1.00 38.31 726 ASP A C 1
ATOM 5667 O O . ASP A 1 726 ? -48.550 -43.768 24.179 1.00 38.31 726 ASP A O 1
ATOM 5671 N N . THR A 1 727 ? -47.632 -42.019 25.260 1.00 42.47 727 THR A N 1
ATOM 5672 C CA . THR A 1 727 ? -46.844 -41.492 24.131 1.00 42.47 727 THR A CA 1
ATOM 5673 C C . THR A 1 727 ? -45.673 -40.637 24.622 1.00 42.47 727 THR A C 1
ATOM 5675 O O . THR A 1 727 ? -45.858 -39.557 25.181 1.00 42.47 727 THR A O 1
ATOM 5678 N N . ARG A 1 728 ? -44.447 -41.084 24.331 1.00 41.19 728 ARG A N 1
ATOM 5679 C CA . ARG A 1 728 ? -43.189 -40.338 24.524 1.00 41.19 728 ARG A CA 1
ATOM 5680 C C . ARG A 1 728 ? -42.784 -39.580 23.257 1.00 41.19 728 ARG A C 1
ATOM 5682 O O . ARG A 1 728 ? -42.818 -40.188 22.194 1.00 41.19 728 ARG A O 1
ATOM 5689 N N . SER A 1 729 ? -42.175 -38.393 23.399 1.00 43.62 729 SER A N 1
ATOM 5690 C CA . SER A 1 729 ? -40.885 -38.079 22.733 1.00 43.62 729 SER A CA 1
ATOM 5691 C C . SER A 1 729 ? -40.331 -36.676 23.047 1.00 43.62 729 SER A C 1
ATOM 5693 O O . SER A 1 729 ? -40.913 -35.683 22.616 1.00 43.62 729 SER A O 1
ATOM 5695 N N . PRO A 1 730 ? -39.128 -36.568 23.637 1.00 39.75 730 PRO A N 1
ATOM 5696 C CA . PRO A 1 730 ? -38.199 -35.471 23.376 1.00 39.75 730 PRO A CA 1
ATOM 5697 C C . PRO A 1 730 ? -37.158 -35.917 22.332 1.00 39.75 730 PRO A C 1
ATOM 5699 O O . PRO A 1 730 ? -36.644 -37.035 22.401 1.00 39.75 730 PRO A O 1
ATOM 5702 N N . THR A 1 731 ? -36.803 -35.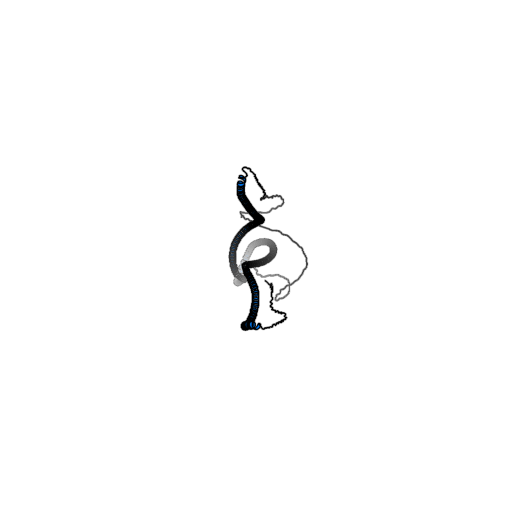087 21.347 1.00 43.78 731 THR A N 1
ATOM 5703 C CA . THR A 1 731 ? -35.744 -35.430 20.371 1.00 43.78 731 THR A CA 1
ATOM 5704 C C . THR A 1 731 ? -34.925 -34.211 19.955 1.00 43.78 731 THR A C 1
ATOM 5706 O O . THR A 1 731 ? -35.442 -33.125 19.723 1.00 43.78 731 THR A O 1
ATOM 5709 N N . ARG A 1 732 ? -33.605 -34.411 19.895 1.00 36.81 732 ARG A N 1
ATOM 5710 C CA . ARG A 1 732 ? -32.560 -33.383 19.818 1.00 36.81 732 ARG A CA 1
ATOM 5711 C C . ARG A 1 732 ? -31.799 -33.547 18.503 1.00 36.81 732 ARG A C 1
ATOM 5713 O O . ARG A 1 732 ? -31.181 -34.590 18.303 1.00 36.81 732 ARG A O 1
ATOM 5720 N N . ILE A 1 733 ? -31.805 -32.543 17.622 1.00 42.94 733 ILE A N 1
ATOM 5721 C CA . ILE A 1 733 ? -31.126 -32.623 16.316 1.00 42.94 733 ILE A CA 1
ATOM 5722 C C . ILE A 1 733 ? -30.058 -31.532 16.184 1.00 42.94 733 ILE A C 1
ATOM 5724 O O . ILE A 1 733 ? -30.351 -30.377 15.907 1.00 42.94 733 ILE A O 1
ATOM 5728 N N . TYR A 1 734 ? -28.794 -31.941 16.304 1.00 39.53 734 TYR A N 1
ATOM 5729 C CA . TYR A 1 734 ? -27.646 -31.228 15.738 1.00 39.53 734 TYR A CA 1
ATOM 5730 C C . TYR A 1 734 ? -27.267 -31.907 14.416 1.00 39.53 734 TYR A C 1
ATOM 5732 O O . TYR A 1 734 ? -27.030 -33.118 14.404 1.00 39.53 734 TYR A O 1
ATOM 5740 N N . ARG A 1 735 ? -27.123 -31.163 13.310 1.00 44.62 735 ARG A N 1
ATOM 5741 C CA . ARG A 1 735 ? -26.483 -31.701 12.094 1.00 44.62 735 ARG A CA 1
ATOM 5742 C C . ARG A 1 735 ? -25.670 -30.656 11.332 1.00 44.62 735 ARG A C 1
ATOM 5744 O O . ARG A 1 735 ? -26.151 -29.584 10.995 1.00 44.62 735 ARG A O 1
ATOM 5751 N N . ARG A 1 736 ? -24.414 -31.017 11.047 1.00 40.81 736 ARG A N 1
ATOM 5752 C CA . ARG A 1 736 ? -23.445 -30.228 10.270 1.00 40.81 736 ARG A CA 1
ATOM 5753 C C . ARG A 1 736 ? -23.951 -29.930 8.851 1.00 40.81 736 ARG A C 1
ATOM 5755 O O . ARG A 1 736 ? -24.412 -30.848 8.173 1.00 40.81 736 ARG A O 1
ATOM 5762 N N . ARG A 1 737 ? -23.563 -28.771 8.316 1.00 43.03 737 ARG A N 1
ATOM 5763 C CA . ARG A 1 737 ? -22.902 -28.709 6.998 1.00 43.03 737 ARG A CA 1
ATOM 5764 C C . ARG A 1 737 ? -21.576 -27.954 7.122 1.00 43.03 737 ARG A C 1
ATOM 5766 O O . ARG A 1 737 ? -21.420 -27.103 7.988 1.00 43.03 737 ARG A O 1
ATOM 5773 N N . LYS A 1 738 ? -20.594 -28.355 6.313 1.00 41.66 738 LYS A N 1
ATOM 5774 C CA . LYS A 1 738 ? -19.241 -27.783 6.253 1.00 41.66 738 LYS A CA 1
ATOM 5775 C C . LYS A 1 738 ? -18.696 -28.040 4.851 1.00 41.66 738 LYS A C 1
ATOM 5777 O O . LYS A 1 738 ? -18.418 -29.188 4.516 1.00 41.66 738 LYS A O 1
ATOM 5782 N N . THR A 1 739 ? -18.553 -26.994 4.047 1.00 46.97 739 THR A N 1
ATOM 5783 C CA . THR A 1 739 ? -18.110 -27.081 2.648 1.00 46.97 739 THR A CA 1
ATOM 5784 C C . THR A 1 739 ? -17.029 -26.041 2.384 1.00 46.97 739 THR A C 1
ATOM 5786 O O . THR A 1 739 ? -17.310 -24.851 2.334 1.00 46.97 739 THR A O 1
ATOM 5789 N N . LYS A 1 740 ? -15.782 -26.503 2.221 1.00 41.31 740 LYS A N 1
ATOM 5790 C CA . LYS A 1 740 ? -14.702 -25.731 1.589 1.00 41.31 740 LYS A CA 1
ATOM 5791 C C . LYS A 1 740 ? -14.746 -25.974 0.080 1.00 41.31 740 LYS A C 1
ATOM 5793 O O . LYS A 1 740 ? -14.787 -27.144 -0.297 1.00 41.31 740 LYS A O 1
ATOM 5798 N N . ARG A 1 741 ? -14.635 -24.907 -0.720 1.00 41.75 741 ARG A N 1
ATOM 5799 C CA . ARG A 1 741 ? -14.018 -24.780 -2.067 1.00 41.75 741 ARG A CA 1
ATOM 5800 C C . ARG A 1 741 ? -14.639 -23.562 -2.783 1.00 41.75 741 ARG A C 1
ATOM 5802 O O . ARG A 1 741 ? -15.803 -23.291 -2.529 1.00 41.75 741 ARG A O 1
ATOM 5809 N N . ALA A 1 742 ? -13.979 -22.873 -3.715 1.00 46.44 742 ALA A N 1
ATOM 5810 C CA . ALA A 1 742 ? -12.538 -22.692 -3.954 1.00 46.44 742 ALA A CA 1
ATOM 5811 C C . ALA A 1 742 ? -12.339 -21.651 -5.075 1.00 46.44 742 ALA A C 1
ATOM 5813 O O . ALA A 1 742 ? -12.186 -22.030 -6.232 1.00 46.44 742 ALA A O 1
ATOM 5814 N N . THR A 1 743 ? -12.333 -20.380 -4.685 1.00 42.78 743 THR A N 1
ATOM 5815 C CA . THR A 1 743 ? -11.702 -19.214 -5.328 1.00 42.78 743 THR A CA 1
ATOM 5816 C C . THR A 1 743 ? -11.584 -18.181 -4.221 1.00 42.78 743 THR A C 1
ATOM 5818 O O . THR A 1 743 ? -12.653 -17.925 -3.617 1.00 42.78 743 THR A O 1
#

Secondary structure (DSSP, 8-state):
---------------------------------------------------------------------------------------------------------------------------------------------------TTHHHHHHHHHHHHHHHHHHHHHHHHHHHHHHHHHHHHHHHHHHHHHHHHHHHHHHHHHHHHHHHHHHHHHHHHHHHHHHHHHHHHHHHHHHHHHHHHHHHHHHHHHHHHHHHHHHHHHHHHHHHHHHHHHHHHHHHHHHHHHHHHHHHHHHHHHHHHHHHHHHHHHHHHHHHHHHHHHHHHHHHHHHHHHHHHHHHHHHHHHHHHHHHHHHHHHHHHHHHHHHHHHHHHHHHHHHHHHHHHHHHHHHHHHHHHHHHHHHHHHHHHHHHHHHHHHHHHHHHHHHHHHHHHHHHHHHHHHHHHHHHHHHHHHHHHHHHHHHHHHHHHHHHHHHHHHHHHHHHHHHHHHHHHHHHHHHHHHHHHHHHHHHHHHHHHHHHHHHHHHHHHHHHHHHHHHHHHHHHHHHHHHHHHHHHHHHHHHHHHHHHHHHHHHHHHHHHHHHHHHHHHHHHHHHHHHHHHHHHHHHHHHHHHHHHHHHHHHHHHHHHHHHHHHHHHHHHHHHHHHHHHHHHHHHHHHHHHHHHHHHHHHHHHHHHHHHHHHTT-------------------------------------------------------

Radius of gyration: 109.96 Å; chains: 1; bounding box: 252×121×313 Å

Sequence (743 aa):
MAYHHLLLSPPHPHPARLSLVTSRRRPRAGRVAAACSPSPSALAAGRRAVLLVGVSVLPLLRLRDAAFAAAAARPPSTTTVDLVTDRMDTVKTEETQPEEPSAEESLAEVKVPPAVNPLAGLLNAIAVIASGVFAGLFGASQREKEALQSTVSTMEIKLAENEAAMSMLRENYEKQIWNEHAEQKKQARMFQEKEASLLDQLTLTKRTVTSLNEEVRREKELVEQLKQEIHRLKSSIAQAEDDKHVFEGKLREKLEALDSLQDKVNLLSQEVNAKEEAIRELSSSLSSKEEDYQKLQLIYNETEASLEYADSKIEQLEEGYSATKDDLNSKMCSIDSLNKEVQTLYTAQTGAEEKISELKKQYADLAAASELRASCDSELLIEKDNLLNQLEEKLSAALSDTSKNKIIIAELNNELDTNRTMLDNEAEAHKKLSEILQSTEGALTDYRDKVFNLSEELNRVKISNQQLITQITKLTDESNIAKQVLTNKIAEAEAVSKVLSDELASVRDVLQKTQEKLDVTSNQLVSTMEAREDLNKELLDAYKKLESATDELVRERKINATLNRELEALVEQSIVESEARQALQADLDEVTNSQKEVDESTQFLSERLDSANSRISSIEQEKEMLSEALEQQKRSTMEAQKDMEDAQNLMRMIGTERENFETMSKKLEEELATAKGEILRLRRQISASGYLRTELAETSVTSNTSQPEQDVNDPDQSSNNTGAGDTRSPTRIYRRRKTKRAT

pLDDT: mean 75.92, std 24.06, range [25.67, 97.94]